Protein AF-A0A7X9IWD4-F1 (afdb_monomer_lite)

Radius of gyration: 53.46 Å; chains: 1; bounding box: 177×78×90 Å

pLDDT: mean 80.35, std 17.22, range [23.16, 97.81]

Foldseek 3Di:
DDDDDDDDDDDDDDDDDDDDDDDDDDDDDDDDDDDDDDDDDDDDDDDDDDDDDPEDPQFDQQPNDTDNLQFDQCAALHRRDHADPCWARHGRDTDNDHDDPFDDQPRGGHDLQWDQCAQLHSRDHADVQWTRHGRDTDHDFCQVPADWDGRVRRHMRPDHADPQWDQDPSRDTHAPADQQPSDREDPQWDQAPVSYTDHFCLVPAQWDGSNRPDINHDDDPQWDQAPSRDTDHFCQPPAAWDGRVRRHINHAAAAQWDQDPNNATAGNDFLAAADQDDFAAEAFADDQAQQQLQCLFPCVVVRVVSLLLVLLVCQLLRHQEYEYENEVCQQWFDFDFQAGTPTDVRSVVSNLVRVLVSLVSCVVSNYAYAYEHECVQQQPADDPPGRHGNRCRRNNPVRVVVNLVVLLVSLQVSLSSLRSDPSSNSHQAYQLYEAQDPVPPPSLVSLLSNQQRRRTDLRRFEHEHAALVCLQVSLVSCVVRVRAGQAYEYEDEVQVVGCVQVLVSQVSNCVSRVNHQYAHN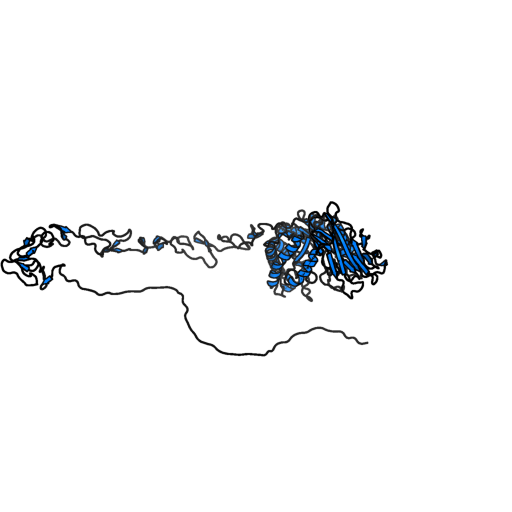EYFYADDPDPCRQVVRQVRVVVVSVSRSVSRHSYHYYHRQAFHDPPDHSPPPPRGPTHQANGLQGGEQNLFVSQCVRFLQHCQAVPPHNSPKDKDWPDDAKDKDWDFPVVVQDAASHDTTWIKIKGQAFTKMKIKHPKGWADAAKKKKWWKKDKPAQKKKKAKWFAAPVGDIPDRDDPQRIDIDGDDPPDDSPRMGIVRRIGIGHDDPRTTIMMIMMMDGDHNPGMIMMIIRSIGMRGD

Structure (mmCIF, N/CA/C/O backbone):
data_AF-A0A7X9IWD4-F1
#
_entry.id   AF-A0A7X9IWD4-F1
#
loop_
_atom_site.group_PDB
_atom_site.id
_atom_site.type_symbol
_atom_site.label_atom_id
_atom_site.label_alt_id
_atom_site.label_comp_id
_atom_site.label_asym_id
_atom_site.label_entity_id
_atom_site.label_seq_id
_atom_site.pdbx_PDB_ins_code
_atom_site.Cartn_x
_atom_site.Cartn_y
_atom_site.Cartn_z
_atom_site.occupancy
_atom_site.B_iso_or_equiv
_atom_site.auth_seq_id
_atom_site.auth_comp_id
_atom_site.auth_asym_id
_atom_site.auth_atom_id
_atom_site.pdbx_PDB_model_num
ATOM 1 N N . MET A 1 1 ? 45.975 36.552 -6.243 1.00 30.56 1 MET A N 1
ATOM 2 C CA . MET A 1 1 ? 45.404 37.916 -6.199 1.00 30.56 1 MET A CA 1
ATOM 3 C C . MET A 1 1 ? 43.898 37.801 -6.020 1.00 30.56 1 MET A C 1
ATOM 5 O O . MET A 1 1 ? 43.291 37.064 -6.775 1.00 30.56 1 MET A O 1
ATOM 9 N N . ARG A 1 2 ? 43.369 38.505 -5.007 1.00 31.34 2 ARG A N 1
ATOM 10 C CA . ARG A 1 2 ? 41.958 38.809 -4.676 1.00 31.34 2 ARG A CA 1
ATOM 11 C C . ARG A 1 2 ? 40.937 37.659 -4.599 1.00 31.34 2 ARG A C 1
ATOM 13 O O . ARG A 1 2 ? 40.410 37.166 -5.583 1.00 31.34 2 ARG A O 1
ATOM 20 N N . THR A 1 3 ? 40.620 37.360 -3.345 1.00 35.84 3 THR A N 1
ATOM 21 C CA . THR A 1 3 ? 39.430 36.714 -2.789 1.00 35.84 3 THR A CA 1
ATOM 22 C C . THR A 1 3 ? 38.128 37.449 -3.128 1.00 35.84 3 THR A C 1
ATOM 24 O O . THR A 1 3 ? 38.115 38.679 -3.074 1.00 35.84 3 THR A O 1
ATOM 27 N N . ASN A 1 4 ? 37.010 36.725 -3.271 1.00 26.66 4 ASN A N 1
ATOM 28 C CA . ASN A 1 4 ? 35.807 37.096 -2.519 1.00 26.66 4 ASN A CA 1
ATOM 29 C C . ASN A 1 4 ? 34.886 35.899 -2.220 1.00 26.66 4 ASN A C 1
ATOM 31 O O . ASN A 1 4 ? 34.552 35.112 -3.099 1.00 26.66 4 ASN A O 1
ATOM 35 N N . ARG A 1 5 ? 34.522 35.789 -0.939 1.00 34.62 5 ARG A N 1
ATOM 36 C CA . ARG A 1 5 ? 33.565 34.866 -0.309 1.00 34.62 5 ARG A CA 1
ATOM 37 C C . ARG A 1 5 ? 32.279 35.642 0.032 1.00 34.62 5 ARG A C 1
ATOM 39 O O . ARG A 1 5 ? 32.355 36.849 0.236 1.00 34.62 5 ARG A O 1
ATOM 46 N N . SER A 1 6 ? 31.199 34.894 0.305 1.00 29.62 6 SER A N 1
ATOM 47 C CA . SER A 1 6 ? 30.012 35.234 1.136 1.00 29.62 6 SER A CA 1
ATOM 48 C C . SER A 1 6 ? 28.977 36.211 0.542 1.00 29.62 6 SER A C 1
ATOM 50 O O . SER A 1 6 ? 29.349 37.134 -0.161 1.00 29.62 6 SER A O 1
ATOM 52 N N . GLY A 1 7 ? 27.663 36.094 0.781 1.00 26.19 7 GLY A N 1
ATOM 53 C CA . GLY A 1 7 ? 26.892 35.178 1.625 1.00 26.19 7 GLY A CA 1
ATOM 54 C C . GLY A 1 7 ? 25.388 35.540 1.678 1.00 26.19 7 GLY A C 1
ATOM 55 O O . GLY A 1 7 ? 24.999 36.652 1.355 1.00 26.19 7 GLY A O 1
ATOM 56 N N . ARG A 1 8 ? 24.592 34.533 2.070 1.00 28.72 8 ARG A N 1
ATOM 57 C CA . ARG A 1 8 ? 23.286 34.460 2.780 1.00 28.72 8 ARG A CA 1
ATOM 58 C C . ARG A 1 8 ? 22.305 35.666 2.876 1.00 28.72 8 ARG A C 1
ATOM 60 O O . ARG A 1 8 ? 22.658 36.703 3.410 1.00 28.72 8 ARG A O 1
ATOM 67 N N . ARG A 1 9 ? 21.021 35.323 2.616 1.00 30.34 9 ARG A N 1
ATOM 68 C CA . ARG A 1 9 ? 19.745 35.579 3.364 1.00 30.34 9 ARG A CA 1
ATOM 69 C C . ARG A 1 9 ? 19.319 37.024 3.717 1.00 30.34 9 ARG A C 1
ATOM 71 O O . ARG A 1 9 ? 20.041 37.686 4.446 1.00 30.34 9 ARG A O 1
ATOM 78 N N . ALA A 1 10 ? 18.055 37.385 3.401 1.00 27.61 10 ALA A N 1
ATOM 79 C CA . ALA A 1 10 ? 16.972 37.720 4.369 1.00 27.61 10 ALA A CA 1
ATOM 80 C C . ALA A 1 10 ? 15.811 38.605 3.809 1.00 27.61 10 ALA A C 1
ATOM 82 O O . ALA A 1 10 ? 16.047 39.729 3.393 1.00 27.61 10 ALA A O 1
ATOM 83 N N . TRP A 1 11 ? 14.576 38.075 3.913 1.00 23.94 11 TRP A N 1
ATOM 84 C CA . TRP A 1 11 ? 13.325 38.637 4.493 1.00 23.94 11 TRP A CA 1
ATOM 85 C C . TRP A 1 11 ? 12.586 39.927 4.004 1.00 23.94 11 TRP A C 1
ATOM 87 O O . TRP A 1 11 ? 13.134 41.019 4.023 1.00 23.94 11 TRP A O 1
ATOM 97 N N . LEU A 1 12 ? 11.260 39.736 3.779 1.00 25.47 12 LEU A N 1
ATOM 98 C CA . LEU A 1 12 ? 10.038 40.524 4.146 1.00 25.47 12 LEU A CA 1
ATOM 99 C C . LEU A 1 12 ? 9.790 41.990 3.697 1.00 25.47 12 LEU A C 1
ATOM 101 O O . LEU A 1 12 ? 10.550 42.877 4.062 1.00 25.47 12 LEU A O 1
ATOM 105 N N . ALA A 1 13 ? 8.601 42.231 3.094 1.00 26.23 13 ALA A N 1
ATOM 106 C CA . ALA A 1 13 ? 7.576 43.283 3.380 1.00 26.23 13 ALA A CA 1
ATOM 107 C C . ALA A 1 13 ? 6.676 43.535 2.126 1.00 26.23 13 ALA A C 1
ATOM 109 O O . ALA A 1 13 ? 7.216 43.708 1.042 1.00 26.23 13 ALA A O 1
ATOM 110 N N . LEU A 1 14 ? 5.339 43.358 2.117 1.00 23.73 14 LEU A N 1
ATOM 111 C CA . LEU A 1 14 ? 4.195 44.111 2.707 1.00 23.73 14 LEU A CA 1
ATOM 112 C C . LEU A 1 14 ? 3.510 45.132 1.740 1.00 23.73 14 LEU A C 1
ATOM 114 O O . LEU A 1 14 ? 4.076 46.174 1.453 1.00 23.73 14 LEU A O 1
ATOM 118 N N . ILE A 1 15 ? 2.284 44.776 1.298 1.00 26.56 15 ILE A N 1
ATOM 119 C CA . ILE A 1 15 ? 0.994 45.515 1.096 1.00 26.56 15 ILE A CA 1
ATOM 120 C C . ILE A 1 15 ? 0.919 46.911 0.400 1.00 26.56 15 ILE A C 1
ATOM 122 O O . ILE A 1 15 ? 1.702 47.807 0.688 1.00 26.56 15 ILE A O 1
ATOM 126 N N . VAL A 1 16 ? -0.178 47.077 -0.386 1.00 24.95 16 VAL A N 1
ATOM 127 C CA . VAL A 1 16 ? -1.079 48.248 -0.692 1.00 24.95 16 VAL A CA 1
ATOM 128 C C . VAL A 1 16 ? -1.208 48.444 -2.227 1.00 24.95 16 VAL A C 1
ATOM 130 O O . VAL A 1 16 ? -0.209 48.746 -2.862 1.00 24.95 16 VAL A O 1
ATOM 133 N N . ALA A 1 17 ? -2.295 48.110 -2.953 1.00 26.08 17 ALA A N 1
ATOM 134 C CA . ALA A 1 17 ? -3.741 48.463 -2.981 1.00 26.08 17 ALA A CA 1
ATOM 135 C C . ALA A 1 17 ? -4.124 49.527 -4.050 1.00 26.08 17 ALA A C 1
ATOM 137 O O . ALA A 1 17 ? -3.374 50.480 -4.225 1.00 26.08 17 ALA A O 1
ATOM 138 N N . TRP A 1 18 ? -5.323 49.342 -4.656 1.00 24.81 18 TRP A N 1
ATOM 139 C CA . TRP A 1 18 ? -6.260 50.236 -5.413 1.00 24.81 18 TRP A CA 1
ATOM 140 C C . TRP A 1 18 ? -6.623 49.760 -6.837 1.00 24.81 18 TRP A C 1
ATOM 142 O O . TRP A 1 18 ? -5.737 49.339 -7.569 1.00 24.81 18 TRP A O 1
ATOM 152 N N . GLY A 1 19 ? -7.874 49.813 -7.330 1.00 23.16 19 GLY A N 1
ATOM 153 C CA . GLY A 1 19 ? -9.182 50.326 -6.849 1.00 23.16 19 GLY A CA 1
ATOM 154 C C . GLY A 1 19 ? -10.324 49.700 -7.702 1.00 23.16 19 GLY A C 1
ATOM 155 O O . GLY A 1 19 ? -10.036 49.142 -8.757 1.00 23.16 19 GLY A O 1
ATOM 156 N N . CYS A 1 20 ? -11.563 49.518 -7.221 1.00 23.50 20 CYS A N 1
ATOM 157 C CA . CYS A 1 20 ? -12.685 50.464 -7.000 1.00 23.50 20 CYS A CA 1
ATOM 158 C C . CYS A 1 20 ? -13.777 50.381 -8.095 1.00 23.50 20 CYS A C 1
ATOM 160 O O . CYS A 1 20 ? -13.522 50.729 -9.243 1.00 23.50 20 CYS A O 1
ATOM 162 N N . ALA A 1 21 ? -15.002 50.014 -7.690 1.00 25.88 21 ALA A N 1
ATOM 163 C CA . ALA A 1 21 ? -16.274 50.573 -8.171 1.00 25.88 21 ALA A CA 1
ATOM 164 C C . ALA A 1 21 ? -17.377 50.330 -7.110 1.00 25.88 21 ALA A C 1
ATOM 166 O O . ALA A 1 21 ? -17.502 49.229 -6.580 1.00 25.88 21 ALA A O 1
ATOM 167 N N . GLU A 1 22 ? -18.092 51.406 -6.776 1.00 30.56 22 GLU A N 1
ATOM 168 C CA . GLU A 1 22 ? -19.067 51.626 -5.688 1.00 30.56 22 GLU A CA 1
ATOM 169 C C . GLU A 1 22 ? -20.464 51.038 -6.053 1.00 30.56 22 GLU A C 1
ATOM 171 O O . GLU A 1 22 ? -20.669 50.645 -7.195 1.00 30.56 22 GLU A O 1
ATOM 176 N N . SER A 1 23 ? -21.515 50.927 -5.221 1.00 29.27 23 SER A N 1
ATOM 177 C CA . SER A 1 23 ? -22.113 51.908 -4.296 1.00 29.27 23 SER A CA 1
ATOM 178 C C . SER A 1 23 ? -23.392 51.345 -3.607 1.00 29.27 23 SER A C 1
ATOM 180 O O . SER A 1 23 ? -24.163 50.636 -4.243 1.00 29.27 23 SER A O 1
ATOM 182 N N . HIS A 1 24 ? -23.591 51.749 -2.340 1.00 28.64 24 HIS A N 1
ATOM 183 C CA . HIS A 1 24 ? -24.825 52.249 -1.676 1.00 28.64 24 HIS A CA 1
ATOM 184 C C . HIS A 1 24 ? -26.022 51.363 -1.190 1.00 28.64 24 HIS A C 1
ATOM 186 O O . HIS A 1 24 ? -26.794 50.824 -1.970 1.00 28.64 24 HIS A O 1
ATOM 192 N N . GLU A 1 25 ? -26.202 51.425 0.150 1.00 29.12 25 GLU A N 1
ATOM 193 C CA . GLU A 1 25 ? -27.422 51.683 0.971 1.00 29.12 25 GLU A CA 1
ATOM 194 C C . GLU A 1 25 ? -28.502 50.596 1.248 1.00 29.12 25 GLU A C 1
ATOM 196 O O . GLU A 1 25 ? -29.026 49.934 0.363 1.00 29.12 25 GLU A O 1
ATOM 201 N N . ALA A 1 26 ? -28.869 50.486 2.538 1.00 29.92 26 ALA A N 1
ATOM 202 C CA . ALA A 1 26 ? -30.038 49.807 3.147 1.00 29.92 26 ALA A CA 1
ATOM 203 C C . ALA A 1 26 ? -30.969 50.896 3.775 1.00 29.92 26 ALA A C 1
ATOM 205 O O . ALA A 1 26 ? -30.536 52.053 3.729 1.00 29.92 26 ALA A O 1
ATOM 206 N N . PRO A 1 27 ? -32.136 50.647 4.441 1.00 46.78 27 PRO A N 1
ATOM 207 C CA . PRO A 1 27 ? -32.799 49.395 4.872 1.00 46.78 27 PRO A CA 1
ATOM 208 C C . PRO A 1 27 ? -34.366 49.398 4.731 1.00 46.78 27 PRO A C 1
ATOM 210 O O . PRO A 1 27 ? -34.915 50.199 3.983 1.00 46.78 27 PRO A O 1
ATOM 213 N N . ASP A 1 28 ? -35.036 48.520 5.504 1.00 26.38 28 ASP A N 1
ATOM 214 C CA . ASP A 1 28 ? -36.477 48.353 5.841 1.00 26.38 28 ASP A CA 1
ATOM 215 C C . ASP A 1 28 ? -37.294 47.264 5.116 1.00 26.38 28 ASP A C 1
ATOM 217 O O . ASP A 1 28 ? -37.672 47.404 3.958 1.00 26.38 28 ASP A O 1
ATOM 221 N N . ALA A 1 29 ? -37.653 46.211 5.873 1.00 33.28 29 ALA A N 1
ATOM 222 C CA . ALA A 1 29 ? -39.029 45.709 6.016 1.00 33.28 29 ALA A CA 1
ATOM 223 C C . ALA A 1 29 ? -39.093 44.571 7.057 1.00 33.28 29 ALA A C 1
ATOM 225 O O . ALA A 1 29 ? -38.572 43.475 6.860 1.00 33.28 29 ALA A O 1
ATOM 226 N N . THR A 1 30 ? -39.760 44.861 8.171 1.00 30.02 30 THR A N 1
ATOM 227 C CA . THR A 1 30 ? -40.340 43.918 9.135 1.00 30.02 30 THR A CA 1
ATOM 228 C C . THR A 1 30 ? -41.421 43.047 8.486 1.00 30.02 30 THR A C 1
ATOM 230 O O . THR A 1 30 ? -42.226 43.572 7.716 1.00 30.02 30 THR A O 1
ATOM 233 N N . GLY A 1 31 ? -41.505 41.765 8.851 1.00 31.11 31 GLY A N 1
ATOM 234 C CA . GLY A 1 31 ? -42.625 40.905 8.461 1.00 31.11 31 GLY A CA 1
ATOM 235 C C . GLY A 1 31 ? -42.481 39.461 8.937 1.00 31.11 31 GLY A C 1
ATOM 236 O O . GLY A 1 31 ? -41.923 38.639 8.223 1.00 31.11 31 GLY A O 1
ATOM 237 N N . ASP A 1 32 ? -42.990 39.233 10.146 1.00 33.31 32 ASP A N 1
ATOM 238 C CA . ASP A 1 32 ? -43.673 38.042 10.666 1.00 33.31 32 ASP A CA 1
ATOM 239 C C . ASP A 1 32 ? -42.992 36.658 10.679 1.00 33.31 32 ASP A C 1
ATOM 241 O O . ASP A 1 32 ? -42.658 36.038 9.672 1.00 33.31 32 ASP A O 1
ATOM 245 N N . VAL A 1 33 ? -42.882 36.160 11.914 1.00 33.25 33 VAL A N 1
ATOM 246 C CA . VAL A 1 33 ? -42.534 34.800 12.331 1.00 33.25 33 VAL A CA 1
ATOM 247 C C . VAL A 1 33 ? -43.805 34.154 12.878 1.00 33.25 33 VAL A C 1
ATOM 249 O O . VAL A 1 33 ? -44.377 34.674 13.830 1.00 33.25 33 VAL A O 1
ATOM 252 N N . ASP A 1 34 ? -44.177 32.998 12.334 1.00 32.16 34 ASP A N 1
ATOM 253 C CA . ASP A 1 34 ? -45.115 32.048 12.936 1.00 32.16 34 ASP A CA 1
ATOM 254 C C . ASP A 1 34 ? -44.419 30.681 12.999 1.00 32.16 34 ASP A C 1
ATOM 256 O O . ASP A 1 34 ? -43.866 30.230 11.997 1.00 32.16 34 ASP A O 1
ATOM 260 N N . VAL A 1 35 ? -44.377 30.050 14.178 1.00 34.31 35 VAL A N 1
ATOM 261 C CA . VAL A 1 35 ? -45.257 28.923 14.550 1.00 34.31 35 VAL A CA 1
ATOM 262 C C . VAL A 1 35 ? -45.050 28.568 16.039 1.00 34.31 35 VAL A C 1
ATOM 264 O O . VAL A 1 35 ? -43.986 28.112 16.442 1.00 34.31 35 VAL A O 1
ATOM 267 N N . ALA A 1 36 ? -46.144 28.784 16.780 1.00 34.12 36 ALA A N 1
ATOM 268 C CA . ALA A 1 36 ? -46.773 28.032 17.877 1.00 34.12 36 ALA A CA 1
ATOM 269 C C . ALA A 1 36 ? -45.996 27.531 19.116 1.00 34.12 36 ALA A C 1
ATOM 271 O O . ALA A 1 36 ? -45.181 26.620 19.036 1.00 34.12 36 ALA A O 1
ATOM 272 N N . ASP A 1 37 ? -46.484 27.997 20.275 1.00 30.48 37 ASP A N 1
ATOM 273 C CA . ASP A 1 37 ? -46.645 27.240 21.525 1.00 30.48 37 ASP A CA 1
ATOM 274 C C . ASP A 1 37 ? -47.998 27.619 22.187 1.00 30.48 37 ASP A C 1
ATOM 276 O O . ASP A 1 37 ? -48.588 28.651 21.867 1.00 30.48 37 ASP A O 1
ATOM 280 N N . ALA A 1 38 ? -48.512 26.728 23.040 1.00 32.28 38 ALA A N 1
ATOM 281 C CA . ALA A 1 38 ? -49.922 26.518 23.410 1.00 32.28 38 ALA A CA 1
ATOM 282 C C . ALA A 1 38 ? -50.483 27.291 24.643 1.00 32.28 38 ALA A C 1
ATOM 284 O O . ALA A 1 38 ? -49.741 28.002 25.316 1.00 32.28 38 ALA A O 1
ATOM 285 N N . ALA A 1 39 ? -51.770 26.992 24.958 1.00 34.03 39 ALA A N 1
ATOM 286 C CA . ALA A 1 39 ? -52.570 27.216 26.199 1.00 34.03 39 ALA A CA 1
ATOM 287 C C . ALA A 1 39 ? -53.337 28.566 26.322 1.00 34.03 39 ALA A C 1
ATOM 289 O O . ALA A 1 39 ? -52.815 29.590 25.903 1.00 34.03 39 ALA A O 1
ATOM 290 N N . ASP A 1 40 ? -54.533 28.727 26.918 1.00 36.28 40 ASP A N 1
ATOM 291 C CA . ASP A 1 40 ? -55.629 27.886 27.451 1.00 36.28 40 ASP A CA 1
ATOM 292 C C . ASP A 1 40 ? -56.796 28.833 27.888 1.00 36.28 40 ASP A C 1
ATOM 294 O O . ASP A 1 40 ? -56.540 30.002 28.172 1.00 36.28 40 ASP A O 1
ATOM 298 N N . ASP A 1 41 ? -58.031 28.313 27.947 1.00 35.94 41 ASP A N 1
ATOM 299 C CA . ASP A 1 41 ? -59.227 28.694 28.745 1.00 35.94 41 ASP A CA 1
ATOM 300 C C . ASP A 1 41 ? -59.902 30.099 28.789 1.00 35.94 41 ASP A C 1
ATOM 302 O O . ASP A 1 41 ? -59.318 31.102 29.193 1.00 35.94 41 ASP A O 1
ATOM 306 N N . GLY A 1 42 ? -61.251 30.100 28.632 1.00 33.44 42 GLY A N 1
ATOM 307 C CA . GLY A 1 42 ? -62.138 30.776 29.611 1.00 33.44 42 GLY A CA 1
ATOM 308 C C . GLY A 1 42 ? -63.423 31.533 29.177 1.00 33.44 42 GLY A C 1
ATOM 309 O O . GLY A 1 42 ? -63.363 32.737 28.968 1.00 33.44 42 GLY A O 1
ATOM 310 N N . ALA A 1 43 ? -64.583 30.846 29.267 1.00 37.31 43 ALA A N 1
ATOM 311 C CA . ALA A 1 43 ? -65.935 31.281 29.738 1.00 37.31 43 ALA A CA 1
ATOM 312 C C . ALA A 1 43 ? -66.857 32.231 28.897 1.00 37.31 43 ALA A C 1
ATOM 314 O O . ALA A 1 43 ? -66.436 33.312 28.505 1.00 37.31 43 ALA A O 1
ATOM 315 N N . LEU A 1 44 ? -68.072 31.783 28.476 1.00 36.03 44 LEU A N 1
ATOM 316 C CA . LEU A 1 44 ? -69.451 31.936 29.067 1.00 36.03 44 LEU A CA 1
ATOM 317 C C . LEU A 1 44 ? -70.018 33.388 28.956 1.00 36.03 44 LEU A C 1
ATOM 319 O O . LEU A 1 44 ? -69.273 34.326 29.185 1.00 36.03 44 LEU A O 1
ATOM 323 N N . ASP A 1 45 ? -71.265 33.736 28.593 1.00 35.44 45 ASP A N 1
ATOM 324 C CA . ASP A 1 45 ? -72.595 33.147 28.813 1.00 35.44 45 ASP A CA 1
ATOM 325 C C . ASP A 1 45 ? -73.698 33.878 27.983 1.00 35.44 45 ASP A C 1
ATOM 327 O O . ASP A 1 45 ? -73.512 35.005 27.518 1.00 35.44 45 ASP A O 1
ATOM 331 N N . ASP A 1 46 ? -74.863 33.222 27.935 1.00 37.78 46 ASP A N 1
ATOM 332 C CA . ASP A 1 46 ? -76.250 33.726 27.895 1.00 37.78 46 ASP A CA 1
ATOM 333 C C . ASP A 1 46 ? -77.026 34.055 26.600 1.00 37.78 46 ASP A C 1
ATOM 335 O O . ASP A 1 46 ? -76.778 34.988 25.835 1.00 37.78 46 ASP A O 1
ATOM 339 N N . ALA A 1 47 ? -78.107 33.273 26.477 1.00 36.59 47 ALA A N 1
ATOM 340 C CA . ALA A 1 47 ? -79.213 33.321 25.540 1.00 36.59 47 ALA A CA 1
ATOM 341 C C . ALA A 1 47 ? -80.442 34.024 26.154 1.00 36.59 47 ALA A C 1
ATOM 343 O O . ALA A 1 47 ? -80.627 34.048 27.370 1.00 36.59 47 ALA A O 1
ATOM 344 N N . ALA A 1 48 ? -81.347 34.499 25.300 1.00 38.00 48 ALA A N 1
ATOM 345 C CA . ALA A 1 48 ? -82.732 34.818 25.645 1.00 38.00 48 ALA A CA 1
ATOM 346 C C . ALA A 1 48 ? -83.647 34.263 24.545 1.00 38.00 48 ALA A C 1
ATOM 348 O O . ALA A 1 48 ? -83.222 34.313 23.398 1.00 38.00 48 ALA A O 1
ATOM 349 N N . GLU A 1 49 ? -84.826 33.736 24.921 1.00 35.75 49 GLU A N 1
ATOM 350 C CA . GLU A 1 49 ? -86.115 33.521 24.194 1.00 35.75 49 GLU A CA 1
ATOM 351 C C . GLU A 1 49 ? -86.865 32.362 24.913 1.00 35.75 49 GLU A C 1
ATOM 353 O O . GLU A 1 49 ? -86.218 31.413 25.342 1.00 35.75 49 GLU A O 1
ATOM 358 N N . ALA A 1 50 ? -88.186 32.263 25.110 1.00 42.06 50 ALA A N 1
ATOM 359 C CA . ALA A 1 50 ? -89.380 33.095 24.945 1.00 42.06 50 ALA A CA 1
ATOM 360 C C . ALA A 1 50 ? -90.529 32.397 25.742 1.00 42.06 50 ALA A C 1
ATOM 362 O O . ALA A 1 50 ? -90.507 31.178 25.923 1.00 42.06 50 ALA A O 1
ATOM 363 N N . GLU A 1 51 ? -91.519 33.148 26.238 1.00 44.94 51 GLU A N 1
ATOM 364 C CA . GLU A 1 51 ? -92.611 32.679 27.122 1.00 44.94 51 GLU A CA 1
ATOM 365 C C . GLU A 1 51 ? -93.699 31.856 26.387 1.00 44.94 51 GLU A C 1
ATOM 367 O O . GLU A 1 51 ? -94.203 32.254 25.335 1.00 44.94 51 GLU A O 1
ATOM 372 N N . VAL A 1 52 ? -94.096 30.720 26.975 1.00 53.56 52 VAL A N 1
ATOM 373 C CA . VAL A 1 52 ? -95.109 29.768 26.473 1.00 53.56 52 VAL A CA 1
ATOM 374 C C . VAL A 1 52 ? -96.488 30.112 27.055 1.00 53.56 52 VAL A C 1
ATOM 376 O O . VAL A 1 52 ? -96.621 30.284 28.263 1.00 53.56 52 VAL A O 1
ATOM 379 N N . SER A 1 53 ? -97.532 30.184 26.218 1.00 61.78 53 SER A N 1
ATOM 380 C CA . SER A 1 53 ? -98.920 30.389 26.676 1.00 61.78 53 SER A CA 1
ATOM 381 C C . SER A 1 53 ? -99.343 29.298 27.685 1.00 61.78 53 SER A C 1
ATOM 383 O O . SER A 1 53 ? -99.086 28.121 27.431 1.00 61.78 53 SER A O 1
ATOM 385 N N . PRO A 1 54 ? -100.001 29.641 28.813 1.00 70.19 54 PRO A N 1
ATOM 386 C CA . PRO A 1 54 ? -100.310 28.693 29.892 1.00 70.19 54 PRO A CA 1
ATOM 387 C C . PRO A 1 54 ? -101.457 27.715 29.576 1.00 70.19 54 PRO A C 1
ATOM 389 O O . PRO A 1 54 ? -101.739 26.826 30.383 1.00 70.19 54 PRO A O 1
ATOM 392 N N . CYS A 1 55 ? -102.132 27.863 28.432 1.00 76.44 55 CYS A N 1
ATOM 393 C CA . CYS A 1 55 ? -103.227 26.984 28.030 1.00 76.44 55 CYS A CA 1
ATOM 394 C C . CYS A 1 55 ? -102.740 25.758 27.259 1.00 76.44 55 CYS A C 1
ATOM 396 O O . CYS A 1 55 ? -101.777 25.818 26.494 1.00 76.44 55 CYS A O 1
ATOM 398 N N . ARG A 1 56 ? -103.430 24.623 27.446 1.00 73.38 56 ARG A N 1
ATOM 399 C CA . ARG A 1 56 ? -103.143 23.409 26.671 1.00 73.38 56 ARG A CA 1
ATOM 400 C C . ARG A 1 56 ? -103.346 23.694 25.174 1.00 73.38 56 ARG A C 1
ATOM 402 O O . ARG A 1 56 ? -104.251 24.461 24.836 1.00 73.38 56 ARG A O 1
ATOM 409 N N . PRO A 1 57 ? -102.562 23.075 24.272 1.00 68.56 57 PRO A N 1
ATOM 410 C CA . PRO A 1 57 ? -102.771 23.213 22.833 1.00 68.56 57 PRO A CA 1
ATOM 411 C C . PRO A 1 57 ? -104.234 22.942 22.454 1.00 68.56 57 PRO A C 1
ATOM 413 O O . PRO A 1 57 ? -104.799 21.933 22.866 1.00 68.56 57 PRO A O 1
ATOM 416 N N . GLY A 1 58 ? -104.848 23.858 21.701 1.00 69.56 58 GLY A N 1
ATOM 417 C CA . GLY A 1 58 ? -106.263 23.783 21.310 1.00 69.56 58 GLY A CA 1
ATOM 418 C C . GLY A 1 58 ? -107.234 24.544 22.221 1.00 69.56 58 GLY A C 1
ATOM 419 O O . GLY A 1 58 ? -108.363 24.791 21.809 1.00 69.56 58 GLY A O 1
ATOM 420 N N . GLN A 1 59 ? -106.802 24.992 23.405 1.00 82.12 59 GLN A N 1
ATOM 421 C CA . GLN A 1 59 ? -107.575 25.904 24.252 1.00 82.12 59 GLN A CA 1
ATOM 422 C C . GLN A 1 59 ? -107.140 27.355 24.050 1.00 82.12 59 GLN A C 1
ATOM 424 O O . GLN A 1 59 ? -105.982 27.647 23.749 1.00 82.12 59 GLN A O 1
ATOM 429 N N . VAL A 1 60 ? -108.081 28.273 24.251 1.00 82.44 60 VAL A N 1
ATOM 430 C CA . VAL A 1 60 ? -107.862 29.716 24.161 1.00 82.44 60 VAL A CA 1
ATOM 431 C C . VAL A 1 60 ? -108.022 30.318 25.551 1.00 82.44 60 VAL A C 1
ATOM 433 O O . VAL A 1 60 ? -108.958 29.986 26.280 1.00 82.44 60 VAL A O 1
ATOM 436 N N . GLU A 1 61 ? -107.105 31.206 25.936 1.00 87.94 61 GLU A N 1
ATOM 437 C CA . GLU A 1 61 ? -107.235 31.952 27.183 1.00 87.94 61 GLU A CA 1
ATOM 438 C C . GLU A 1 61 ? -108.351 32.994 27.045 1.00 87.94 61 GLU A C 1
ATOM 440 O O . GLU A 1 61 ? -108.198 34.032 26.399 1.00 87.94 61 GLU A O 1
ATOM 445 N N . CYS A 1 62 ? -109.490 32.721 27.673 1.00 84.38 62 CYS A N 1
ATOM 446 C CA . CYS A 1 62 ? -110.614 33.638 27.742 1.00 84.38 62 CYS A CA 1
ATOM 447 C C . CYS A 1 62 ? -110.681 34.229 29.151 1.00 84.38 62 CYS A C 1
ATOM 449 O O . CYS A 1 62 ? -111.168 33.598 30.087 1.00 84.38 62 CYS A O 1
ATOM 451 N N . SER A 1 63 ? -110.165 35.453 29.300 1.00 82.25 63 SER A N 1
ATOM 452 C CA . SER A 1 63 ? -110.181 36.210 30.563 1.00 82.25 63 SER A CA 1
ATOM 453 C C . SER A 1 63 ? -109.555 35.453 31.749 1.00 82.25 63 SER A C 1
ATOM 455 O O . SER A 1 63 ? -110.122 35.419 32.839 1.00 82.25 63 SER A O 1
ATOM 457 N N . GLY A 1 64 ? -108.378 34.851 31.535 1.00 80.88 64 GLY A N 1
ATOM 458 C CA . GLY A 1 64 ? -107.604 34.153 32.571 1.00 80.88 64 GLY A CA 1
ATOM 459 C C . GLY A 1 64 ? -108.001 32.694 32.807 1.00 80.88 64 GLY A C 1
ATOM 460 O O . GLY A 1 64 ? -107.456 32.051 33.701 1.00 80.88 64 GLY A O 1
ATOM 461 N N . THR A 1 65 ? -108.946 32.161 32.027 1.00 83.62 65 THR A N 1
ATOM 462 C CA . THR A 1 65 ? -109.331 30.744 32.069 1.00 83.62 65 THR A CA 1
ATOM 463 C C . THR A 1 65 ? -109.125 30.121 30.695 1.00 83.62 65 THR A C 1
ATOM 465 O O . THR A 1 65 ? -109.523 30.699 29.685 1.00 83.62 65 THR A O 1
ATOM 468 N N . CYS A 1 66 ? -108.505 28.945 30.644 1.00 85.38 66 CYS A N 1
ATOM 469 C CA . CYS A 1 66 ? -108.345 28.202 29.399 1.00 85.38 66 CYS A CA 1
ATOM 470 C C . CYS A 1 66 ? -109.655 27.498 29.063 1.00 85.38 66 CYS A C 1
ATOM 472 O O . CYS A 1 66 ? -110.081 26.602 29.792 1.00 85.38 66 CYS A O 1
ATOM 474 N N . VAL A 1 67 ? -110.288 27.918 27.972 1.00 84.81 67 VAL A N 1
ATOM 475 C CA . VAL A 1 67 ? -111.546 27.339 27.493 1.00 84.81 67 VAL A CA 1
ATOM 476 C C . VAL A 1 67 ? -111.354 26.800 26.083 1.00 84.81 67 VAL A C 1
ATOM 478 O O . VAL A 1 67 ? -110.588 27.346 25.285 1.00 84.81 67 VAL A O 1
ATOM 481 N N . ASP A 1 68 ? -112.049 25.717 25.761 1.00 85.56 68 ASP A N 1
ATOM 482 C CA . ASP A 1 68 ? -112.099 25.215 24.394 1.00 85.56 68 ASP A CA 1
ATOM 483 C C . ASP A 1 68 ? -113.257 25.888 23.659 1.00 85.56 68 ASP A C 1
ATOM 485 O O . ASP A 1 68 ? -114.412 25.478 23.752 1.00 85.56 68 ASP A O 1
ATOM 489 N N . THR A 1 69 ? -112.943 26.930 22.892 1.00 87.50 69 THR A N 1
ATOM 490 C CA . THR A 1 69 ? -113.957 27.649 22.107 1.00 87.50 69 THR A CA 1
ATOM 491 C C . THR A 1 69 ? -114.620 26.783 21.035 1.00 87.50 69 THR A C 1
ATOM 493 O O . THR A 1 69 ? -115.625 27.186 20.462 1.00 87.50 69 THR A O 1
ATOM 496 N N . THR A 1 70 ? -114.101 25.592 20.732 1.00 87.56 70 THR A N 1
ATOM 497 C CA . THR A 1 70 ? -114.724 24.694 19.756 1.00 87.56 70 THR A CA 1
ATOM 498 C C . THR A 1 70 ? -115.842 23.843 20.354 1.00 87.56 70 THR A C 1
ATOM 500 O O . THR A 1 70 ? -116.693 23.356 19.610 1.00 87.56 70 THR A O 1
ATOM 503 N N . 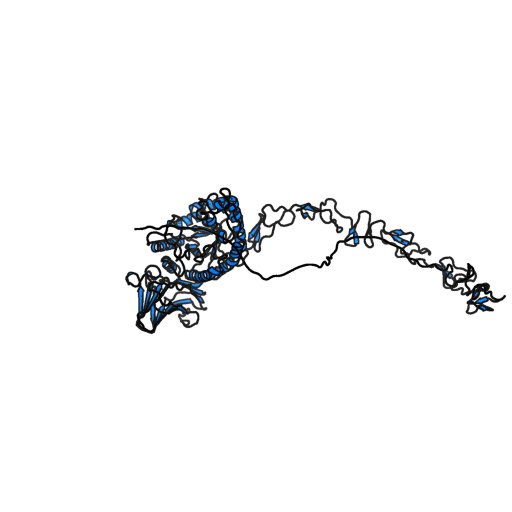SER A 1 71 ? -115.894 23.688 21.673 1.00 86.06 71 SER A N 1
ATOM 504 C CA . SER A 1 71 ? -116.855 22.799 22.328 1.00 86.06 71 SER A CA 1
ATOM 505 C C . SER A 1 71 ? -117.596 23.457 23.491 1.00 86.06 71 SER A C 1
ATOM 507 O O . SER A 1 71 ? -118.686 23.011 23.819 1.00 86.06 71 SER A O 1
ATOM 509 N N . ASP A 1 72 ? -117.101 24.550 24.073 1.00 88.06 72 ASP A N 1
ATOM 510 C CA . ASP A 1 72 ? -117.754 25.201 25.210 1.00 88.06 72 ASP A CA 1
ATOM 511 C C . ASP A 1 72 ? -119.005 26.010 24.780 1.00 88.06 72 ASP A C 1
ATOM 513 O O . ASP A 1 72 ? -118.880 27.005 24.056 1.00 88.06 72 ASP A O 1
ATOM 517 N N . PRO A 1 73 ? -120.225 25.654 25.240 1.00 87.12 73 PRO A N 1
ATOM 518 C CA . PRO A 1 73 ? -121.462 26.370 24.909 1.00 87.12 73 PRO A CA 1
ATOM 519 C C . PRO A 1 73 ? -121.524 27.816 25.411 1.00 87.12 73 PRO A C 1
ATOM 521 O O . PRO A 1 73 ? -122.315 28.593 24.876 1.00 87.12 73 PRO A O 1
ATOM 524 N N . ALA A 1 74 ? -120.718 28.204 26.402 1.00 90.06 74 ALA A N 1
ATOM 525 C CA . ALA A 1 74 ? -120.623 29.582 26.878 1.00 90.06 74 ALA A CA 1
ATOM 526 C C . ALA A 1 74 ? -119.574 30.417 26.111 1.00 90.06 74 ALA A C 1
ATOM 528 O O . ALA A 1 74 ? -119.590 31.648 26.192 1.00 90.06 74 ALA A O 1
ATOM 529 N N . HIS A 1 75 ? -118.684 29.773 25.346 1.00 91.00 75 HIS A N 1
ATOM 530 C CA . HIS A 1 75 ? -117.565 30.407 24.636 1.00 91.00 75 HIS A CA 1
ATOM 531 C C . HIS A 1 75 ? -117.430 29.908 23.183 1.00 91.00 75 HIS A C 1
ATOM 533 O O . HIS A 1 75 ? -116.324 29.794 22.654 1.00 91.00 75 HIS A O 1
ATOM 539 N N . CYS A 1 76 ? -118.550 29.615 22.524 1.00 91.06 76 CYS A N 1
ATOM 540 C CA . CYS A 1 76 ? -118.576 28.895 21.259 1.00 91.06 76 CYS A CA 1
ATOM 541 C C . CYS A 1 76 ? -118.073 29.739 20.078 1.00 91.06 76 CYS A C 1
ATOM 543 O O . CYS A 1 76 ? -118.608 30.797 19.756 1.00 91.06 76 CYS A O 1
ATOM 545 N N . GLY A 1 77 ? -117.017 29.281 19.418 1.00 89.75 77 GLY A N 1
ATOM 546 C CA . GLY A 1 77 ? -116.322 29.944 18.316 1.00 89.75 77 GLY A CA 1
ATOM 547 C C . GLY A 1 77 ? -115.376 31.054 18.769 1.00 89.75 77 GLY A C 1
ATOM 548 O O . GLY A 1 77 ? -114.302 31.215 18.197 1.00 89.75 77 GLY A O 1
ATOM 549 N N . THR A 1 78 ? -115.747 31.806 19.808 1.00 89.88 78 THR A N 1
ATOM 550 C CA . THR A 1 78 ? -114.923 32.863 20.409 1.00 89.88 78 THR A CA 1
ATOM 551 C C . THR A 1 78 ? -115.261 33.055 21.889 1.00 89.88 78 THR A C 1
ATOM 553 O O . THR A 1 78 ? -116.401 32.830 22.301 1.00 89.88 78 THR A O 1
ATOM 556 N N . CYS A 1 79 ? -114.311 33.571 22.674 1.00 90.38 79 CYS A N 1
ATOM 557 C CA . CYS A 1 79 ? -114.522 33.927 24.078 1.00 90.38 79 CYS A CA 1
ATOM 558 C C . CYS A 1 79 ? -115.809 34.745 24.305 1.00 90.38 79 CYS A C 1
ATOM 560 O O . CYS A 1 79 ? -115.972 35.823 23.738 1.00 90.38 79 CYS A O 1
ATOM 562 N N . GLY A 1 80 ? -116.692 34.261 25.184 1.00 88.88 80 GLY A N 1
ATOM 563 C CA . GLY A 1 80 ? -117.896 34.970 25.625 1.00 88.88 80 GLY A CA 1
ATOM 564 C C . GLY A 1 80 ? -119.083 34.876 24.663 1.00 88.88 80 GLY A C 1
ATOM 565 O O . GLY A 1 80 ? -120.121 35.484 24.924 1.00 88.88 80 GLY A O 1
ATOM 566 N N . HIS A 1 81 ? -118.956 34.133 23.559 1.00 92.00 81 HIS A N 1
ATOM 567 C CA . HIS A 1 81 ? -120.058 33.887 22.635 1.00 92.00 81 HIS A CA 1
ATOM 568 C C . HIS A 1 81 ? -120.887 32.673 23.080 1.00 92.00 81 HIS A C 1
ATOM 570 O O . HIS A 1 81 ? -120.639 31.543 22.667 1.00 92.00 81 HIS A O 1
ATOM 576 N N . ALA A 1 82 ? -121.871 32.912 23.948 1.00 91.38 82 ALA A N 1
ATOM 577 C CA . ALA A 1 82 ? -122.752 31.862 24.449 1.00 91.38 82 ALA A CA 1
ATOM 578 C C . ALA A 1 82 ? -123.866 31.502 23.449 1.00 91.38 82 ALA A C 1
ATOM 580 O O . ALA A 1 82 ? -124.501 32.390 22.871 1.00 91.38 82 ALA A O 1
ATOM 581 N N . CYS A 1 83 ? -124.139 30.207 23.291 1.00 90.44 83 CYS A N 1
ATOM 582 C CA . CYS A 1 83 ? -125.227 29.706 22.450 1.00 90.44 83 CYS A CA 1
ATOM 583 C C . CYS A 1 83 ? -126.615 29.986 23.042 1.00 90.44 83 CYS A C 1
ATOM 585 O O . CYS A 1 83 ? -126.770 30.150 24.256 1.00 90.44 83 CYS A O 1
ATOM 587 N N . ALA A 1 84 ? -127.645 30.052 22.186 1.00 91.25 84 ALA A N 1
ATOM 588 C CA . ALA A 1 84 ? -129.004 30.309 22.650 1.00 91.25 84 ALA A CA 1
ATOM 589 C C . ALA A 1 84 ? -129.534 29.141 23.500 1.00 91.25 84 ALA A C 1
ATOM 591 O O . ALA A 1 84 ? -129.072 28.004 23.407 1.00 91.25 84 ALA A O 1
ATOM 592 N N . ALA A 1 85 ? -130.537 29.412 24.339 1.00 87.25 85 ALA A N 1
ATOM 593 C CA . ALA A 1 85 ? -131.105 28.391 25.215 1.00 87.25 85 ALA A CA 1
ATOM 594 C C . ALA A 1 85 ? -131.638 27.191 24.406 1.00 87.25 85 ALA A C 1
ATOM 596 O O . ALA A 1 85 ? -132.548 27.339 23.591 1.00 87.25 85 ALA A O 1
ATOM 597 N N . GLY A 1 86 ? -131.082 26.005 24.671 1.00 84.12 86 GLY A N 1
ATOM 598 C CA . GLY A 1 86 ? -131.404 24.756 23.970 1.00 84.12 86 GLY A CA 1
ATOM 599 C C . GLY A 1 86 ? -130.459 24.397 22.817 1.00 84.12 86 GLY A C 1
ATOM 600 O O . GLY A 1 86 ? -130.608 23.315 22.255 1.00 84.12 86 GLY A O 1
ATOM 601 N N . GLU A 1 87 ? -129.493 25.254 22.480 1.00 92.62 87 GLU A N 1
ATOM 602 C CA . GLU A 1 87 ? -128.434 24.967 21.506 1.00 92.62 87 GLU A CA 1
ATOM 603 C C . GLU A 1 87 ? -127.174 24.391 22.174 1.00 92.62 87 GLU A C 1
ATOM 605 O O . GLU A 1 87 ? -126.953 24.535 23.377 1.00 92.62 87 GLU A O 1
ATOM 610 N N . VAL A 1 88 ? -126.344 23.734 21.367 1.00 91.56 88 VAL A N 1
ATOM 611 C CA . VAL A 1 88 ? -125.052 23.149 21.736 1.00 91.56 88 VAL A CA 1
ATOM 612 C C . VAL A 1 88 ? -123.932 23.810 20.938 1.00 91.56 88 VAL A C 1
ATOM 614 O O . VAL A 1 88 ? -124.156 24.247 19.806 1.00 91.56 88 VAL A O 1
ATOM 617 N N . CYS A 1 89 ? -122.721 23.845 21.490 1.00 91.06 89 CYS A N 1
ATOM 618 C CA . CYS A 1 89 ? -121.536 24.218 20.736 1.00 91.06 89 CYS A CA 1
ATOM 619 C C . CYS A 1 89 ? -120.949 22.996 20.038 1.00 91.06 89 CYS A C 1
ATOM 621 O O . CYS A 1 89 ? -120.454 22.064 20.674 1.00 91.06 89 CYS A O 1
ATOM 623 N N . ASN A 1 90 ? -121.014 23.013 18.712 1.00 92.12 90 ASN A N 1
ATOM 624 C CA . ASN A 1 90 ? -120.446 21.981 17.870 1.00 92.12 90 ASN A CA 1
ATOM 625 C C . ASN A 1 90 ? -119.367 22.592 16.980 1.00 92.12 90 ASN A C 1
ATOM 627 O O . ASN A 1 90 ? -119.673 23.336 16.046 1.00 92.12 90 ASN A O 1
ATOM 631 N N . GLU A 1 91 ? -118.111 22.295 17.305 1.00 88.75 91 GLU A N 1
ATOM 632 C CA . GLU A 1 91 ? -116.922 22.746 16.571 1.00 88.75 91 GLU A CA 1
ATOM 633 C C . GLU A 1 91 ? -116.893 24.273 16.363 1.00 88.75 91 GLU A C 1
ATOM 635 O O . GLU A 1 91 ? -116.619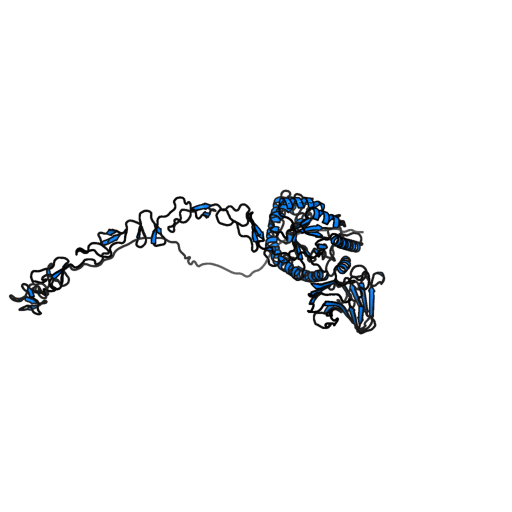 24.794 15.282 1.00 88.75 91 GLU A O 1
ATOM 640 N N . GLY A 1 92 ? -117.220 25.009 17.426 1.00 90.38 92 GLY A N 1
ATOM 641 C CA . GLY A 1 92 ? -117.178 26.468 17.472 1.00 90.38 92 GLY A CA 1
ATOM 642 C C . GLY A 1 92 ? -118.391 27.157 16.851 1.00 90.38 92 GLY A C 1
ATOM 643 O O . GLY A 1 92 ? -118.344 28.358 16.585 1.00 90.38 92 GLY A O 1
ATOM 644 N N . ARG A 1 93 ? -119.487 26.427 16.599 1.00 92.31 93 ARG A N 1
ATOM 645 C CA . ARG A 1 93 ? -120.763 27.003 16.151 1.00 92.31 93 ARG A CA 1
ATOM 646 C C . ARG A 1 93 ? -121.931 26.525 17.002 1.00 92.31 93 ARG A C 1
ATOM 648 O O . ARG A 1 93 ? -122.068 25.333 17.265 1.00 92.31 93 ARG A O 1
ATOM 655 N N . CYS A 1 94 ? -122.812 27.457 17.351 1.00 93.88 94 CYS A N 1
ATOM 656 C CA . CYS A 1 94 ? -124.068 27.150 18.024 1.00 93.88 94 CYS A CA 1
ATOM 657 C C . CYS A 1 94 ? -125.033 26.450 17.062 1.00 93.88 94 CYS A C 1
ATOM 659 O O . CYS A 1 94 ? -125.309 26.947 15.967 1.00 93.88 94 CYS A O 1
ATOM 661 N N . GLN A 1 95 ? -125.496 25.263 17.448 1.00 91.75 95 GLN A N 1
ATOM 662 C CA . GLN A 1 95 ? -126.378 24.406 16.656 1.00 91.75 95 GLN A CA 1
ATOM 663 C C . GLN A 1 95 ? -127.454 23.773 17.543 1.00 91.75 95 GLN A C 1
ATOM 665 O O . GLN A 1 95 ? -127.294 23.665 18.751 1.00 91.75 95 GLN A O 1
ATOM 670 N N . SER A 1 96 ? -128.553 23.294 16.957 1.00 90.38 96 SER A N 1
ATOM 671 C CA . SER A 1 96 ? -129.655 22.694 17.727 1.00 90.38 96 SER A CA 1
ATOM 672 C C . SER A 1 96 ? -129.363 21.288 18.276 1.00 90.38 96 SER A C 1
ATOM 674 O O . SER A 1 96 ? -130.113 20.797 19.115 1.00 90.38 96 SER A O 1
ATOM 676 N N . SER A 1 97 ? -128.309 20.610 17.805 1.00 88.88 97 SER A N 1
ATOM 677 C CA . SER A 1 97 ? -127.855 19.303 18.308 1.00 88.88 97 SER A CA 1
ATOM 678 C C . SER A 1 97 ? -126.438 18.980 17.819 1.00 88.88 97 SER A C 1
ATOM 680 O O . SER A 1 97 ? -125.967 19.592 16.859 1.00 88.88 97 SER A O 1
ATOM 682 N N . CYS A 1 98 ? -125.765 18.013 18.453 1.00 88.12 98 CYS A N 1
ATOM 683 C CA . CYS A 1 98 ? -124.454 17.549 17.999 1.00 88.12 98 CYS A CA 1
ATOM 684 C C . CYS A 1 98 ? -124.571 16.766 16.694 1.00 88.12 98 CYS A C 1
ATOM 686 O O . CYS A 1 98 ? -125.456 15.924 16.532 1.00 88.12 98 CYS A O 1
ATOM 688 N N . THR A 1 99 ? -123.654 17.030 15.768 1.00 87.62 99 THR A N 1
ATOM 689 C CA . THR A 1 99 ? -123.580 16.332 14.481 1.00 87.62 99 THR A CA 1
ATOM 690 C C . THR A 1 99 ? -122.246 15.593 14.358 1.00 87.62 99 THR A C 1
ATOM 692 O O . THR A 1 99 ? -121.366 15.739 15.202 1.00 87.62 99 THR A O 1
ATOM 695 N N . GLY A 1 100 ? -122.103 14.725 13.353 1.00 83.31 100 GLY A N 1
ATOM 696 C CA . GLY A 1 100 ? -120.837 14.019 13.108 1.00 83.31 100 GLY A CA 1
ATOM 697 C C . GLY A 1 100 ? -120.504 12.892 14.094 1.00 83.31 100 GLY A C 1
ATOM 698 O O . GLY A 1 100 ? -119.344 12.529 14.215 1.00 83.31 100 GLY A O 1
ATOM 699 N N . GLY A 1 101 ? -121.493 12.332 14.802 1.00 84.19 101 GLY A N 1
ATOM 700 C CA . GLY A 1 101 ? -121.272 11.236 15.762 1.00 84.19 101 GLY A CA 1
ATOM 701 C C . GLY A 1 101 ? -120.707 11.674 17.118 1.00 84.19 101 GLY A C 1
ATOM 702 O O . GLY A 1 101 ? -120.480 10.829 17.979 1.00 84.19 101 GLY A O 1
ATOM 703 N N . ARG A 1 102 ? -120.526 12.982 17.326 1.00 88.38 102 ARG A N 1
ATOM 704 C CA . ARG A 1 102 ? -120.090 13.579 18.594 1.00 88.38 102 ARG A CA 1
ATOM 705 C C . ARG A 1 102 ? -121.201 13.503 19.639 1.00 88.38 102 ARG A C 1
ATOM 707 O O . ARG A 1 102 ? -122.389 13.555 19.306 1.00 88.38 102 ARG A O 1
ATOM 714 N N . THR A 1 103 ? -120.821 13.404 20.908 1.00 90.25 103 THR A N 1
ATOM 715 C CA . THR A 1 103 ? -121.775 13.279 22.018 1.00 90.25 103 THR A CA 1
ATOM 716 C C . THR A 1 103 ? -122.040 14.641 22.646 1.00 90.25 103 THR A C 1
ATOM 718 O O . THR A 1 103 ? -121.107 15.405 22.877 1.00 90.25 103 THR A O 1
ATOM 721 N N . ASN A 1 104 ? -123.315 14.947 22.916 1.00 90.75 104 ASN A N 1
ATOM 722 C CA . ASN A 1 104 ? -123.697 16.152 23.651 1.00 90.75 104 ASN A CA 1
ATOM 723 C C . ASN A 1 104 ? -123.414 15.966 25.143 1.00 90.75 104 ASN A C 1
ATOM 725 O O . ASN A 1 104 ? -124.187 15.319 25.851 1.00 90.75 104 ASN A O 1
ATOM 729 N N . CYS A 1 105 ? -122.332 16.573 25.601 1.00 89.06 105 CYS A N 1
ATOM 730 C CA . CYS A 1 105 ? -121.934 16.635 26.992 1.00 89.06 105 CYS A CA 1
ATOM 731 C C . CYS A 1 105 ? -122.280 18.017 27.542 1.00 89.06 105 CYS A C 1
ATOM 733 O O . CYS A 1 105 ? -121.508 18.964 27.440 1.00 89.06 105 CYS A O 1
ATOM 735 N N . TYR A 1 106 ? -123.495 18.136 28.085 1.00 88.25 106 TYR A N 1
ATOM 736 C CA . TYR A 1 106 ? -123.985 19.340 28.774 1.00 88.25 106 TYR A CA 1
ATOM 737 C C . TYR A 1 106 ? -123.898 20.636 27.949 1.00 88.25 106 TYR A C 1
ATOM 739 O O . TYR A 1 106 ? -123.656 21.713 28.486 1.00 88.25 106 TYR A O 1
ATOM 747 N N . GLY A 1 107 ? -124.135 20.534 26.640 1.00 85.44 107 GLY A N 1
ATOM 748 C CA . GLY A 1 107 ? -124.054 21.651 25.702 1.00 85.44 107 GLY A CA 1
ATOM 749 C C . GLY A 1 107 ? -122.778 21.663 24.861 1.00 85.44 107 GLY A C 1
ATOM 750 O O . GLY A 1 107 ? -122.735 22.409 23.888 1.00 85.44 107 GLY A O 1
ATOM 751 N N . ALA A 1 108 ? -121.785 20.823 25.168 1.00 89.31 108 ALA A N 1
ATOM 752 C CA . ALA A 1 108 ? -120.564 20.661 24.385 1.00 89.31 108 ALA A CA 1
ATOM 753 C C . ALA A 1 108 ? -120.610 19.415 23.497 1.00 89.31 108 ALA A C 1
ATOM 755 O O . ALA A 1 108 ? -120.900 18.321 23.977 1.00 89.31 108 ALA A O 1
ATOM 756 N N . CYS A 1 109 ? -120.295 19.544 22.207 1.00 91.75 109 CYS A N 1
ATOM 757 C CA . CYS A 1 109 ? -120.167 18.384 21.325 1.00 91.75 109 CYS A CA 1
ATOM 758 C C . CYS A 1 109 ? -118.724 17.883 21.292 1.00 91.75 109 CYS A C 1
ATOM 760 O O . CYS A 1 109 ? -117.874 18.435 20.589 1.00 91.75 109 CYS A O 1
ATOM 762 N N . VAL A 1 110 ? -118.454 16.797 22.009 1.00 89.62 110 VAL A N 1
ATOM 763 C CA . VAL A 1 110 ? -117.107 16.229 22.182 1.00 89.62 110 VAL A CA 1
ATOM 764 C C . VAL A 1 110 ? -117.006 14.832 21.571 1.00 89.62 110 VAL A C 1
ATOM 766 O O . VAL A 1 110 ? -118.005 14.111 21.457 1.00 89.62 110 VAL A O 1
ATOM 769 N N . ASP A 1 111 ? -115.799 14.460 21.143 1.00 90.12 111 ASP A N 1
ATOM 770 C CA . ASP A 1 111 ? -115.492 13.093 20.722 1.00 90.12 111 ASP A CA 1
ATOM 771 C C . ASP A 1 111 ? -114.944 12.315 21.919 1.00 90.12 111 ASP A C 1
ATOM 773 O O . ASP A 1 111 ? -113.805 12.509 22.342 1.00 90.12 111 ASP A O 1
ATOM 777 N N . LEU A 1 112 ? -115.763 11.409 22.452 1.00 90.31 112 LEU A N 1
ATOM 778 C CA . LEU A 1 112 ? -115.403 10.623 23.626 1.00 90.31 112 LEU A CA 1
ATOM 779 C C . LEU A 1 112 ? -114.204 9.696 23.371 1.00 90.31 112 LEU A C 1
ATOM 781 O O . LEU A 1 112 ? -113.640 9.178 24.325 1.00 90.31 112 LEU A O 1
ATOM 785 N N . ALA A 1 113 ? -113.800 9.447 22.123 1.00 89.06 113 ALA A N 1
ATOM 786 C CA . ALA A 1 113 ? -112.660 8.586 21.830 1.00 89.06 113 ALA A CA 1
ATOM 787 C C . ALA A 1 113 ? -111.301 9.286 21.989 1.00 89.06 113 ALA A C 1
ATOM 789 O O . ALA A 1 113 ? -110.289 8.596 22.139 1.00 89.06 113 ALA A O 1
ATOM 790 N N . THR A 1 114 ? -111.269 10.619 21.933 1.00 86.38 114 THR A N 1
ATOM 791 C CA . THR A 1 114 ? -110.019 11.397 21.861 1.00 86.38 114 THR A CA 1
ATOM 792 C C . THR A 1 114 ? -109.998 12.629 22.755 1.00 86.38 114 THR A C 1
ATOM 794 O O . THR A 1 114 ? -108.945 13.229 22.943 1.00 86.38 114 THR A O 1
ATOM 797 N N . ASP A 1 115 ? -111.138 13.050 23.295 1.00 85.56 115 ASP A N 1
ATOM 798 C CA . ASP A 1 115 ? -111.195 14.210 24.174 1.00 85.56 115 ASP A CA 1
ATOM 799 C C . ASP A 1 115 ? -110.713 13.836 25.582 1.00 85.56 115 ASP A C 1
ATOM 801 O O . ASP A 1 115 ? -111.375 13.101 26.315 1.00 85.56 115 ASP A O 1
ATOM 805 N N . ALA A 1 116 ? -109.549 14.355 25.974 1.00 81.56 116 ALA A N 1
ATOM 806 C CA . ALA A 1 116 ? -108.943 14.097 27.279 1.00 81.56 116 ALA A CA 1
ATOM 807 C C . ALA A 1 116 ? -109.770 14.600 28.472 1.00 81.56 116 ALA A C 1
ATOM 809 O O . ALA A 1 116 ? -109.476 14.221 29.604 1.00 81.56 116 ALA A O 1
ATOM 810 N N . LEU A 1 117 ? -110.777 15.449 28.265 1.00 84.94 117 LEU A N 1
ATOM 811 C CA . LEU A 1 117 ? -111.674 15.917 29.322 1.00 84.94 117 LEU A CA 1
ATOM 812 C C . LEU A 1 117 ? -112.985 15.115 29.377 1.00 84.94 117 LEU A C 1
ATOM 814 O O . LEU A 1 117 ? -113.663 15.150 30.401 1.00 84.94 117 LEU A O 1
ATOM 818 N N . HIS A 1 118 ? -113.304 14.359 28.325 1.00 87.62 118 HIS A N 1
ATOM 819 C CA . HIS A 1 118 ? -114.552 13.604 28.179 1.00 87.62 118 HIS A CA 1
ATOM 820 C C . HIS A 1 118 ? -114.288 12.186 27.637 1.00 87.62 118 HIS A C 1
ATOM 822 O O . HIS A 1 118 ? -114.985 11.695 26.753 1.00 87.62 118 HIS A O 1
ATOM 828 N N . CYS A 1 119 ? -113.251 11.514 28.130 1.00 89.25 119 CYS A N 1
ATOM 829 C CA . CYS A 1 119 ? -112.746 10.280 27.549 1.00 89.25 119 CYS A CA 1
ATOM 830 C C . CYS A 1 119 ? -113.615 9.065 27.898 1.00 89.25 119 CYS A C 1
ATOM 832 O O . CYS A 1 119 ? -113.717 8.646 29.048 1.00 89.25 119 CYS A O 1
ATOM 834 N N . GLY A 1 120 ? -114.264 8.481 26.897 1.00 90.25 120 GLY A N 1
ATOM 835 C CA . GLY A 1 120 ? -115.177 7.344 27.017 1.00 90.25 120 GLY A CA 1
ATOM 836 C C . GLY A 1 120 ? -116.577 7.718 27.514 1.00 90.25 120 GLY A C 1
ATOM 837 O O . GLY A 1 120 ? -117.548 7.050 27.158 1.00 90.25 120 GLY A O 1
ATOM 838 N N . SER A 1 121 ? -116.716 8.800 28.285 1.00 90.06 121 SER A N 1
ATOM 839 C CA . SER A 1 121 ? -118.003 9.378 28.685 1.00 90.06 121 SER A CA 1
ATOM 840 C C . SER A 1 121 ? -117.879 10.867 29.028 1.00 90.06 121 SER A C 1
ATOM 842 O O . SER A 1 121 ? -116.786 11.353 29.313 1.00 90.06 121 SER A O 1
ATOM 844 N N . CYS A 1 122 ? -119.005 11.588 29.031 1.00 90.06 122 CYS A N 1
ATOM 845 C CA . CYS A 1 122 ? -119.038 13.035 29.266 1.00 90.06 122 CYS A CA 1
ATOM 846 C C . CYS A 1 122 ? -118.414 13.492 30.595 1.00 90.06 122 CYS A C 1
ATOM 848 O O . CYS A 1 122 ? -117.988 14.631 30.690 1.00 90.06 122 CYS A O 1
ATOM 850 N N . ASP A 1 123 ? -118.351 12.640 31.618 1.00 89.06 123 ASP A N 1
ATOM 851 C CA . ASP A 1 123 ? -117.849 13.019 32.947 1.00 89.06 123 ASP A CA 1
ATOM 852 C C . ASP A 1 123 ? -116.532 12.307 33.291 1.00 89.06 123 ASP A C 1
ATOM 854 O O . ASP A 1 123 ? -116.246 12.022 34.455 1.00 89.06 123 ASP A O 1
ATOM 858 N N . THR A 1 124 ? -115.737 11.938 32.282 1.00 88.75 124 THR A N 1
ATOM 859 C CA . THR A 1 124 ? -114.505 11.153 32.470 1.00 88.75 124 THR A CA 1
ATOM 860 C C . THR A 1 124 ? -113.271 11.880 31.929 1.00 88.75 124 THR A C 1
ATOM 862 O O . THR A 1 124 ? -112.762 11.534 30.865 1.00 88.75 124 THR A O 1
ATOM 865 N N . PRO A 1 125 ? -112.746 12.885 32.651 1.00 85.56 125 PRO A N 1
ATOM 866 C CA . PRO A 1 125 ? -111.470 13.490 32.302 1.00 85.56 125 PRO A CA 1
ATOM 867 C C . PRO A 1 125 ? -110.302 12.565 32.665 1.00 85.56 125 PRO A C 1
ATOM 869 O O . PRO A 1 125 ? -110.287 11.944 33.731 1.00 85.56 125 PRO A O 1
ATOM 872 N N . CYS A 1 126 ? -109.291 12.525 31.803 1.00 85.81 126 CYS A N 1
ATOM 873 C CA . CYS A 1 126 ? -108.042 11.818 32.049 1.00 85.81 126 CYS A CA 1
ATOM 874 C C . CYS A 1 126 ? -107.181 12.519 33.097 1.00 85.81 126 CYS A C 1
ATOM 876 O O . CYS A 1 126 ? -107.190 13.751 33.225 1.00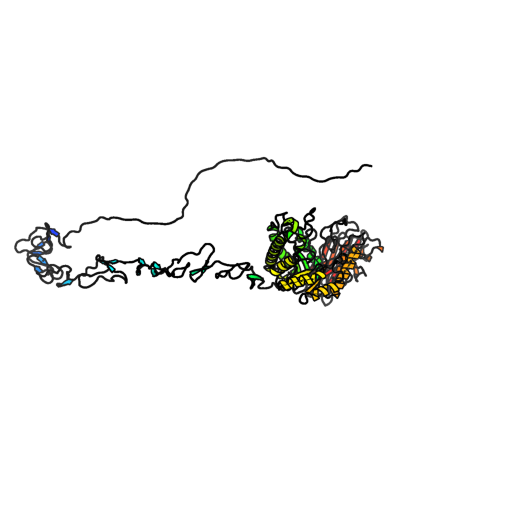 85.81 126 CYS A O 1
ATOM 878 N N . ALA A 1 127 ? -106.427 11.725 33.866 1.00 81.31 127 ALA A N 1
ATOM 879 C CA . ALA A 1 127 ? -105.553 12.259 34.896 1.00 81.31 127 ALA A CA 1
ATOM 880 C C . ALA A 1 127 ? -104.383 13.045 34.281 1.00 81.31 127 ALA A C 1
ATOM 882 O O . ALA A 1 127 ? -104.097 13.010 33.083 1.00 81.31 127 ALA A O 1
ATOM 883 N N . ARG A 1 128 ? -103.670 13.798 35.121 1.00 70.31 128 ARG A N 1
ATOM 884 C CA . ARG A 1 128 ? -102.465 14.512 34.687 1.00 70.31 128 ARG A CA 1
ATOM 885 C C . ARG A 1 128 ? -101.413 13.483 34.228 1.00 70.31 128 ARG A C 1
ATOM 887 O O . ARG A 1 128 ? -101.081 12.599 35.009 1.00 70.31 128 ARG A O 1
ATOM 894 N N . ASN A 1 129 ? -100.879 13.656 33.013 1.00 71.25 129 ASN A N 1
ATOM 895 C CA . ASN A 1 129 ? -99.956 12.747 32.296 1.00 71.25 129 ASN A CA 1
ATOM 896 C C . ASN A 1 129 ? -100.609 11.512 31.649 1.00 71.25 129 ASN A C 1
ATOM 898 O O . ASN A 1 129 ? -99.913 10.578 31.247 1.00 71.25 129 ASN A O 1
ATOM 902 N N . GLU A 1 130 ? -101.932 11.541 31.499 1.00 82.44 130 GLU A N 1
ATOM 903 C CA . GLU A 1 130 ? -102.680 10.626 30.645 1.00 82.44 130 GLU A CA 1
ATOM 904 C C . GLU A 1 130 ? -103.313 11.385 29.478 1.00 82.44 130 GLU A C 1
ATOM 906 O O . GLU A 1 130 ? -103.603 12.581 29.584 1.00 82.44 130 GLU A O 1
ATOM 911 N N . ASP A 1 131 ? -103.548 10.677 28.379 1.00 85.19 131 ASP A N 1
ATOM 912 C CA . ASP A 1 131 ? -104.284 11.184 27.223 1.00 85.19 131 ASP A CA 1
ATOM 913 C C . ASP A 1 131 ? -105.427 10.232 26.852 1.00 85.19 131 ASP A C 1
ATOM 915 O O . ASP A 1 131 ? -105.398 9.047 27.209 1.00 85.19 131 ASP A O 1
ATOM 919 N N . CYS A 1 132 ? -106.443 10.748 26.158 1.00 86.06 132 CYS A N 1
ATOM 920 C CA . CYS A 1 132 ? -107.571 9.934 25.728 1.00 86.06 132 CYS A CA 1
ATOM 921 C C . CYS A 1 132 ? -107.235 9.188 24.442 1.00 86.06 132 CYS A C 1
ATOM 923 O O . CYS A 1 132 ? -107.181 9.764 23.356 1.00 86.06 132 CYS A O 1
ATOM 925 N N . LEU A 1 133 ? -107.033 7.880 24.566 1.00 87.88 133 LEU A N 1
ATOM 926 C CA . LEU A 1 133 ? -106.715 7.015 23.442 1.00 87.88 133 LEU A CA 1
ATOM 927 C C . LEU A 1 133 ? -107.824 5.977 23.288 1.00 87.88 133 LEU A C 1
ATOM 929 O O . LEU A 1 133 ? -107.964 5.063 24.098 1.00 87.88 133 LEU A O 1
ATOM 933 N N . ALA A 1 134 ? -108.620 6.132 22.228 1.00 86.81 134 ALA A N 1
ATOM 934 C CA . ALA A 1 134 ? -109.745 5.256 21.897 1.00 86.81 134 ALA A CA 1
ATOM 935 C C . ALA A 1 134 ? -110.789 5.130 23.026 1.00 86.81 134 ALA A C 1
ATOM 937 O O . ALA A 1 134 ? -111.368 4.064 23.239 1.00 86.81 134 ALA A O 1
ATOM 938 N N . GLY A 1 135 ? -111.040 6.229 23.740 1.00 87.69 135 GLY A N 1
ATOM 939 C CA . GLY A 1 135 ? -112.055 6.302 24.792 1.00 87.69 135 GLY A CA 1
ATOM 940 C C . GLY A 1 135 ? -111.620 5.748 26.145 1.00 87.69 135 GLY A C 1
ATOM 941 O O . GLY A 1 135 ? -112.471 5.518 27.002 1.00 87.69 135 GLY A O 1
ATOM 942 N N . ALA A 1 136 ? -110.316 5.544 26.351 1.00 90.31 136 ALA A N 1
ATOM 943 C CA . ALA A 1 136 ? -109.733 5.256 27.654 1.00 90.31 136 ALA A CA 1
ATOM 944 C C . ALA A 1 136 ? -108.514 6.149 27.921 1.00 90.31 136 ALA A C 1
ATOM 946 O O . ALA A 1 136 ? -107.704 6.411 27.031 1.00 90.31 136 ALA A O 1
ATOM 947 N N . CYS A 1 137 ? -108.373 6.589 29.168 1.00 87.94 137 CYS A N 1
ATOM 948 C CA . CYS A 1 137 ? -107.216 7.354 29.610 1.00 87.94 137 CYS A CA 1
ATOM 949 C C . CYS A 1 137 ? -105.997 6.440 29.745 1.00 87.94 137 CYS A C 1
ATOM 951 O O . CYS A 1 137 ? -106.065 5.407 30.413 1.00 87.94 137 CYS A O 1
ATOM 953 N N . SER A 1 138 ? -104.894 6.805 29.093 1.00 87.38 138 SER A N 1
ATOM 954 C CA . SER A 1 138 ? -103.648 6.034 29.100 1.00 87.38 138 SER A CA 1
ATOM 955 C C . SER A 1 138 ? -102.445 6.927 29.386 1.00 87.38 138 SER A C 1
ATOM 957 O O . SER A 1 138 ? -102.346 8.024 28.842 1.00 87.38 138 SER A O 1
ATOM 959 N N . CYS A 1 139 ? -101.508 6.434 30.201 1.00 83.44 139 CYS A N 1
ATOM 960 C CA . CYS A 1 139 ? -100.292 7.158 30.589 1.00 83.44 139 CYS A CA 1
ATOM 961 C C . CYS A 1 139 ? -99.343 7.373 29.401 1.00 83.44 139 CYS A C 1
ATOM 963 O O . CYS A 1 139 ? -99.140 6.459 28.596 1.00 83.44 139 CYS A O 1
ATOM 965 N N . VAL A 1 140 ? -98.728 8.556 29.324 1.00 80.06 140 VAL A N 1
ATOM 966 C CA . VAL A 1 140 ? -97.734 8.915 28.299 1.00 80.06 140 VAL A CA 1
ATOM 967 C C . VAL A 1 140 ? -96.368 9.188 28.966 1.00 80.06 140 VAL A C 1
ATOM 969 O O . VAL A 1 140 ? -96.271 10.135 29.748 1.00 80.06 140 VAL A O 1
ATOM 972 N N . PRO A 1 141 ? -95.306 8.396 28.684 1.00 78.88 141 PRO A N 1
ATOM 973 C CA . PRO A 1 141 ? -93.991 8.552 29.323 1.00 78.88 141 PRO A CA 1
ATOM 974 C C . PRO A 1 141 ? -93.298 9.893 29.021 1.00 78.88 141 PRO A C 1
ATOM 976 O O . PRO A 1 141 ? -93.188 10.306 27.865 1.00 78.88 141 PRO A O 1
ATOM 979 N N . ALA A 1 142 ? -92.753 10.548 30.049 1.00 78.56 142 ALA A N 1
ATOM 980 C CA . ALA A 1 142 ? -92.103 11.857 29.958 1.00 78.56 142 ALA A CA 1
ATOM 981 C C . ALA A 1 142 ? -90.563 11.753 29.913 1.00 78.56 142 ALA A C 1
ATOM 983 O O . ALA A 1 142 ? -89.882 12.009 30.906 1.00 78.56 142 ALA A O 1
ATOM 984 N N . CYS A 1 143 ? -90.004 11.407 28.746 1.00 80.44 143 CYS A N 1
ATOM 985 C CA . CYS A 1 143 ? -88.548 11.254 28.553 1.00 80.44 143 CYS A CA 1
ATOM 986 C C . CYS A 1 143 ? -87.892 12.269 27.606 1.00 80.44 143 CYS A C 1
ATOM 988 O O . CYS A 1 143 ? -86.705 12.157 27.301 1.00 80.44 143 CYS A O 1
ATOM 990 N N . ALA A 1 144 ? -88.632 13.273 27.137 1.00 79.69 144 ALA A N 1
ATOM 991 C CA . ALA A 1 144 ? -88.075 14.295 26.259 1.00 79.69 144 ALA A CA 1
ATOM 992 C C . ALA A 1 144 ? -86.960 15.086 26.975 1.00 79.69 144 ALA A C 1
ATOM 994 O O . ALA A 1 144 ? -87.206 15.745 27.983 1.00 79.69 144 ALA A O 1
ATOM 995 N N . GLY A 1 145 ? -85.733 15.004 26.451 1.00 75.19 145 GLY A N 1
ATOM 996 C CA . GLY A 1 145 ? -84.567 15.738 26.956 1.00 75.19 145 GLY A CA 1
ATOM 997 C C . GLY A 1 145 ? -83.859 15.129 28.174 1.00 75.19 145 GLY A C 1
ATOM 998 O O . GLY A 1 145 ? -82.991 15.796 28.736 1.00 75.19 145 GLY A O 1
ATOM 999 N N . ARG A 1 146 ? -84.195 13.897 28.589 1.00 81.94 146 ARG A N 1
ATOM 1000 C CA . ARG A 1 146 ? -83.551 13.206 29.724 1.00 81.94 146 ARG A CA 1
ATOM 1001 C C . ARG A 1 146 ? -82.808 11.951 29.262 1.00 81.94 146 ARG A C 1
ATOM 1003 O O . ARG A 1 146 ? -83.333 11.180 28.465 1.00 81.94 146 ARG A O 1
ATOM 1010 N N . GLU A 1 147 ? -81.608 11.735 29.794 1.00 81.25 147 GLU A N 1
ATOM 1011 C CA . GLU A 1 147 ? -80.750 10.568 29.517 1.00 81.25 147 GLU A CA 1
ATOM 1012 C C . GLU A 1 147 ? -81.047 9.399 30.470 1.00 81.25 147 GLU A C 1
ATOM 1014 O O . GLU A 1 147 ? -80.807 8.231 30.153 1.00 81.25 147 GLU A O 1
ATOM 1019 N N . CYS A 1 148 ? -81.561 9.719 31.660 1.00 83.88 148 CYS A N 1
ATOM 1020 C CA . CYS A 1 148 ? -81.818 8.779 32.741 1.00 83.88 148 CYS A CA 1
ATOM 1021 C C . CYS A 1 148 ? -82.916 9.299 33.691 1.00 83.88 148 CYS A C 1
ATOM 1023 O O . CYS A 1 148 ? -83.279 10.477 33.680 1.00 83.88 148 CYS A O 1
ATOM 1025 N N . GLY A 1 149 ? -83.436 8.415 34.548 1.00 83.56 149 GLY A N 1
ATOM 1026 C CA . GLY A 1 149 ? -84.419 8.750 35.588 1.00 83.56 149 GLY A CA 1
ATOM 1027 C C . GLY A 1 149 ? -85.827 8.210 35.306 1.00 83.56 149 GLY A C 1
ATOM 1028 O O . GLY A 1 149 ? -86.043 7.582 34.274 1.00 83.56 149 GLY A O 1
ATOM 1029 N N . PRO A 1 150 ? -86.786 8.387 36.233 1.00 81.06 150 PRO A N 1
ATOM 1030 C CA . PRO A 1 150 ? -88.143 7.859 36.086 1.00 81.06 150 PRO A CA 1
ATOM 1031 C C . PRO A 1 150 ? -88.915 8.574 34.967 1.00 81.06 150 PRO A C 1
ATOM 1033 O O . PRO A 1 150 ? -88.783 9.788 34.811 1.00 81.06 150 PRO A O 1
ATOM 1036 N N . ASP A 1 151 ? -89.747 7.831 34.232 1.00 81.06 151 ASP A N 1
ATOM 1037 C CA . ASP A 1 151 ? -90.533 8.339 33.091 1.00 81.06 151 ASP A CA 1
ATOM 1038 C C . ASP A 1 151 ? -91.943 8.838 33.463 1.00 81.06 151 ASP A C 1
ATOM 1040 O O . ASP A 1 151 ? -92.694 9.300 32.607 1.00 81.06 151 ASP A O 1
ATOM 1044 N N . GLY A 1 152 ? -92.316 8.742 34.742 1.00 75.69 152 GLY A N 1
ATOM 1045 C CA . GLY A 1 152 ? -93.629 9.154 35.246 1.00 75.69 152 GLY A CA 1
ATOM 1046 C C . GLY A 1 152 ? -94.766 8.146 35.028 1.00 75.69 152 GLY A C 1
ATOM 1047 O O . GLY A 1 152 ? -95.837 8.351 35.589 1.00 75.69 152 GLY A O 1
ATOM 1048 N N . CYS A 1 153 ? -94.529 7.040 34.317 1.00 77.81 153 CYS A N 1
ATOM 1049 C CA . CYS A 1 153 ? -95.490 5.955 34.074 1.00 77.81 153 CYS A CA 1
ATOM 1050 C C . CYS A 1 153 ? -95.067 4.624 34.730 1.00 77.81 153 CYS A C 1
ATOM 1052 O O . CYS A 1 153 ? -95.576 3.558 34.388 1.00 77.81 153 CYS A O 1
ATOM 1054 N N . GLY A 1 154 ? -94.139 4.678 35.693 1.00 74.12 154 GLY A N 1
ATOM 1055 C CA . GLY A 1 154 ? -93.617 3.504 36.401 1.00 74.12 154 GLY A CA 1
ATOM 1056 C C . GLY A 1 154 ? -92.426 2.828 35.711 1.00 74.12 154 GLY A C 1
ATOM 1057 O O . GLY A 1 154 ? -91.944 1.815 36.217 1.00 74.12 154 GLY A O 1
ATOM 1058 N N . GLY A 1 155 ? -91.937 3.391 34.602 1.00 77.56 155 GLY A N 1
ATOM 1059 C CA . GLY A 1 155 ? -90.695 3.016 33.934 1.00 77.56 155 GLY A CA 1
ATOM 1060 C C . GLY A 1 155 ? -89.576 4.044 34.142 1.00 77.56 155 GLY A C 1
ATOM 1061 O O . GLY A 1 155 ? -89.631 4.918 35.014 1.00 77.56 155 GLY A O 1
ATOM 1062 N N . SER A 1 156 ? -88.522 3.929 33.338 1.00 81.31 156 SER A N 1
ATOM 1063 C CA . SER A 1 156 ? -87.351 4.808 33.370 1.00 81.31 156 SER A CA 1
ATOM 1064 C C . SER A 1 156 ? -86.926 5.200 31.961 1.00 81.31 156 SER A C 1
ATOM 1066 O O . SER A 1 156 ? -86.948 4.362 31.060 1.00 81.31 156 SER A O 1
ATOM 1068 N N . CYS A 1 157 ? -86.463 6.435 31.786 1.00 80.31 157 CYS A N 1
ATOM 1069 C CA . CYS A 1 157 ? -85.876 6.909 30.541 1.00 80.31 157 CYS A CA 1
ATOM 1070 C C . CYS A 1 157 ? -84.581 6.137 30.246 1.00 80.31 157 CYS A C 1
ATOM 1072 O O . CYS A 1 157 ? -83.665 6.093 31.069 1.00 80.31 157 CYS A O 1
ATOM 1074 N N . ALA A 1 158 ? -84.556 5.465 29.094 1.00 75.88 158 ALA A N 1
ATOM 1075 C CA . ALA A 1 158 ? -83.488 4.573 28.650 1.00 75.88 158 ALA A CA 1
ATOM 1076 C C . ALA A 1 158 ? -82.526 5.297 27.685 1.00 75.88 158 ALA A C 1
ATOM 1078 O O . ALA A 1 158 ? -82.983 6.170 26.943 1.00 75.88 158 ALA A O 1
ATOM 1079 N N . PRO A 1 159 ? -81.228 4.921 27.636 1.00 64.94 159 PRO A N 1
ATOM 1080 C CA . PRO A 1 159 ? -80.629 3.692 28.179 1.00 64.94 159 PRO A CA 1
ATOM 1081 C C . PRO A 1 159 ? -80.118 3.762 29.633 1.00 64.94 159 PRO A C 1
ATOM 1083 O O . PRO A 1 159 ? -79.692 2.733 30.155 1.00 64.94 159 PRO A O 1
ATOM 1086 N N . GLY A 1 160 ? -80.194 4.914 30.311 1.00 73.12 160 GLY A N 1
ATOM 1087 C CA . GLY A 1 160 ? -79.609 5.099 31.645 1.00 73.12 160 GLY A CA 1
ATOM 1088 C C . GLY A 1 160 ? -78.090 5.331 31.611 1.00 73.12 160 GLY A C 1
ATOM 1089 O O . GLY A 1 160 ? -77.454 5.240 30.562 1.00 73.12 160 GLY A O 1
ATOM 1090 N N . CYS A 1 161 ? -77.497 5.669 32.761 1.00 82.12 161 CYS A N 1
ATOM 1091 C CA . CYS A 1 161 ? -76.083 6.051 32.832 1.00 82.12 161 CYS A CA 1
ATOM 1092 C C . CYS A 1 161 ? -75.123 4.862 32.716 1.00 82.12 161 CYS A C 1
ATOM 1094 O O . CYS A 1 161 ? -75.380 3.783 33.253 1.00 82.12 161 CYS A O 1
ATOM 1096 N N . ALA A 1 162 ? -73.986 5.087 32.048 1.00 75.25 162 ALA A N 1
ATOM 1097 C CA . ALA A 1 162 ? -72.907 4.109 31.941 1.00 75.25 162 ALA A CA 1
ATOM 1098 C C . ALA A 1 162 ? -72.325 3.748 33.322 1.00 75.25 162 ALA A C 1
ATOM 1100 O O . ALA A 1 162 ? -72.407 4.516 34.280 1.00 75.25 162 ALA A O 1
ATOM 1101 N N . SER A 1 163 ? -71.704 2.573 33.437 1.00 69.94 163 SER A N 1
ATOM 1102 C CA . SER A 1 163 ? -71.100 2.106 34.691 1.00 69.94 163 SER A CA 1
ATOM 1103 C C . SER A 1 163 ? -70.088 3.119 35.244 1.00 69.94 163 SER A C 1
ATOM 1105 O O . SER A 1 163 ? -69.137 3.477 34.552 1.00 69.94 163 SER A O 1
ATOM 1107 N N . GLY A 1 164 ? -70.290 3.561 36.489 1.00 70.88 164 GLY A N 1
ATOM 1108 C CA . GLY A 1 164 ? -69.467 4.586 37.149 1.00 70.88 164 GLY A CA 1
ATOM 1109 C C . GLY A 1 164 ? -70.028 6.011 37.060 1.00 70.88 164 GLY A C 1
ATOM 1110 O O . GLY A 1 164 ? -69.543 6.890 37.766 1.00 70.88 164 GLY A O 1
ATOM 1111 N N . TRP A 1 165 ? -71.072 6.230 36.259 1.00 81.50 165 TRP A N 1
ATOM 1112 C CA . TRP A 1 165 ? -71.785 7.502 36.150 1.00 81.50 165 TRP A CA 1
ATOM 1113 C C . TRP A 1 165 ? -73.079 7.460 36.967 1.00 81.50 165 TRP A C 1
ATOM 1115 O O . TRP A 1 165 ? -73.784 6.448 36.986 1.00 81.50 165 TRP A O 1
ATOM 1125 N N . SER A 1 166 ? -73.410 8.557 37.643 1.00 83.25 166 SER A N 1
ATOM 1126 C CA . SER A 1 166 ? -74.642 8.695 38.424 1.00 83.25 166 SER A CA 1
ATOM 1127 C C . SER A 1 166 ? -75.651 9.590 37.704 1.00 83.25 166 SER A C 1
ATOM 1129 O O . SER A 1 166 ? -75.284 10.560 37.045 1.00 83.25 166 SER A O 1
ATOM 1131 N N . CYS A 1 167 ? -76.938 9.249 37.810 1.00 82.88 167 CYS A N 1
ATOM 1132 C CA . CYS A 1 167 ? -78.013 10.059 37.240 1.00 82.88 167 CYS A CA 1
ATOM 1133 C C . CYS A 1 167 ? -78.299 11.262 38.144 1.00 82.88 167 CYS A C 1
ATOM 1135 O O . CYS A 1 167 ? -78.680 11.088 39.306 1.00 82.88 167 CYS A O 1
ATOM 1137 N N . GLY A 1 168 ? -78.115 12.466 37.612 1.00 80.81 168 GLY A N 1
ATOM 1138 C CA . GLY A 1 168 ? -78.455 13.721 38.268 1.00 80.81 168 GLY A CA 1
ATOM 1139 C C . GLY A 1 168 ? -79.965 13.926 38.396 1.00 80.81 168 GLY A C 1
ATOM 1140 O O . GLY A 1 168 ? -80.776 13.291 37.719 1.00 80.81 168 GLY A O 1
ATOM 1141 N N . SER A 1 169 ? -80.367 14.843 39.277 1.00 78.69 169 SER A N 1
ATOM 1142 C CA . SER A 1 169 ? -81.778 15.209 39.475 1.00 78.69 169 SER A CA 1
ATOM 1143 C C . SER A 1 169 ? -82.403 15.895 38.253 1.00 78.69 169 SER A C 1
ATOM 1145 O O . SER A 1 169 ? -83.618 15.834 38.070 1.00 78.69 169 SER A O 1
ATOM 1147 N N . ASP A 1 170 ? -81.586 16.491 37.388 1.00 81.19 170 ASP A N 1
ATOM 1148 C CA . ASP A 1 170 ? -81.953 17.039 36.080 1.00 81.19 170 ASP A CA 1
ATOM 1149 C C . ASP A 1 170 ? -82.206 15.946 35.021 1.00 81.19 170 ASP A C 1
ATOM 1151 O O . ASP A 1 170 ? -82.903 16.180 34.035 1.00 81.19 170 ASP A O 1
ATOM 1155 N N . GLY A 1 171 ? -81.783 14.707 35.281 1.00 78.88 171 GLY A N 1
ATOM 1156 C CA . GLY A 1 171 ? -81.922 13.572 34.367 1.00 78.88 171 GLY A CA 1
ATOM 1157 C C . GLY A 1 171 ? -80.764 13.434 33.380 1.00 78.88 171 GLY A C 1
ATOM 1158 O O . GLY A 1 171 ? -80.952 12.800 32.341 1.00 78.88 171 GLY A O 1
ATOM 1159 N N . ARG A 1 172 ? -79.598 14.023 33.687 1.00 84.94 172 ARG A N 1
ATOM 1160 C CA . ARG A 1 172 ? -78.337 13.858 32.942 1.00 84.94 172 ARG A CA 1
ATOM 1161 C C . ARG A 1 172 ? -77.339 13.000 33.718 1.00 84.94 172 ARG A C 1
ATOM 1163 O O . ARG A 1 172 ? -77.374 12.960 34.948 1.00 84.94 172 ARG A O 1
ATOM 1170 N N . CYS A 1 173 ? -76.442 12.313 33.019 1.00 84.38 173 CYS A N 1
ATOM 1171 C CA . CYS A 1 173 ? -75.417 11.484 33.655 1.00 84.38 173 CYS A CA 1
ATOM 1172 C C . CYS A 1 173 ? -74.169 12.295 34.042 1.00 84.38 173 CYS A C 1
ATOM 1174 O O . CYS A 1 173 ? -73.641 13.049 33.231 1.00 84.38 173 CYS A O 1
ATOM 1176 N N . ALA A 1 174 ? -73.653 12.105 35.261 1.00 82.69 174 ALA A N 1
ATOM 1177 C CA . ALA A 1 174 ? -72.472 12.808 35.773 1.00 82.69 174 ALA A CA 1
ATOM 1178 C C . ALA A 1 174 ? -71.401 11.846 36.320 1.00 82.69 174 ALA A C 1
ATOM 1180 O O . ALA A 1 174 ? -71.713 10.826 36.938 1.00 82.69 174 ALA A O 1
ATOM 1181 N N . CYS A 1 175 ? -70.128 12.189 36.100 1.00 82.19 175 CYS A N 1
ATOM 1182 C CA . CYS A 1 175 ? -68.966 11.465 36.615 1.00 82.19 175 CYS A CA 1
ATOM 1183 C C . CYS A 1 175 ? -68.399 12.172 37.855 1.00 82.19 175 CYS A C 1
ATOM 1185 O O . CYS A 1 175 ? -68.208 13.385 37.847 1.00 82.19 175 CYS A O 1
ATOM 1187 N N . ALA A 1 176 ? -68.120 11.414 38.919 1.00 73.12 176 ALA A N 1
ATOM 1188 C CA . ALA A 1 176 ? -67.568 11.947 40.169 1.00 73.12 176 ALA A CA 1
ATOM 1189 C C . ALA A 1 176 ? -66.027 12.075 40.177 1.00 73.12 176 ALA A C 1
ATOM 1191 O O . ALA A 1 176 ? -65.480 12.681 41.096 1.00 73.12 176 ALA A O 1
ATOM 1192 N N . GLY A 1 177 ? -65.333 11.488 39.196 1.00 74.00 177 GLY A N 1
ATOM 1193 C CA . GLY A 1 177 ? -63.874 11.526 39.046 1.00 74.00 177 GLY A CA 1
ATOM 1194 C C . GLY A 1 177 ? -63.442 12.021 37.663 1.00 74.00 177 GLY A C 1
ATOM 1195 O O . GLY A 1 177 ? -64.099 12.881 37.080 1.00 74.00 177 GLY A O 1
ATOM 1196 N N . THR A 1 178 ? -62.343 11.494 37.122 1.00 79.69 178 THR A N 1
ATOM 1197 C CA . THR A 1 178 ? -61.845 11.901 35.796 1.00 79.69 178 THR A CA 1
ATOM 1198 C C . THR A 1 178 ? -62.632 11.188 34.698 1.00 79.69 178 THR A C 1
ATOM 1200 O O . THR A 1 178 ? -62.654 9.958 34.646 1.00 79.69 178 THR A O 1
ATOM 1203 N N . ALA A 1 179 ? -63.275 11.945 33.809 1.00 80.31 179 ALA A N 1
ATOM 1204 C CA . ALA A 1 179 ? -63.961 11.383 32.651 1.00 80.31 179 ALA A CA 1
ATOM 1205 C C . ALA A 1 179 ? -62.949 11.063 31.538 1.00 80.31 179 ALA A C 1
ATOM 1207 O O . ALA A 1 179 ? -62.359 11.965 30.946 1.00 80.31 179 ALA A O 1
ATOM 1208 N N . CYS A 1 180 ? -62.769 9.778 31.241 1.00 77.56 180 CYS A N 1
ATOM 1209 C CA . CYS A 1 180 ? -61.927 9.290 30.154 1.00 77.56 180 CYS A CA 1
ATOM 1210 C C . CYS A 1 180 ? -62.833 8.607 29.128 1.00 77.56 180 CYS A C 1
ATOM 1212 O O . CYS A 1 180 ? -63.267 7.470 29.315 1.00 77.56 180 CYS A O 1
ATOM 1214 N N . GLY A 1 181 ? -63.210 9.343 28.080 1.00 77.69 181 GLY A N 1
ATOM 1215 C CA . GLY A 1 181 ? -64.204 8.881 27.110 1.00 77.69 181 GLY A CA 1
ATOM 1216 C C . GLY A 1 181 ? -65.538 8.531 27.782 1.00 77.69 181 GLY A C 1
ATOM 1217 O O . GLY A 1 181 ? -66.141 9.364 28.452 1.00 77.69 181 GLY A O 1
ATOM 1218 N N . SER A 1 182 ? -65.999 7.288 27.615 1.00 72.56 182 SER A N 1
ATOM 1219 C CA . SER A 1 182 ? -67.226 6.784 28.250 1.00 72.56 182 SER A CA 1
ATOM 1220 C C . SER A 1 182 ? -67.028 6.275 29.689 1.00 72.56 182 SER A C 1
ATOM 1222 O O . SER A 1 182 ? -68.000 5.869 30.327 1.00 72.56 182 SER A O 1
ATOM 1224 N N . ALA A 1 183 ? -65.797 6.248 30.211 1.00 74.31 183 ALA A N 1
ATOM 1225 C CA . ALA A 1 183 ? -65.477 5.735 31.543 1.00 74.31 183 ALA A CA 1
ATOM 1226 C C . ALA A 1 183 ? -65.310 6.869 32.568 1.00 74.31 183 ALA A C 1
ATOM 1228 O O . ALA A 1 183 ? -64.713 7.903 32.279 1.00 74.31 183 ALA A O 1
ATOM 1229 N N . CYS A 1 184 ? -65.818 6.648 33.781 1.00 82.25 184 CYS A N 1
ATOM 1230 C CA . CYS A 1 184 ? -65.601 7.533 34.921 1.00 82.25 184 CYS A CA 1
ATOM 1231 C C . CYS A 1 184 ? -64.565 6.909 35.862 1.00 82.25 184 CYS A C 1
ATOM 1233 O O . CYS A 1 184 ? -64.834 5.870 36.469 1.00 82.25 184 CYS A O 1
ATOM 1235 N N . CYS A 1 185 ? -63.381 7.512 35.950 1.00 80.62 185 CYS A N 1
ATOM 1236 C CA . CYS A 1 185 ? -62.235 6.945 36.655 1.00 80.62 185 CYS A CA 1
ATOM 1237 C C . CYS A 1 185 ? -62.199 7.318 38.135 1.00 80.62 185 CYS A C 1
ATOM 1239 O O . CYS A 1 185 ? -62.671 8.383 38.537 1.00 80.62 185 CYS A O 1
ATOM 1241 N N . ALA A 1 186 ? -61.631 6.429 38.953 1.00 78.56 186 ALA A N 1
ATOM 1242 C CA . ALA A 1 186 ? -61.470 6.664 40.380 1.00 78.56 186 ALA A CA 1
ATOM 1243 C C . ALA A 1 186 ? -60.408 7.745 40.652 1.00 78.56 186 ALA A C 1
ATOM 1245 O O . ALA A 1 186 ? -59.574 8.064 39.805 1.00 78.56 186 ALA A O 1
ATOM 1246 N N . ALA A 1 187 ? -60.430 8.320 41.855 1.00 74.06 187 ALA A N 1
ATOM 1247 C CA . ALA A 1 187 ? -59.456 9.333 42.251 1.00 74.06 187 ALA A CA 1
ATOM 1248 C C . ALA A 1 187 ? -58.025 8.756 42.251 1.00 74.06 187 ALA A C 1
ATOM 1250 O O . ALA A 1 187 ? -57.738 7.823 43.001 1.00 74.06 187 ALA A O 1
ATOM 1251 N N . GLY A 1 188 ? -57.137 9.337 41.434 1.00 73.19 188 GLY A N 1
ATOM 1252 C CA . GLY A 1 188 ? -55.740 8.910 41.263 1.00 73.19 188 GLY A CA 1
ATOM 1253 C C . GLY A 1 188 ? -55.438 8.210 39.932 1.00 73.19 188 GLY A C 1
ATOM 1254 O O . GLY A 1 188 ? -54.267 8.088 39.579 1.00 73.19 188 GLY A O 1
ATOM 1255 N N . ASP A 1 189 ? -56.465 7.812 39.179 1.00 81.50 189 ASP A N 1
ATOM 1256 C CA . ASP A 1 189 ? -56.313 7.265 37.828 1.00 81.50 189 ASP A CA 1
ATOM 1257 C C . ASP A 1 189 ? -56.262 8.380 36.772 1.00 81.50 189 ASP A C 1
ATOM 1259 O O . ASP A 1 189 ? -56.890 9.435 36.913 1.00 81.50 189 ASP A O 1
ATOM 1263 N N . VAL A 1 190 ? -55.542 8.122 35.679 1.00 82.00 190 VAL A N 1
ATOM 1264 C CA . VAL A 1 190 ? -55.429 9.004 34.509 1.00 82.00 190 VAL A CA 1
ATOM 1265 C C . VAL A 1 190 ? -56.050 8.357 33.272 1.00 82.00 190 VAL A C 1
ATOM 1267 O O . VAL A 1 190 ? -56.304 7.149 33.234 1.00 82.00 190 VAL A O 1
ATOM 1270 N N . CYS A 1 191 ? -56.289 9.162 32.236 1.00 82.06 191 CYS A N 1
ATOM 1271 C CA . CYS A 1 191 ? -56.759 8.649 30.955 1.00 82.06 191 CYS A CA 1
ATOM 1272 C C . CYS A 1 191 ? -55.609 7.977 30.209 1.00 82.06 191 CYS A C 1
ATOM 1274 O O . CYS A 1 191 ? -54.689 8.645 29.745 1.00 82.06 191 CYS A O 1
ATOM 1276 N N . GLY A 1 192 ? -55.672 6.651 30.096 1.00 78.94 192 GLY A N 1
ATOM 1277 C CA . GLY A 1 192 ? -54.696 5.886 29.332 1.00 78.94 192 GLY A CA 1
ATOM 1278 C C . GLY A 1 192 ? -54.872 6.056 27.814 1.00 78.94 192 GLY A C 1
ATOM 1279 O O . GLY A 1 192 ? -55.913 6.535 27.353 1.00 78.94 192 GLY A O 1
ATOM 1280 N N . PRO A 1 193 ? -53.913 5.566 27.004 1.00 72.69 193 PRO A N 1
ATOM 1281 C CA . PRO A 1 193 ? -53.898 5.753 25.547 1.00 72.69 193 PRO A CA 1
ATOM 1282 C C . PRO A 1 193 ? -55.124 5.178 24.811 1.00 72.69 193 PRO A C 1
ATOM 1284 O O . PRO A 1 193 ? -55.402 5.553 23.678 1.00 72.69 193 PRO A O 1
ATOM 1287 N N . GLY A 1 194 ? -55.860 4.258 25.446 1.00 73.00 194 GLY A N 1
ATOM 1288 C CA . GLY A 1 194 ? -57.087 3.652 24.917 1.00 73.00 194 GLY A CA 1
ATOM 1289 C C . GLY A 1 194 ? -58.389 4.331 25.358 1.00 73.00 194 GLY A C 1
ATOM 1290 O O . GLY A 1 194 ? -59.456 3.766 25.135 1.00 73.00 194 GLY A O 1
ATOM 1291 N N . GLY A 1 195 ? -58.325 5.485 26.032 1.00 73.75 195 GLY A N 1
ATOM 1292 C CA . GLY A 1 195 ? -59.506 6.190 26.542 1.00 73.75 195 GLY A CA 1
ATOM 1293 C C . GLY A 1 195 ? -60.160 5.538 27.766 1.00 73.75 195 GLY A C 1
ATOM 1294 O O . GLY A 1 195 ? -61.264 5.918 28.125 1.00 73.75 195 GLY A O 1
ATOM 1295 N N . GLY A 1 196 ? -59.500 4.565 28.402 1.00 80.50 196 GLY A N 1
ATOM 1296 C CA . GLY A 1 196 ? -59.924 3.947 29.663 1.00 80.50 196 GLY A CA 1
ATOM 1297 C C . GLY A 1 196 ? -59.086 4.413 30.856 1.00 80.50 196 GLY A C 1
ATOM 1298 O O . GLY A 1 196 ? -58.040 5.040 30.687 1.00 80.50 196 GLY A O 1
ATOM 1299 N N . CYS A 1 197 ? -59.538 4.082 32.065 1.00 84.81 197 CYS A N 1
ATOM 1300 C CA . CYS A 1 197 ? -58.839 4.412 33.306 1.00 84.81 197 CYS A CA 1
ATOM 1301 C C . CYS A 1 197 ? -57.534 3.626 33.434 1.00 84.81 197 CYS A C 1
ATOM 1303 O O . CYS A 1 197 ? -57.514 2.414 33.212 1.00 84.81 197 CYS A O 1
ATOM 1305 N N . CYS A 1 198 ? -56.460 4.314 33.806 1.00 85.44 198 CYS A N 1
ATOM 1306 C CA . CYS A 1 198 ? -55.144 3.726 33.986 1.00 85.44 198 CYS A CA 1
ATOM 1307 C C . CYS A 1 198 ? -54.492 4.281 35.250 1.00 85.44 198 CYS A C 1
ATOM 1309 O O . CYS A 1 198 ? -54.485 5.491 35.465 1.00 85.44 198 CYS A O 1
ATOM 1311 N N . THR A 1 199 ? -53.934 3.399 36.075 1.00 87.25 199 THR A N 1
ATOM 1312 C CA . THR A 1 199 ? -53.200 3.785 37.282 1.00 87.25 199 THR A CA 1
ATOM 1313 C C . THR A 1 199 ? -51.698 3.817 36.972 1.00 87.25 199 THR A C 1
ATOM 1315 O O . THR A 1 199 ? -51.134 2.753 36.700 1.00 87.25 199 THR A O 1
ATOM 1318 N N . PRO A 1 200 ? -51.028 4.986 37.020 1.00 84.94 200 PRO A N 1
ATOM 1319 C CA . PRO A 1 200 ? -49.593 5.091 36.749 1.00 84.94 200 PRO A CA 1
ATOM 1320 C C . PRO A 1 200 ? -48.753 4.227 37.702 1.00 84.94 200 PRO A C 1
ATOM 1322 O O . PRO A 1 200 ? -48.844 4.349 38.927 1.00 84.94 200 PRO A O 1
ATOM 1325 N N . ALA A 1 201 ? -47.906 3.355 37.156 1.00 85.25 201 ALA A N 1
ATOM 1326 C CA . ALA A 1 201 ? -47.128 2.377 37.914 1.00 85.25 201 ALA A CA 1
ATOM 1327 C C . ALA A 1 201 ? -45.664 2.812 38.097 1.00 85.25 201 ALA A C 1
ATOM 1329 O O . ALA A 1 201 ? -44.749 2.273 37.474 1.00 85.25 201 ALA A O 1
ATOM 1330 N N . CYS A 1 202 ? -45.433 3.767 39.002 1.00 86.31 202 CYS A N 1
ATOM 1331 C CA . CYS A 1 202 ? -44.098 4.338 39.242 1.00 86.31 202 CYS A CA 1
ATOM 1332 C C . CYS A 1 202 ? -43.386 3.854 40.504 1.00 86.31 202 CYS A C 1
ATOM 1334 O O . CYS A 1 202 ? -42.248 4.239 40.776 1.00 86.31 202 CYS A O 1
ATOM 1336 N N . THR A 1 203 ? -44.018 2.989 41.292 1.00 88.00 203 THR A N 1
ATOM 1337 C CA . THR A 1 203 ? -43.409 2.481 42.522 1.00 88.00 203 THR A CA 1
ATOM 1338 C C . THR A 1 203 ? -42.144 1.676 42.210 1.00 88.00 203 THR A C 1
ATOM 1340 O O . THR A 1 203 ? -42.194 0.656 41.529 1.00 88.00 203 THR A O 1
ATOM 1343 N N . GLY A 1 204 ? -41.003 2.138 42.731 1.00 83.50 204 GLY A N 1
ATOM 1344 C CA . GLY A 1 204 ? -39.696 1.505 42.523 1.00 83.50 204 GLY A CA 1
ATOM 1345 C C . GLY A 1 204 ? -38.979 1.906 41.229 1.00 83.50 204 GLY A C 1
ATOM 1346 O O . GLY A 1 204 ? -37.902 1.377 40.967 1.00 83.50 204 GLY A O 1
ATOM 1347 N N . ARG A 1 205 ? -39.535 2.841 40.446 1.00 88.25 205 ARG A N 1
ATOM 1348 C CA . ARG A 1 205 ? -38.918 3.377 39.226 1.00 88.25 205 ARG A CA 1
ATOM 1349 C C . ARG A 1 205 ? -38.417 4.801 39.464 1.00 88.25 205 ARG A C 1
ATOM 1351 O O . ARG A 1 205 ? -39.123 5.619 40.039 1.00 88.25 205 ARG A O 1
ATOM 1358 N N . ALA A 1 206 ? -37.197 5.084 39.024 1.00 87.75 206 ALA A N 1
ATOM 1359 C CA . ALA A 1 206 ? -36.607 6.422 38.990 1.00 87.75 206 ALA A CA 1
ATOM 1360 C C . ALA A 1 206 ? -36.873 7.145 37.656 1.00 87.75 206 ALA A C 1
ATOM 1362 O O . ALA A 1 206 ? -36.766 8.366 37.573 1.00 87.75 206 ALA A O 1
ATOM 1363 N N . CYS A 1 207 ? -37.173 6.384 36.604 1.00 89.50 207 CYS A N 1
ATOM 1364 C CA . CYS A 1 207 ? -37.391 6.879 35.253 1.00 89.50 207 CYS A CA 1
ATOM 1365 C C . CYS A 1 207 ? -38.223 5.876 34.440 1.00 89.50 207 CYS A C 1
ATOM 1367 O O . CYS A 1 207 ? -38.442 4.741 34.874 1.00 89.50 207 CYS A O 1
ATOM 1369 N N . GLY A 1 208 ? -38.620 6.278 33.232 1.00 86.69 208 GLY A N 1
ATOM 1370 C CA . GLY A 1 208 ? -39.258 5.398 32.248 1.00 86.69 208 GLY A CA 1
ATOM 1371 C C . GLY A 1 208 ? -40.779 5.456 32.295 1.00 86.69 208 GLY A C 1
ATOM 1372 O O . GLY A 1 208 ? -41.349 6.180 33.108 1.00 86.69 208 GLY A O 1
ATOM 1373 N N . ASP A 1 209 ? -41.427 4.717 31.398 1.00 86.88 209 ASP A N 1
ATOM 1374 C CA . ASP A 1 209 ? -42.877 4.795 31.207 1.00 86.88 209 ASP A CA 1
ATOM 1375 C C . ASP A 1 209 ? -43.652 4.368 32.457 1.00 86.88 209 ASP A C 1
ATOM 1377 O O . ASP A 1 209 ? -43.304 3.390 33.132 1.00 86.88 209 ASP A O 1
ATOM 1381 N N . ASP A 1 210 ? -44.745 5.074 32.732 1.00 85.25 210 ASP A N 1
ATOM 1382 C CA . ASP A 1 210 ? -45.658 4.773 33.837 1.00 85.25 210 ASP A CA 1
ATOM 1383 C C . ASP A 1 210 ? -46.758 3.760 33.473 1.00 85.25 210 ASP A C 1
ATOM 1385 O O . ASP A 1 210 ? -47.560 3.379 34.325 1.00 85.25 210 ASP A O 1
ATOM 1389 N N . GLY A 1 211 ? -46.788 3.302 32.217 1.00 83.56 211 GLY A N 1
ATOM 1390 C CA . GLY A 1 211 ? -47.793 2.373 31.690 1.00 83.56 211 GLY A CA 1
ATOM 1391 C C . GLY A 1 211 ? -49.112 3.028 31.263 1.00 83.56 211 GLY A C 1
ATOM 1392 O O . GLY A 1 211 ? -49.971 2.341 30.712 1.00 83.56 211 GLY A O 1
ATOM 1393 N N . CYS A 1 212 ? -49.257 4.339 31.453 1.00 85.75 212 CYS A N 1
ATOM 1394 C CA . CYS A 1 212 ? -50.454 5.120 31.150 1.00 85.75 212 CYS A CA 1
ATOM 1395 C C . CYS A 1 212 ? -50.213 6.236 30.123 1.00 85.75 212 CYS A C 1
ATOM 1397 O O . CYS A 1 212 ? -51.119 7.021 29.854 1.00 85.75 212 CYS A O 1
ATOM 1399 N N . GLY A 1 213 ? -49.026 6.277 29.511 1.00 77.25 213 GLY A N 1
ATOM 1400 C CA . GLY A 1 213 ? -48.633 7.299 28.536 1.00 77.25 213 GLY A CA 1
ATOM 1401 C C . GLY A 1 213 ? -47.887 8.490 29.147 1.00 77.25 213 GLY A C 1
ATOM 1402 O O . GLY A 1 213 ? -47.557 9.420 28.416 1.00 77.25 213 GLY A O 1
ATOM 1403 N N . GLY A 1 214 ? -47.608 8.457 30.454 1.00 79.62 214 GLY A N 1
ATOM 1404 C CA . GLY A 1 214 ? -46.719 9.382 31.156 1.00 79.62 214 GLY A CA 1
ATOM 1405 C C . GLY A 1 214 ? -45.386 8.725 31.537 1.00 79.62 214 GLY A C 1
ATOM 1406 O O . GLY A 1 214 ? -45.081 7.597 31.140 1.00 79.62 214 GLY A O 1
ATOM 1407 N N . SER A 1 215 ? -44.562 9.430 32.317 1.00 87.81 215 SER A N 1
ATOM 1408 C CA . SER A 1 215 ? -43.257 8.933 32.772 1.00 87.81 215 SER A CA 1
ATOM 1409 C C . SER A 1 215 ? -43.082 9.049 34.289 1.00 87.81 215 SER A C 1
ATOM 1411 O O . SER A 1 215 ? -43.555 9.985 34.930 1.00 87.81 215 SER A O 1
ATOM 1413 N N . CYS A 1 216 ? -42.354 8.095 34.874 1.00 88.25 216 CYS A N 1
ATOM 1414 C CA . CYS A 1 216 ? -42.077 7.992 36.309 1.00 88.25 216 CYS A CA 1
ATOM 1415 C C . CYS A 1 216 ? -40.923 8.874 36.803 1.00 88.25 216 CYS A C 1
ATOM 1417 O O . CYS A 1 216 ? -40.503 8.754 37.953 1.00 88.25 216 CYS A O 1
ATOM 1419 N N . GLY A 1 217 ? -40.392 9.738 35.935 1.00 87.00 217 GLY A N 1
ATOM 1420 C CA . GLY A 1 217 ? -39.233 10.584 36.198 1.00 87.00 217 GLY A CA 1
ATOM 1421 C C . GLY A 1 217 ? -38.247 10.604 35.032 1.00 87.00 217 GLY A C 1
ATOM 1422 O O . GLY A 1 217 ? -38.449 9.955 34.002 1.00 87.00 217 GLY A O 1
ATOM 1423 N N . ALA A 1 218 ? -37.154 11.345 35.211 1.00 88.12 218 ALA A N 1
ATOM 1424 C CA . ALA A 1 218 ? -36.075 11.477 34.238 1.00 88.12 218 ALA A CA 1
ATOM 1425 C C . ALA A 1 218 ? -34.722 11.204 34.900 1.00 88.12 218 ALA A C 1
ATOM 1427 O O . ALA A 1 218 ? -34.505 11.543 36.066 1.00 88.12 218 ALA A O 1
ATOM 1428 N N . CYS A 1 219 ? -33.804 10.602 34.146 1.00 88.50 219 CYS A N 1
ATOM 1429 C CA . CYS A 1 219 ? -32.460 10.356 34.644 1.00 88.50 219 CYS A CA 1
ATOM 1430 C C . CYS A 1 219 ? -31.621 11.640 34.701 1.00 88.50 219 CYS A C 1
ATOM 1432 O O . CYS A 1 219 ? -31.832 12.549 33.895 1.00 88.50 219 CYS A O 1
ATOM 1434 N N . PRO A 1 220 ? -30.641 11.715 35.622 1.00 90.00 220 PRO A N 1
ATOM 1435 C CA . PRO A 1 220 ? -29.640 12.775 35.620 1.00 90.00 220 PRO A CA 1
ATOM 1436 C C . PRO A 1 220 ? -28.911 12.875 34.275 1.00 90.00 220 PRO A C 1
ATOM 1438 O O . PRO A 1 220 ? -28.763 11.881 33.561 1.00 90.00 220 PRO A O 1
ATOM 1441 N N . THR A 1 221 ? -28.411 14.068 33.951 1.00 85.44 221 THR A N 1
ATOM 1442 C CA . THR A 1 221 ? -27.685 14.337 32.703 1.00 85.44 221 THR A CA 1
ATOM 1443 C C . THR A 1 221 ? -26.582 13.302 32.455 1.00 85.44 221 THR A C 1
ATOM 1445 O O . THR A 1 221 ? -25.719 13.096 33.307 1.00 85.44 221 THR A O 1
ATOM 1448 N N . GLY A 1 222 ? -26.606 12.667 31.278 1.00 79.88 222 GLY A N 1
ATOM 1449 C CA . GLY A 1 222 ? -25.627 11.653 30.866 1.00 79.88 222 GLY A CA 1
ATOM 1450 C C . GLY A 1 222 ? -25.961 10.210 31.269 1.00 79.88 222 GLY A C 1
ATOM 1451 O O . GLY A 1 222 ? -25.164 9.319 30.993 1.00 79.88 222 GLY A O 1
ATOM 1452 N N . GLN A 1 223 ? -27.113 9.960 31.898 1.00 90.00 223 GLN A N 1
ATOM 1453 C CA . GLN A 1 223 ? -27.601 8.611 32.203 1.00 90.00 223 GLN A CA 1
ATOM 1454 C C . GLN A 1 223 ? -28.788 8.224 31.317 1.00 90.00 223 GLN A C 1
ATOM 1456 O O . GLN A 1 223 ? -29.575 9.074 30.900 1.00 90.00 223 GLN A O 1
ATOM 1461 N N . ILE A 1 224 ? -28.937 6.924 31.069 1.00 87.44 224 ILE A N 1
ATOM 1462 C CA . ILE A 1 224 ? -30.045 6.339 30.311 1.00 87.44 224 ILE A CA 1
ATOM 1463 C C . ILE A 1 224 ? -30.962 5.520 31.211 1.00 87.44 224 ILE A C 1
ATOM 1465 O O . ILE A 1 224 ? -30.529 4.903 32.187 1.00 87.44 224 ILE A O 1
ATOM 1469 N N . CYS A 1 225 ? -32.252 5.540 30.881 1.00 88.06 225 CYS A N 1
ATOM 1470 C CA . CYS A 1 225 ? -33.261 4.801 31.618 1.00 88.06 225 CYS A CA 1
ATOM 1471 C C . CYS A 1 225 ? -33.357 3.362 31.111 1.00 88.06 225 CYS A C 1
ATOM 1473 O O . CYS A 1 225 ? -33.708 3.130 29.954 1.00 88.06 225 CYS A O 1
ATOM 1475 N N . LEU A 1 226 ? -33.065 2.393 31.977 1.00 87.69 226 LEU A N 1
ATOM 1476 C CA . LEU A 1 226 ? -33.193 0.975 31.651 1.00 87.69 226 LEU A CA 1
ATOM 1477 C C . LEU A 1 226 ? -34.660 0.532 31.692 1.00 87.69 226 LEU A C 1
ATOM 1479 O O . LEU A 1 226 ? -35.475 1.110 32.408 1.00 87.69 226 LEU A O 1
ATOM 1483 N N . ALA A 1 227 ? -34.984 -0.577 31.020 1.00 82.19 227 ALA A N 1
ATOM 1484 C CA . ALA A 1 227 ? -36.339 -1.150 30.994 1.00 82.19 227 ALA A CA 1
ATOM 1485 C C . ALA A 1 227 ? -36.917 -1.480 32.394 1.00 82.19 227 ALA A C 1
ATOM 1487 O O . ALA A 1 227 ? -38.131 -1.582 32.563 1.00 82.19 227 ALA A O 1
ATOM 1488 N N . GLY A 1 228 ? -36.057 -1.626 33.411 1.00 82.38 228 GLY A N 1
ATOM 1489 C CA . GLY A 1 228 ? -36.449 -1.797 34.816 1.00 82.38 228 GLY A CA 1
ATOM 1490 C C . GLY A 1 228 ? -36.815 -0.500 35.553 1.00 82.38 228 GLY A C 1
ATOM 1491 O O . GLY A 1 228 ? -37.214 -0.567 36.712 1.00 82.38 228 GLY A O 1
ATOM 1492 N N . GLY A 1 229 ? -36.686 0.664 34.911 1.00 85.25 229 GLY A N 1
ATOM 1493 C CA . GLY A 1 229 ? -36.932 1.980 35.503 1.00 85.25 229 GLY A CA 1
ATOM 1494 C C . GLY A 1 229 ? -35.794 2.501 36.385 1.00 85.25 229 GLY A C 1
ATOM 1495 O O . GLY A 1 229 ? -36.017 3.374 37.219 1.00 85.25 229 GLY A O 1
ATOM 1496 N N . THR A 1 230 ? -34.581 1.966 36.237 1.00 90.38 230 THR A N 1
ATOM 1497 C CA . THR A 1 230 ? -33.362 2.439 36.909 1.00 90.38 230 THR A CA 1
ATOM 1498 C C . THR A 1 230 ? -32.485 3.240 35.953 1.00 90.38 230 THR A C 1
ATOM 1500 O O . THR A 1 230 ? -32.369 2.910 34.773 1.00 90.38 230 THR A O 1
ATOM 1503 N N . CYS A 1 231 ? -31.838 4.284 36.472 1.00 89.25 231 CYS A N 1
ATOM 1504 C CA . CYS A 1 231 ? -30.888 5.078 35.702 1.00 89.25 231 CYS A CA 1
ATOM 1505 C C . CYS A 1 231 ? -29.505 4.427 35.698 1.00 89.25 231 CYS A C 1
ATOM 1507 O O . CYS A 1 231 ? -29.010 3.993 36.739 1.00 89.25 231 CYS A O 1
ATOM 1509 N N . CYS A 1 232 ? -28.896 4.370 34.519 1.00 88.62 232 CYS A N 1
ATOM 1510 C CA . CYS A 1 232 ? -27.595 3.765 34.285 1.00 88.62 232 CYS A CA 1
ATOM 1511 C C . CYS A 1 232 ? -26.673 4.771 33.600 1.00 88.62 232 CYS A C 1
ATOM 1513 O O . CYS A 1 232 ? -27.090 5.464 32.673 1.00 88.62 232 CYS A O 1
ATOM 1515 N N . ALA A 1 233 ? -25.432 4.871 34.069 1.00 89.12 233 ALA A N 1
ATOM 1516 C CA . ALA A 1 233 ? -24.397 5.670 33.424 1.00 89.12 233 ALA A CA 1
ATOM 1517 C C . ALA A 1 233 ? -23.598 4.760 32.478 1.00 89.12 233 ALA A C 1
ATOM 1519 O O . ALA A 1 233 ? -22.929 3.858 32.990 1.00 89.12 233 ALA A O 1
ATOM 1520 N N . PRO A 1 234 ? -23.658 4.968 31.146 1.00 84.81 234 PRO A N 1
ATOM 1521 C CA . PRO A 1 234 ? -22.877 4.184 30.193 1.00 84.81 234 PRO A CA 1
ATOM 1522 C C . PRO A 1 234 ? -21.393 4.213 30.558 1.00 84.81 234 PRO A C 1
ATOM 1524 O O . PRO A 1 234 ? -20.836 5.288 30.797 1.00 84.81 234 PRO A O 1
ATOM 1527 N N . ASN A 1 235 ? -20.747 3.048 30.613 1.00 84.38 235 ASN A N 1
ATOM 1528 C CA . ASN A 1 235 ? -19.328 2.950 30.939 1.00 84.38 235 ASN A CA 1
ATOM 1529 C C . ASN A 1 235 ? -18.555 2.206 29.856 1.00 84.38 235 ASN A C 1
ATOM 1531 O O . ASN A 1 235 ? -18.544 0.979 29.785 1.00 84.38 235 ASN A O 1
ATOM 1535 N N . CYS A 1 236 ? -17.822 2.976 29.064 1.00 82.06 236 CYS A N 1
ATOM 1536 C CA . CYS A 1 236 ? -17.025 2.429 27.981 1.00 82.06 236 CYS A CA 1
ATOM 1537 C C . CYS A 1 236 ? -15.565 2.195 28.327 1.00 82.06 236 CYS A C 1
ATOM 1539 O O . CYS A 1 236 ? -14.904 1.444 27.618 1.00 82.06 236 CYS A O 1
ATOM 1541 N N . GLY A 1 237 ? -15.050 2.756 29.425 1.00 83.62 237 GLY A N 1
ATOM 1542 C CA . GLY A 1 237 ? -13.622 2.677 29.732 1.00 83.62 237 GLY A CA 1
ATOM 1543 C C . GLY A 1 237 ? -12.767 3.040 28.508 1.00 83.62 237 GLY A C 1
ATOM 1544 O O . GLY A 1 237 ? -12.845 4.161 28.016 1.00 83.62 237 GLY A O 1
ATOM 1545 N N . SER A 1 238 ? -11.985 2.076 28.010 1.00 77.31 238 SER A N 1
ATOM 1546 C CA . SER A 1 238 ? -11.148 2.182 26.802 1.00 77.31 238 SER A CA 1
ATOM 1547 C C . SER A 1 238 ? -11.690 1.408 25.586 1.00 77.31 238 SER A C 1
ATOM 1549 O O . SER A 1 238 ? -10.919 1.089 24.684 1.00 77.31 238 SER A O 1
ATOM 1551 N N . ARG A 1 239 ? -12.971 1.021 25.585 1.00 79.81 239 ARG A N 1
ATOM 1552 C CA . ARG A 1 239 ? -13.596 0.220 24.520 1.00 79.81 239 ARG A CA 1
ATOM 1553 C C . ARG A 1 239 ? -14.019 1.103 23.346 1.00 79.81 239 ARG A C 1
ATOM 1555 O O . ARG A 1 239 ? -14.649 2.135 23.547 1.00 79.81 239 ARG A O 1
ATOM 1562 N N . GLU A 1 240 ? -13.702 0.656 22.136 1.00 82.00 240 GLU A N 1
ATOM 1563 C CA . GLU A 1 240 ? -14.043 1.279 20.849 1.00 82.00 240 GLU A CA 1
ATOM 1564 C C . GLU A 1 240 ? -15.375 0.751 20.288 1.00 82.00 240 GLU A C 1
ATOM 1566 O O . GLU A 1 240 ? -16.120 1.479 19.636 1.00 82.00 240 GLU A O 1
ATOM 1571 N N . CYS A 1 241 ? -15.700 -0.516 20.549 1.00 84.94 241 CYS A N 1
ATOM 1572 C CA . CYS A 1 241 ? -17.002 -1.100 20.253 1.00 84.94 241 CYS A CA 1
ATOM 1573 C C . CYS A 1 241 ? -17.420 -2.106 21.345 1.00 84.94 241 CYS A C 1
ATOM 1575 O O . CYS A 1 241 ? -16.660 -2.417 22.264 1.00 84.94 241 CYS A O 1
ATOM 1577 N N . GLY A 1 242 ? -18.672 -2.572 21.294 1.00 83.88 242 GLY A N 1
ATOM 1578 C CA . GLY A 1 242 ? -19.226 -3.513 22.279 1.00 83.88 242 GLY A CA 1
ATOM 1579 C C . GLY A 1 242 ? -20.128 -2.851 23.327 1.00 83.88 242 GLY A C 1
ATOM 1580 O O . GLY A 1 242 ? -20.400 -1.658 23.218 1.00 83.88 242 GLY A O 1
ATOM 1581 N N . PRO A 1 243 ? -20.663 -3.616 24.294 1.00 86.12 243 PRO A N 1
ATOM 1582 C CA . PRO A 1 243 ? -21.689 -3.137 25.222 1.00 86.12 243 PRO A CA 1
ATOM 1583 C C . PRO A 1 243 ? -21.168 -2.058 26.185 1.00 86.12 243 PRO A C 1
ATOM 1585 O O . PRO A 1 243 ? -20.028 -2.128 26.639 1.00 86.12 243 PRO A O 1
ATOM 1588 N N . ASP A 1 244 ? -22.027 -1.092 26.523 1.00 86.44 244 ASP A N 1
ATOM 1589 C CA . ASP A 1 244 ? -21.740 0.036 27.433 1.00 86.44 244 ASP A CA 1
ATOM 1590 C C . ASP A 1 244 ? -22.161 -0.201 28.896 1.00 86.44 244 ASP A C 1
ATOM 1592 O O . ASP A 1 244 ? -22.307 0.745 29.671 1.00 86.44 244 ASP A O 1
ATOM 1596 N N . ASP A 1 245 ? -22.400 -1.465 29.256 1.00 85.75 245 ASP A N 1
ATOM 1597 C CA . ASP A 1 245 ? -22.937 -1.932 30.544 1.00 85.75 245 ASP A CA 1
ATOM 1598 C C . ASP A 1 245 ? -24.355 -1.426 30.897 1.00 85.75 245 ASP A C 1
ATOM 1600 O O . ASP A 1 245 ? -24.916 -1.811 31.925 1.00 85.75 245 ASP A O 1
ATOM 1604 N N . CYS A 1 246 ? -24.988 -0.650 30.014 1.00 86.00 246 CYS A N 1
ATOM 1605 C CA . CYS A 1 246 ? -26.338 -0.112 30.165 1.00 86.00 246 CYS A CA 1
ATOM 1606 C C . CYS A 1 246 ? -27.292 -0.571 29.045 1.00 86.00 246 CYS A C 1
ATOM 1608 O O . CYS A 1 246 ? -28.379 -0.021 28.875 1.00 86.00 246 CYS A O 1
ATOM 1610 N N . GLY A 1 247 ? -26.911 -1.605 28.289 1.00 76.44 247 GLY A N 1
ATOM 1611 C CA . GLY A 1 247 ? -27.712 -2.161 27.194 1.00 76.44 247 GLY A CA 1
ATOM 1612 C C . GLY A 1 247 ? -27.592 -1.402 25.868 1.00 76.44 247 GLY A C 1
ATOM 1613 O O . GLY A 1 247 ? -28.241 -1.797 24.900 1.00 76.44 247 GLY A O 1
ATOM 1614 N N . GLY A 1 248 ? -26.763 -0.356 25.815 1.00 77.69 248 GLY A N 1
ATOM 1615 C CA . GLY A 1 248 ? -26.292 0.297 24.598 1.00 77.69 248 GLY A CA 1
ATOM 1616 C C . GLY A 1 248 ? -24.920 -0.232 24.165 1.00 77.69 248 GLY A C 1
ATOM 1617 O O . GLY A 1 248 ? -24.481 -1.306 24.587 1.00 77.69 248 GLY A O 1
ATOM 1618 N N . SER A 1 249 ? -24.231 0.516 23.301 1.00 86.44 249 SER A N 1
ATOM 1619 C CA . SER A 1 249 ? -22.889 0.167 22.822 1.00 86.44 249 SER A CA 1
ATOM 1620 C C . SER A 1 249 ? -21.933 1.354 22.862 1.00 86.44 249 SER A C 1
ATOM 1622 O O . SER A 1 249 ? -22.315 2.457 22.481 1.00 86.44 249 SER A O 1
ATOM 1624 N N . CYS A 1 250 ? -20.670 1.100 23.201 1.00 86.69 250 CYS A N 1
ATOM 1625 C CA . CYS A 1 250 ? -19.571 2.069 23.244 1.00 86.69 250 CYS A CA 1
ATOM 1626 C C . CYS A 1 250 ? -19.113 2.602 21.889 1.00 86.69 250 CYS A C 1
ATOM 1628 O O . CYS A 1 250 ? -18.336 3.548 21.822 1.00 86.69 250 CYS A O 1
ATOM 1630 N N . GLY A 1 251 ? -19.617 1.997 20.820 1.00 83.81 251 GLY A N 1
ATOM 1631 C CA . GLY A 1 251 ? -19.330 2.343 19.445 1.00 83.81 251 GLY A CA 1
ATOM 1632 C C . GLY A 1 251 ? -19.620 1.157 18.537 1.00 83.81 251 GLY A C 1
ATOM 1633 O O . GLY A 1 251 ? -20.022 0.076 18.984 1.00 83.81 251 GLY A O 1
ATOM 1634 N N . SER A 1 252 ? -19.410 1.366 17.246 1.00 82.94 252 SER A N 1
ATOM 1635 C CA . SER A 1 252 ? -19.531 0.347 16.210 1.00 82.94 252 SER A CA 1
ATOM 1636 C C . SER A 1 252 ? -18.221 0.261 15.453 1.00 82.94 252 SER A C 1
ATOM 1638 O O . SER A 1 252 ? -17.655 1.290 15.087 1.00 82.94 252 SER A O 1
ATOM 1640 N N . CYS A 1 253 ? -17.763 -0.955 15.188 1.00 78.44 253 CYS A N 1
ATOM 1641 C CA . CYS A 1 253 ? -16.529 -1.148 14.451 1.00 78.44 253 CYS A CA 1
ATOM 1642 C C . CYS A 1 253 ? -16.753 -0.830 12.945 1.00 78.44 253 CYS A C 1
ATOM 1644 O O . CYS A 1 253 ? -17.874 -1.013 12.450 1.00 78.44 253 CYS A O 1
ATOM 1646 N N . PRO A 1 254 ? -15.733 -0.349 12.204 1.00 70.81 254 PRO A N 1
ATOM 1647 C CA . PRO A 1 254 ? -15.839 -0.062 10.769 1.00 70.81 254 PRO A CA 1
ATOM 1648 C C . PRO A 1 254 ? -16.265 -1.275 9.929 1.00 70.81 254 PRO A C 1
ATOM 1650 O O . PRO A 1 254 ? -16.199 -2.425 10.367 1.00 70.81 254 PRO A O 1
ATOM 1653 N N . ALA A 1 255 ? -16.671 -1.043 8.677 1.00 63.16 255 ALA A N 1
ATOM 1654 C CA . ALA A 1 255 ? -17.014 -2.132 7.762 1.00 63.16 255 ALA A CA 1
ATOM 1655 C C . ALA A 1 255 ? -15.853 -3.145 7.647 1.00 63.16 255 ALA A C 1
ATOM 1657 O O . ALA A 1 255 ? -14.709 -2.750 7.441 1.00 63.16 255 ALA A O 1
ATOM 1658 N N . ARG A 1 256 ? -16.170 -4.449 7.747 1.00 66.94 256 ARG A N 1
ATOM 1659 C CA . ARG A 1 256 ? -15.230 -5.596 7.828 1.00 66.94 256 ARG A CA 1
ATOM 1660 C C . ARG A 1 256 ? -14.506 -5.776 9.169 1.00 66.94 256 ARG A C 1
ATOM 1662 O O . ARG A 1 256 ? -13.662 -6.665 9.257 1.00 66.94 256 ARG A O 1
ATOM 1669 N N . PHE A 1 257 ? -14.864 -5.029 10.213 1.00 76.38 257 PHE A N 1
ATOM 1670 C CA . PHE A 1 257 ? -14.391 -5.227 11.585 1.00 76.38 257 PHE A CA 1
ATOM 1671 C C . PHE A 1 257 ? -15.544 -5.698 12.486 1.00 76.38 257 PHE A C 1
ATOM 1673 O O . PHE A 1 257 ? -16.689 -5.279 12.331 1.00 76.38 257 PHE A O 1
ATOM 1680 N N . ARG A 1 258 ? -15.236 -6.576 13.439 1.00 83.00 258 ARG A N 1
ATOM 1681 C CA . ARG A 1 258 ? -16.096 -7.005 14.543 1.00 83.00 258 ARG A CA 1
ATOM 1682 C C . ARG A 1 258 ? -15.535 -6.503 15.855 1.00 83.00 258 ARG A C 1
ATOM 1684 O O . ARG A 1 258 ? -14.351 -6.204 15.975 1.00 83.00 258 ARG A O 1
ATOM 1691 N N . CYS A 1 259 ? -16.390 -6.497 16.865 1.00 82.06 259 CYS A N 1
ATOM 1692 C CA . CYS A 1 259 ? -15.959 -6.193 18.214 1.00 82.06 259 CYS A CA 1
ATOM 1693 C C . CYS A 1 259 ? -15.191 -7.385 18.784 1.00 82.06 259 CYS A C 1
ATOM 1695 O O . CYS A 1 259 ? -15.738 -8.485 18.904 1.00 82.06 259 CYS A O 1
ATOM 1697 N N . GLY A 1 260 ? -13.926 -7.159 19.124 1.00 77.88 260 GLY A N 1
ATOM 1698 C CA . GLY A 1 260 ? -13.107 -8.069 19.906 1.00 77.88 260 GLY A CA 1
ATOM 1699 C C . GLY A 1 260 ? -13.604 -8.178 21.347 1.00 77.88 260 GLY A C 1
ATOM 1700 O O . GLY A 1 260 ? -14.475 -7.433 21.804 1.00 77.88 260 GLY A O 1
ATOM 1701 N N . THR A 1 261 ? -13.063 -9.146 22.083 1.00 79.19 261 THR A N 1
ATOM 1702 C CA . THR A 1 261 ? -13.489 -9.425 23.463 1.00 79.19 261 THR A CA 1
ATOM 1703 C C . THR A 1 261 ? -13.023 -8.375 24.469 1.00 79.19 261 THR A C 1
ATOM 1705 O O . THR A 1 261 ? -13.603 -8.293 25.550 1.00 79.19 261 THR A O 1
ATOM 1708 N N . ALA A 1 262 ? -11.996 -7.580 24.145 1.00 78.31 262 ALA A N 1
ATOM 1709 C CA . ALA A 1 262 ? -11.563 -6.456 24.972 1.00 78.31 262 ALA A CA 1
ATOM 1710 C C . ALA A 1 262 ? -12.259 -5.132 24.584 1.00 78.31 262 ALA A C 1
ATOM 1712 O O . ALA A 1 262 ? -12.006 -4.111 25.222 1.00 78.31 262 ALA A O 1
ATOM 1713 N N . GLY A 1 263 ? -13.199 -5.158 23.629 1.00 78.25 263 GLY A N 1
ATOM 1714 C CA . GLY A 1 263 ? -13.923 -3.983 23.137 1.00 78.25 263 GLY A CA 1
ATOM 1715 C C . GLY A 1 263 ? -13.189 -3.212 22.037 1.00 78.25 263 GLY A C 1
ATOM 1716 O O . GLY A 1 263 ? -13.491 -2.049 21.807 1.00 78.25 263 GLY A O 1
ATOM 1717 N N . GLU A 1 264 ? -12.208 -3.830 21.389 1.00 82.69 264 GLU A N 1
ATOM 1718 C CA . GLU A 1 264 ? -11.398 -3.295 20.297 1.00 82.69 264 GLU A CA 1
ATOM 1719 C C . GLU A 1 264 ? -11.947 -3.716 18.924 1.00 82.69 264 GLU A C 1
ATOM 1721 O O . GLU A 1 264 ? -12.485 -4.817 18.774 1.00 82.69 264 GLU A O 1
ATOM 1726 N N . CYS A 1 265 ? -11.810 -2.871 17.902 1.00 77.31 265 CYS A N 1
ATOM 1727 C CA . CYS A 1 265 ? -12.203 -3.247 16.543 1.00 77.31 265 CYS A CA 1
ATOM 1728 C C . CYS A 1 265 ? -11.196 -4.256 15.966 1.00 77.31 265 CYS A C 1
ATOM 1730 O O . CYS A 1 265 ? -10.041 -3.920 15.717 1.00 77.31 265 CYS A O 1
ATOM 1732 N N . VAL A 1 266 ? -11.621 -5.495 15.699 1.00 73.06 266 VAL A N 1
ATOM 1733 C CA . VAL A 1 266 ? -10.782 -6.528 15.062 1.00 73.06 266 VAL A CA 1
ATOM 1734 C C . VAL A 1 266 ? -11.378 -6.955 13.729 1.00 73.06 266 VAL A C 1
ATOM 1736 O O . VAL A 1 266 ? -12.584 -7.107 13.609 1.00 73.06 266 VAL A O 1
ATOM 1739 N N . VAL A 1 267 ? -10.560 -7.182 12.707 1.00 67.25 267 VAL A N 1
ATOM 1740 C CA . VAL A 1 267 ? -11.038 -7.534 11.357 1.00 67.25 267 VAL A CA 1
ATOM 1741 C C . VAL A 1 267 ? -11.863 -8.842 11.376 1.00 67.25 267 VAL A C 1
ATOM 1743 O O . VAL A 1 267 ? -11.371 -9.887 11.801 1.00 67.25 267 VAL A O 1
ATOM 1746 N N . ASP A 1 268 ? -13.126 -8.787 10.931 1.00 61.53 268 ASP A N 1
ATOM 1747 C CA . ASP A 1 268 ? -14.126 -9.874 11.001 1.00 61.53 268 ASP A CA 1
ATOM 1748 C C . ASP A 1 268 ? -14.038 -10.852 9.824 1.00 61.53 268 ASP A C 1
ATOM 1750 O O . ASP A 1 268 ? -14.296 -12.049 9.949 1.00 61.53 268 ASP A O 1
ATOM 1754 N N . ALA A 1 269 ? -13.583 -10.349 8.680 1.00 56.97 269 ALA A N 1
ATOM 1755 C CA . ALA A 1 269 ? -13.232 -11.139 7.517 1.00 56.97 269 ALA A CA 1
ATOM 1756 C C . ALA A 1 269 ? -11.878 -10.635 7.049 1.00 56.97 269 ALA A C 1
ATOM 1758 O O . ALA A 1 269 ? -11.801 -9.576 6.425 1.00 56.97 269 ALA A O 1
ATOM 1759 N N . ALA A 1 270 ? -10.808 -11.358 7.398 1.00 56.69 270 ALA A N 1
ATOM 1760 C CA . ALA A 1 270 ? -9.492 -11.056 6.864 1.00 56.69 270 ALA A CA 1
ATOM 1761 C C . ALA A 1 270 ? -9.643 -10.947 5.351 1.00 56.69 270 ALA A C 1
ATOM 1763 O O . ALA A 1 270 ? -10.025 -11.910 4.683 1.00 56.69 270 ALA A O 1
ATOM 1764 N N . CYS A 1 271 ? -9.375 -9.760 4.825 1.00 69.81 271 CYS A N 1
ATOM 1765 C CA . CYS A 1 271 ? -9.021 -9.637 3.439 1.00 69.81 271 CYS A CA 1
ATOM 1766 C C . CYS A 1 271 ? -7.779 -10.501 3.280 1.00 69.81 271 CYS A C 1
ATOM 1768 O O . CYS A 1 271 ? -6.702 -10.108 3.731 1.00 69.81 271 CYS A O 1
ATOM 1770 N N . SER A 1 272 ? -7.961 -11.747 2.835 1.00 70.88 272 SER A N 1
ATOM 1771 C CA . SER A 1 272 ? -6.867 -12.695 2.720 1.00 70.88 272 SER A CA 1
ATOM 1772 C C . SER A 1 272 ? -5.836 -12.015 1.844 1.00 70.88 272 SER A C 1
ATOM 1774 O O . SER A 1 272 ? -6.154 -11.652 0.712 1.00 70.88 272 SER A O 1
ATOM 1776 N N . GLY A 1 273 ? -4.656 -11.761 2.413 1.00 69.56 273 GLY A N 1
ATOM 1777 C CA . GLY A 1 273 ? -3.558 -11.189 1.653 1.00 69.56 273 GLY A CA 1
ATOM 1778 C C . GLY A 1 273 ? -3.267 -12.059 0.429 1.00 69.56 273 GLY A C 1
ATOM 1779 O O . GLY A 1 273 ? -3.756 -13.198 0.341 1.00 69.56 273 GLY A O 1
ATOM 1780 N N . PRO A 1 274 ? -2.455 -11.554 -0.504 1.00 82.12 274 PRO A N 1
ATOM 1781 C CA . PRO A 1 274 ? -2.074 -12.338 -1.658 1.00 82.12 274 PRO A CA 1
ATOM 1782 C C . PRO A 1 274 ? -1.443 -13.644 -1.172 1.00 82.12 274 PRO A C 1
ATOM 1784 O O . PRO A 1 274 ? -0.865 -13.714 -0.077 1.00 82.12 274 PRO A O 1
ATOM 1787 N N . ALA A 1 275 ? -1.573 -14.699 -1.979 1.00 80.19 275 ALA A N 1
ATOM 1788 C CA . ALA A 1 275 ? -0.892 -15.947 -1.681 1.00 80.19 275 ALA A CA 1
ATOM 1789 C C . ALA A 1 275 ? 0.584 -15.630 -1.393 1.00 80.19 275 ALA A C 1
ATOM 1791 O O . ALA A 1 275 ? 1.198 -14.879 -2.159 1.00 80.19 275 ALA A O 1
ATOM 1792 N N . PRO A 1 276 ? 1.152 -16.151 -0.293 1.00 77.50 276 PRO A N 1
ATOM 1793 C CA . PRO A 1 276 ? 2.533 -15.866 0.029 1.00 77.50 276 PRO A CA 1
ATOM 1794 C C . PRO A 1 276 ? 3.423 -16.209 -1.164 1.00 77.50 276 PRO A C 1
ATOM 1796 O O . PRO A 1 276 ? 3.205 -17.256 -1.788 1.00 77.50 276 PRO A O 1
ATOM 1799 N N . PRO A 1 277 ? 4.399 -15.354 -1.496 1.00 74.75 277 PRO A N 1
ATOM 1800 C CA . PRO A 1 277 ? 5.144 -15.537 -2.720 1.00 74.75 277 PRO A CA 1
ATOM 1801 C C . PRO A 1 277 ? 5.979 -16.823 -2.648 1.00 74.75 277 PRO A C 1
ATOM 1803 O O . PRO A 1 277 ? 6.216 -17.388 -1.570 1.00 74.75 277 PRO A O 1
ATOM 1806 N N . ALA A 1 278 ? 6.386 -17.318 -3.819 1.00 75.75 278 ALA A N 1
ATOM 1807 C CA . ALA A 1 278 ? 7.250 -18.489 -3.912 1.00 75.75 278 ALA A CA 1
ATOM 1808 C C . ALA A 1 278 ? 8.527 -18.278 -3.072 1.00 75.75 278 ALA A C 1
ATOM 1810 O O . ALA A 1 278 ? 8.956 -17.132 -2.923 1.00 75.75 278 ALA A O 1
ATOM 1811 N N . PRO A 1 279 ? 9.146 -19.349 -2.533 1.00 74.31 279 PRO A N 1
ATOM 1812 C CA . PRO A 1 279 ? 10.419 -19.228 -1.834 1.00 74.31 279 PRO A CA 1
ATOM 1813 C C . PRO A 1 279 ? 11.411 -18.413 -2.660 1.00 74.31 279 PRO A C 1
ATOM 1815 O O . PRO A 1 279 ? 11.523 -18.607 -3.873 1.00 74.31 279 PRO A O 1
ATOM 1818 N N . THR A 1 280 ? 12.101 -17.494 -1.991 1.00 80.12 280 THR A N 1
ATOM 1819 C CA . THR A 1 280 ? 13.046 -16.568 -2.617 1.00 80.12 280 THR A CA 1
ATOM 1820 C C . THR A 1 280 ? 12.408 -15.639 -3.653 1.00 80.12 280 THR A C 1
ATOM 1822 O O . THR A 1 280 ? 12.968 -15.366 -4.722 1.00 80.12 280 THR A O 1
ATOM 1825 N N . ALA A 1 281 ? 11.215 -15.138 -3.330 1.00 92.00 281 ALA A N 1
ATOM 1826 C CA . ALA A 1 281 ? 10.592 -14.044 -4.058 1.00 92.00 281 ALA A CA 1
ATOM 1827 C C . ALA A 1 281 ? 11.567 -12.869 -4.189 1.00 92.00 281 ALA A C 1
ATOM 1829 O O . ALA A 1 281 ? 12.332 -12.593 -3.269 1.00 92.00 281 ALA A O 1
ATOM 1830 N N . PHE A 1 282 ? 11.535 -12.174 -5.318 1.00 94.38 282 PHE A N 1
ATOM 1831 C CA . PHE A 1 282 ? 12.385 -11.008 -5.543 1.00 94.38 282 PHE A CA 1
ATOM 1832 C C . PHE A 1 282 ? 11.523 -9.764 -5.649 1.00 94.38 282 PHE A C 1
ATOM 1834 O O . PHE A 1 282 ? 10.394 -9.826 -6.150 1.00 94.38 282 PHE A O 1
ATOM 1841 N N . GLY A 1 283 ? 12.061 -8.654 -5.173 1.00 95.62 283 GLY A N 1
ATOM 1842 C CA . GLY A 1 283 ? 11.346 -7.404 -5.113 1.00 95.62 283 GLY A CA 1
ATOM 1843 C C . GLY A 1 283 ? 12.240 -6.213 -4.865 1.00 95.62 283 GLY A C 1
ATOM 1844 O O . GLY A 1 283 ? 13.467 -6.315 -4.854 1.00 95.62 283 GLY A O 1
ATOM 1845 N N . PHE A 1 284 ? 11.581 -5.089 -4.635 1.00 95.81 284 PHE A N 1
ATOM 1846 C CA . PHE A 1 284 ? 12.229 -3.815 -4.385 1.00 95.81 284 PHE A CA 1
ATOM 1847 C C . PHE A 1 284 ? 11.506 -3.070 -3.282 1.00 95.81 284 PHE A C 1
ATOM 1849 O O . PHE A 1 284 ? 10.271 -3.080 -3.224 1.00 95.81 284 PHE A O 1
ATOM 1856 N N . ASP A 1 285 ? 12.273 -2.353 -2.480 1.00 93.88 285 ASP A N 1
ATOM 1857 C CA . ASP A 1 285 ? 11.749 -1.175 -1.819 1.00 93.88 285 ASP A CA 1
ATOM 1858 C C . ASP A 1 285 ? 11.501 -0.102 -2.871 1.00 93.88 285 ASP A C 1
ATOM 1860 O O . ASP A 1 285 ? 12.318 0.143 -3.768 1.00 93.88 285 ASP A O 1
ATOM 1864 N N . TYR A 1 286 ? 10.309 0.477 -2.815 1.00 93.69 286 TYR A N 1
ATOM 1865 C CA . TYR A 1 286 ? 9.759 1.236 -3.917 1.00 93.69 286 TYR A CA 1
ATOM 1866 C C . TYR A 1 286 ? 9.228 2.597 -3.477 1.00 93.69 286 TYR A C 1
ATOM 1868 O O . TYR A 1 286 ? 8.351 2.725 -2.617 1.00 93.69 286 TYR A O 1
ATOM 1876 N N . ALA A 1 287 ? 9.722 3.616 -4.172 1.00 90.31 287 ALA A N 1
ATOM 1877 C CA . ALA A 1 287 ? 9.158 4.948 -4.230 1.00 90.31 287 ALA A CA 1
ATOM 1878 C C . ALA A 1 287 ? 9.349 5.501 -5.645 1.00 90.31 287 ALA A C 1
ATOM 1880 O O . ALA A 1 287 ? 10.284 5.114 -6.349 1.00 90.31 287 ALA A O 1
ATOM 1881 N N . VAL A 1 288 ? 8.483 6.430 -6.047 1.00 90.06 288 VAL A N 1
ATOM 1882 C CA . VAL A 1 288 ? 8.666 7.144 -7.315 1.00 90.06 288 VAL A CA 1
ATOM 1883 C C . VAL A 1 288 ? 9.862 8.104 -7.170 1.00 90.06 288 VAL A C 1
ATOM 1885 O O . VAL A 1 288 ? 9.884 8.879 -6.203 1.00 90.06 288 VAL A O 1
ATOM 1888 N N . PRO A 1 289 ? 10.839 8.092 -8.102 1.00 83.31 289 PRO A N 1
ATOM 1889 C CA . PRO A 1 289 ? 12.010 8.968 -8.049 1.00 83.31 289 PRO A CA 1
ATOM 1890 C C . PRO A 1 289 ? 11.621 10.438 -7.881 1.00 83.31 289 PRO A C 1
ATOM 1892 O O . PRO A 1 289 ? 10.741 10.934 -8.584 1.00 83.31 289 PRO A O 1
ATOM 1895 N N . GLY A 1 290 ? 12.276 11.143 -6.956 1.00 79.62 290 GLY A N 1
ATOM 1896 C CA . GLY A 1 290 ? 12.010 12.559 -6.676 1.00 79.62 290 GLY A CA 1
ATOM 1897 C C . GLY A 1 290 ? 10.804 12.855 -5.770 1.00 79.62 290 GLY A C 1
ATOM 1898 O O . GLY A 1 290 ? 10.588 14.020 -5.446 1.00 79.62 290 GLY A O 1
ATOM 1899 N N . TYR A 1 291 ? 10.054 11.840 -5.320 1.00 79.38 291 TYR A N 1
ATOM 1900 C CA . TYR A 1 291 ? 8.834 12.003 -4.508 1.00 79.38 291 TYR A CA 1
ATOM 1901 C C . TYR A 1 291 ? 8.821 11.119 -3.245 1.00 79.38 291 TYR A C 1
ATOM 1903 O O . TYR A 1 291 ? 7.770 10.602 -2.849 1.00 79.38 291 TYR A O 1
ATOM 1911 N N . ILE A 1 292 ? 9.981 10.896 -2.613 1.00 71.94 292 ILE A N 1
ATOM 1912 C CA . ILE A 1 292 ? 10.097 10.003 -1.446 1.00 71.94 292 ILE A CA 1
ATOM 1913 C C . ILE A 1 292 ? 9.034 10.310 -0.382 1.00 71.94 292 ILE A C 1
ATOM 1915 O O . ILE A 1 292 ? 8.881 11.446 0.062 1.00 71.94 292 ILE A O 1
ATOM 1919 N N . GLY A 1 293 ? 8.275 9.284 0.008 1.00 73.75 293 GLY A N 1
ATOM 1920 C CA . GLY A 1 293 ? 7.227 9.375 1.027 1.00 73.75 293 GLY A CA 1
ATOM 1921 C C . GLY A 1 293 ? 5.986 10.191 0.643 1.00 73.75 293 GLY A C 1
ATOM 1922 O O . GLY A 1 293 ? 4.941 9.978 1.238 1.00 73.75 293 GLY A O 1
ATOM 1923 N N . ALA A 1 294 ? 6.044 11.078 -0.351 1.00 82.88 294 ALA A N 1
ATOM 1924 C CA . ALA A 1 294 ? 4.909 11.909 -0.761 1.00 82.88 294 ALA A CA 1
ATOM 1925 C C . ALA A 1 294 ? 4.173 11.379 -2.003 1.00 82.88 294 ALA A C 1
ATOM 1927 O O . ALA A 1 294 ? 3.027 11.761 -2.247 1.00 82.88 294 ALA A O 1
ATOM 1928 N N . TRP A 1 295 ? 4.798 10.476 -2.770 1.00 90.06 295 TRP A N 1
ATOM 1929 C CA . TRP A 1 295 ? 4.295 10.012 -4.068 1.00 90.06 295 TRP A CA 1
ATOM 1930 C C . TRP A 1 295 ? 2.905 9.377 -4.019 1.00 90.06 295 TRP A C 1
ATOM 1932 O O . TRP A 1 295 ? 2.166 9.500 -4.982 1.00 90.06 295 TRP A O 1
ATOM 1942 N N . TYR A 1 296 ? 2.518 8.729 -2.920 1.00 91.25 296 TYR A N 1
ATOM 1943 C CA . TYR A 1 296 ? 1.173 8.163 -2.743 1.00 91.25 296 TYR A CA 1
ATOM 1944 C C . TYR A 1 296 ? 0.175 9.159 -2.127 1.00 91.25 296 TYR A C 1
ATOM 1946 O O . TYR A 1 296 ? -1.010 8.859 -2.027 1.00 91.25 296 TYR A O 1
ATOM 1954 N N . GLY A 1 297 ? 0.642 10.320 -1.666 1.00 92.12 297 GLY A N 1
ATOM 1955 C CA . GLY A 1 297 ? -0.144 11.337 -0.973 1.00 92.12 297 GLY A CA 1
ATOM 1956 C C . GLY A 1 297 ? -0.562 12.474 -1.901 1.00 92.12 297 GLY A C 1
ATOM 1957 O O . GLY A 1 297 ? -1.120 12.254 -2.977 1.00 92.12 297 GLY A O 1
ATOM 1958 N N . THR A 1 298 ? -0.304 13.710 -1.477 1.00 91.00 298 THR A N 1
ATOM 1959 C CA . THR A 1 298 ? -0.681 14.929 -2.215 1.00 91.00 298 THR A CA 1
ATOM 1960 C C . THR A 1 298 ? 0.013 15.065 -3.568 1.00 91.00 298 THR A C 1
ATOM 1962 O O . THR A 1 298 ? -0.523 15.722 -4.459 1.00 91.00 298 THR A O 1
ATOM 1965 N N . ASP A 1 299 ? 1.160 14.409 -3.749 1.00 92.31 299 ASP A N 1
ATOM 1966 C CA . ASP A 1 299 ? 1.975 14.521 -4.962 1.00 92.31 299 ASP A CA 1
ATOM 1967 C C . ASP A 1 299 ? 1.632 13.455 -6.013 1.00 92.31 299 ASP A C 1
ATOM 1969 O O . ASP A 1 299 ? 2.234 13.423 -7.089 1.00 92.31 299 ASP A O 1
ATOM 1973 N N . TRP A 1 300 ? 0.634 12.604 -5.745 1.00 94.31 300 TRP A N 1
ATOM 1974 C CA . TRP A 1 300 ? 0.270 11.482 -6.614 1.00 94.31 300 TRP A CA 1
ATOM 1975 C C . TRP A 1 300 ? 0.023 11.883 -8.068 1.00 94.31 300 TRP A C 1
ATOM 1977 O O . TRP A 1 300 ? 0.511 11.215 -8.973 1.00 94.31 300 TRP A O 1
ATOM 1987 N N . ALA A 1 301 ? -0.654 13.006 -8.320 1.00 93.75 301 ALA A N 1
ATOM 1988 C CA . ALA A 1 301 ? -0.922 13.457 -9.687 1.00 93.75 301 ALA A CA 1
ATOM 1989 C C . ALA A 1 301 ? 0.362 13.723 -10.500 1.00 93.75 301 ALA A C 1
ATOM 1991 O O . ALA A 1 301 ? 0.373 13.538 -11.716 1.00 93.75 301 ALA A O 1
ATOM 1992 N N . ALA A 1 302 ? 1.441 14.152 -9.838 1.00 93.50 302 ALA A N 1
ATOM 1993 C CA . ALA A 1 302 ? 2.738 14.366 -10.472 1.00 93.50 302 ALA A CA 1
ATOM 1994 C C . ALA A 1 302 ? 3.562 13.069 -10.553 1.00 93.50 302 ALA A C 1
ATOM 1996 O O . ALA A 1 302 ? 4.288 12.864 -11.524 1.00 93.50 302 ALA A O 1
ATOM 1997 N N . ALA A 1 303 ? 3.420 12.185 -9.563 1.00 92.75 303 ALA A N 1
ATOM 1998 C CA . ALA A 1 303 ? 4.159 10.929 -9.472 1.00 92.75 303 ALA A CA 1
ATOM 1999 C C . ALA A 1 303 ? 3.574 9.791 -10.339 1.00 92.75 303 ALA A C 1
ATOM 2001 O O . ALA A 1 303 ? 4.310 8.904 -10.773 1.00 92.75 303 ALA A O 1
ATOM 2002 N N . GLU A 1 304 ? 2.270 9.811 -10.632 1.00 93.75 304 GLU A N 1
ATOM 2003 C CA . GLU A 1 304 ? 1.551 8.734 -11.329 1.00 93.75 304 GLU A CA 1
ATOM 2004 C C . GLU A 1 304 ? 2.169 8.330 -12.686 1.00 93.75 304 GLU A C 1
ATOM 2006 O O . GLU A 1 304 ? 2.273 7.127 -12.950 1.00 93.75 304 GLU A O 1
ATOM 2011 N N . PRO A 1 305 ? 2.611 9.255 -13.565 1.00 90.69 305 PRO A N 1
ATOM 2012 C CA . PRO A 1 305 ? 3.250 8.868 -14.822 1.00 90.69 305 PRO A CA 1
ATOM 2013 C C . PRO A 1 305 ? 4.539 8.060 -14.612 1.00 90.69 305 PRO A C 1
ATOM 2015 O O . PRO A 1 305 ? 4.762 7.080 -15.324 1.00 90.69 305 PRO A O 1
ATOM 2018 N N . GLY A 1 306 ? 5.352 8.441 -13.618 1.00 88.50 306 GLY A N 1
ATOM 2019 C CA . GLY A 1 306 ? 6.557 7.706 -13.224 1.00 88.50 306 GLY A CA 1
ATOM 2020 C C . GLY A 1 306 ? 6.215 6.339 -12.638 1.00 88.50 306 GLY A C 1
ATOM 2021 O O . GLY A 1 306 ? 6.766 5.331 -13.060 1.00 88.50 306 GLY A O 1
ATOM 2022 N N . PHE A 1 307 ? 5.201 6.273 -11.775 1.00 93.12 307 PHE A N 1
ATOM 2023 C CA . PHE A 1 307 ? 4.709 5.008 -11.231 1.00 93.12 307 PHE A CA 1
ATOM 2024 C C . PHE A 1 307 ? 4.273 4.012 -12.315 1.00 93.12 307 PHE A C 1
ATOM 2026 O O . PHE A 1 307 ? 4.659 2.844 -12.295 1.00 93.12 307 PHE A O 1
ATOM 2033 N N . ARG A 1 308 ? 3.484 4.461 -13.300 1.00 90.56 308 ARG A N 1
ATOM 2034 C CA . ARG A 1 308 ? 3.028 3.596 -14.403 1.00 90.56 308 ARG A CA 1
ATOM 2035 C C . ARG A 1 308 ? 4.187 3.050 -15.231 1.00 90.56 308 ARG A C 1
ATOM 2037 O O . ARG A 1 308 ? 4.102 1.922 -15.704 1.00 90.56 308 ARG A O 1
ATOM 2044 N N . ARG A 1 309 ? 5.243 3.848 -15.388 1.00 85.19 309 ARG A N 1
ATOM 2045 C CA . ARG A 1 309 ? 6.491 3.458 -16.043 1.00 85.19 309 ARG A CA 1
ATOM 2046 C C . ARG A 1 309 ? 7.226 2.386 -15.229 1.00 85.19 309 ARG A C 1
ATOM 2048 O O . ARG A 1 309 ? 7.582 1.334 -15.751 1.00 85.19 309 ARG A O 1
ATOM 2055 N N . ASP A 1 310 ? 7.391 2.621 -13.935 1.00 90.75 310 ASP A N 1
ATOM 2056 C CA . ASP A 1 310 ? 8.104 1.705 -13.042 1.00 90.75 310 ASP A CA 1
ATOM 2057 C C . ASP A 1 310 ? 7.420 0.343 -12.925 1.00 90.75 310 ASP A C 1
ATOM 2059 O O . ASP A 1 310 ? 8.090 -0.680 -12.825 1.00 90.75 310 ASP A O 1
ATOM 2063 N N . LEU A 1 311 ? 6.088 0.302 -12.994 1.00 91.75 311 LEU A N 1
ATOM 2064 C CA . LEU A 1 311 ? 5.323 -0.942 -12.955 1.00 91.75 311 LEU A CA 1
ATOM 2065 C C . LEU A 1 311 ? 5.702 -1.931 -14.068 1.00 91.75 311 LEU A C 1
ATOM 2067 O O . LEU A 1 311 ? 5.692 -3.146 -13.846 1.00 91.75 311 LEU A O 1
ATOM 2071 N N . GLU A 1 312 ? 6.045 -1.445 -15.259 1.00 86.88 312 GLU A N 1
ATOM 2072 C CA . GLU A 1 312 ? 6.496 -2.315 -16.347 1.00 86.88 312 GLU A CA 1
ATOM 2073 C C . GLU A 1 312 ? 7.953 -2.751 -16.149 1.00 86.88 312 GLU A C 1
ATOM 2075 O O . GLU A 1 312 ? 8.284 -3.900 -16.444 1.00 86.88 312 GLU A O 1
ATOM 2080 N N . VAL A 1 313 ? 8.810 -1.891 -15.583 1.00 88.62 313 VAL A N 1
ATOM 2081 C CA . VAL A 1 313 ? 10.185 -2.264 -15.200 1.00 88.62 313 VAL A CA 1
ATOM 2082 C C . VAL A 1 313 ? 10.164 -3.355 -14.129 1.00 88.62 313 VAL A C 1
ATOM 2084 O O . VAL A 1 313 ? 10.809 -4.389 -14.292 1.00 88.62 313 VAL A O 1
ATOM 2087 N N . LEU A 1 314 ? 9.365 -3.177 -13.074 1.00 93.00 314 LEU A N 1
ATOM 2088 C CA . LEU A 1 314 ? 9.152 -4.170 -12.019 1.00 93.00 314 LEU A CA 1
ATOM 2089 C C . LEU A 1 314 ? 8.698 -5.512 -12.602 1.00 93.00 314 LEU A C 1
ATOM 2091 O O . LEU A 1 314 ? 9.248 -6.561 -12.260 1.00 93.00 314 LEU A O 1
ATOM 2095 N N . SER A 1 315 ? 7.744 -5.474 -13.534 1.00 91.69 315 SER A N 1
ATOM 2096 C CA . SER A 1 315 ? 7.244 -6.672 -14.212 1.00 91.69 315 SER A CA 1
ATOM 2097 C C . SER A 1 315 ? 8.333 -7.349 -15.048 1.00 91.69 315 SER A C 1
ATOM 2099 O O . SER A 1 315 ? 8.514 -8.563 -14.958 1.00 91.69 315 SER A O 1
ATOM 2101 N N . ALA A 1 316 ? 9.107 -6.577 -15.818 1.00 88.38 316 ALA A N 1
ATOM 2102 C CA . ALA A 1 316 ? 10.196 -7.083 -16.653 1.00 88.38 316 ALA A CA 1
ATOM 2103 C C . ALA A 1 316 ? 11.349 -7.683 -15.830 1.00 88.38 316 ALA A C 1
ATOM 2105 O O . ALA A 1 316 ? 11.969 -8.654 -16.264 1.00 88.38 316 ALA A O 1
ATOM 2106 N N . LEU A 1 317 ? 11.587 -7.174 -14.618 1.00 89.81 317 LEU A N 1
ATOM 2107 C CA . LEU A 1 317 ? 12.567 -7.696 -13.657 1.00 89.81 317 LEU A CA 1
ATOM 2108 C C . LEU A 1 317 ? 12.017 -8.822 -12.765 1.00 89.81 317 LEU A C 1
ATOM 2110 O O . LEU A 1 317 ? 12.696 -9.264 -11.836 1.00 89.81 317 LEU A O 1
ATOM 2114 N N . ARG A 1 318 ? 10.801 -9.319 -13.032 1.00 90.69 318 ARG A N 1
ATOM 2115 C CA . ARG A 1 318 ? 10.143 -10.374 -12.241 1.00 90.69 318 ARG A CA 1
ATOM 2116 C C . ARG A 1 318 ? 10.036 -10.031 -10.755 1.00 90.69 318 ARG A C 1
ATOM 2118 O O . ARG A 1 318 ? 10.194 -10.917 -9.905 1.00 90.69 318 ARG A O 1
ATOM 2125 N N . ALA A 1 319 ? 9.801 -8.762 -10.437 1.00 93.81 319 ALA A N 1
ATOM 2126 C CA . ALA A 1 319 ? 9.412 -8.392 -9.090 1.00 93.81 319 ALA A CA 1
ATOM 2127 C C . ALA A 1 319 ? 8.055 -9.044 -8.796 1.00 93.81 319 ALA A C 1
ATOM 2129 O O . ALA A 1 319 ? 7.109 -8.903 -9.563 1.00 93.81 319 ALA A O 1
ATOM 2130 N N . THR A 1 320 ? 7.975 -9.798 -7.707 1.00 94.50 320 THR A N 1
ATOM 2131 C CA . THR A 1 320 ? 6.731 -10.431 -7.224 1.00 94.50 320 THR A CA 1
ATOM 2132 C C . THR A 1 320 ? 6.299 -9.870 -5.876 1.00 94.50 320 THR A C 1
ATOM 2134 O O . THR A 1 320 ? 5.235 -10.205 -5.362 1.00 94.50 320 THR A O 1
ATOM 2137 N N . VAL A 1 321 ? 7.149 -9.040 -5.279 1.00 96.69 321 VAL A N 1
ATOM 2138 C CA . VAL A 1 321 ? 6.872 -8.308 -4.054 1.00 96.69 321 VAL A CA 1
ATOM 2139 C C . VAL A 1 321 ? 7.474 -6.914 -4.175 1.00 96.69 321 VAL A C 1
ATOM 2141 O O . VAL A 1 321 ? 8.523 -6.742 -4.790 1.00 96.69 321 VAL A O 1
ATOM 2144 N N . VAL A 1 322 ? 6.813 -5.918 -3.611 1.00 97.50 322 VAL A N 1
ATOM 2145 C CA . VAL A 1 322 ? 7.391 -4.595 -3.374 1.00 97.50 322 VAL A CA 1
ATOM 2146 C C . VAL A 1 322 ? 7.141 -4.203 -1.936 1.00 97.50 322 VAL A C 1
ATOM 2148 O O . VAL A 1 322 ? 6.144 -4.617 -1.343 1.00 97.50 322 VAL A O 1
ATOM 2151 N N . ARG A 1 323 ? 8.023 -3.382 -1.387 1.00 96.56 323 ARG A N 1
ATOM 2152 C CA . ARG A 1 323 ? 7.804 -2.722 -0.111 1.00 96.56 323 ARG A CA 1
ATOM 2153 C C . ARG A 1 323 ? 7.646 -1.236 -0.344 1.00 96.56 323 ARG A C 1
ATOM 2155 O O . ARG A 1 323 ? 8.469 -0.616 -1.006 1.00 96.56 323 ARG A O 1
ATOM 2162 N N . ILE A 1 324 ? 6.562 -0.673 0.172 1.00 94.94 324 ILE A N 1
ATOM 2163 C CA . ILE A 1 324 ? 6.325 0.767 0.136 1.00 94.94 324 ILE A CA 1
ATOM 2164 C C . ILE A 1 324 ? 6.466 1.320 1.545 1.00 94.94 324 ILE A C 1
ATOM 2166 O O . ILE A 1 324 ? 5.884 0.789 2.493 1.00 94.94 324 ILE A O 1
ATOM 2170 N N . LEU A 1 325 ? 7.238 2.394 1.674 1.00 91.75 325 LEU A N 1
ATOM 2171 C CA . LEU A 1 325 ? 7.420 3.085 2.940 1.00 91.75 325 LEU A CA 1
ATOM 2172 C C . LEU A 1 325 ? 6.369 4.186 3.080 1.00 91.75 325 LEU A C 1
ATOM 2174 O O . LEU A 1 325 ? 6.434 5.208 2.395 1.00 91.75 325 LEU A O 1
ATOM 2178 N N . VAL A 1 326 ? 5.415 3.980 3.983 1.00 93.56 326 VAL A N 1
ATOM 2179 C CA . VAL A 1 326 ? 4.440 4.993 4.379 1.00 93.56 326 VAL A CA 1
ATOM 2180 C C . VAL A 1 326 ? 5.013 5.786 5.544 1.00 93.56 326 VAL A C 1
ATOM 2182 O O . VAL A 1 326 ? 4.994 5.359 6.701 1.00 93.56 326 VAL A O 1
ATOM 2185 N N . LEU A 1 327 ? 5.540 6.963 5.227 1.00 90.94 327 LEU A N 1
ATOM 2186 C CA . LEU A 1 327 ? 6.061 7.902 6.206 1.00 90.94 327 LEU A CA 1
ATOM 2187 C C . LEU A 1 327 ? 4.901 8.701 6.819 1.00 90.94 327 LEU A C 1
ATOM 2189 O O . LEU A 1 327 ? 4.201 9.402 6.079 1.00 90.94 327 LEU A O 1
ATOM 2193 N N . PRO A 1 328 ? 4.718 8.681 8.155 1.00 92.06 328 PRO A N 1
ATOM 2194 C CA . PRO A 1 328 ? 3.602 9.377 8.791 1.00 92.06 328 PRO A CA 1
ATOM 2195 C C . PRO A 1 328 ? 3.593 10.880 8.500 1.00 92.06 328 PRO A C 1
ATOM 2197 O O . PRO A 1 328 ? 2.527 11.477 8.376 1.00 92.06 328 PRO A O 1
ATOM 2200 N N . TYR A 1 329 ? 4.778 11.478 8.323 1.00 87.44 329 TYR A N 1
ATOM 2201 C CA . TYR A 1 329 ? 4.938 12.891 7.976 1.00 87.44 329 TYR A CA 1
ATOM 2202 C C . TYR A 1 329 ? 4.165 13.296 6.708 1.00 87.44 329 TYR A C 1
ATOM 2204 O O . TYR A 1 329 ? 3.539 14.349 6.658 1.00 87.44 329 TYR A O 1
ATOM 2212 N N . PHE A 1 330 ? 4.165 12.429 5.694 1.00 89.00 330 PHE A N 1
ATOM 2213 C CA . PHE A 1 330 ? 3.486 12.658 4.414 1.00 89.00 330 PHE A CA 1
ATOM 2214 C C . PHE A 1 330 ? 2.088 12.028 4.356 1.00 89.00 330 PHE A C 1
ATOM 2216 O O . PHE A 1 330 ? 1.433 12.039 3.316 1.00 89.00 330 PHE A O 1
ATOM 2223 N N . ALA A 1 331 ? 1.635 11.456 5.471 1.00 92.69 331 ALA A N 1
ATOM 2224 C CA . ALA A 1 331 ? 0.411 10.675 5.559 1.00 92.69 331 ALA A CA 1
ATOM 2225 C C . ALA A 1 331 ? -0.457 11.070 6.761 1.00 92.69 331 ALA A C 1
ATOM 2227 O O . ALA A 1 331 ? -1.305 10.282 7.165 1.00 92.69 331 ALA A O 1
ATOM 2228 N N . GLY A 1 332 ? -0.266 12.260 7.343 1.00 93.00 332 GLY A N 1
ATOM 2229 C CA . GLY A 1 332 ? -1.183 12.815 8.346 1.00 93.00 332 GLY A CA 1
ATOM 2230 C C . GLY A 1 332 ? -0.566 13.341 9.639 1.00 93.00 332 GLY A C 1
ATOM 2231 O O . GLY A 1 332 ? -1.262 14.024 10.389 1.00 93.00 332 GLY A O 1
ATOM 2232 N N . ILE A 1 333 ? 0.713 13.075 9.913 1.00 93.69 333 ILE A N 1
ATOM 2233 C CA . ILE A 1 333 ? 1.419 13.646 11.067 1.00 93.69 333 ILE A CA 1
ATOM 2234 C C . ILE A 1 333 ? 2.150 14.914 10.637 1.00 93.69 333 ILE A C 1
ATOM 2236 O O . ILE A 1 333 ? 3.043 14.867 9.799 1.00 93.69 333 ILE A O 1
ATOM 2240 N N . ARG A 1 334 ? 1.853 16.043 11.283 1.00 92.75 334 ARG A N 1
ATOM 2241 C CA . ARG A 1 334 ? 2.638 17.274 11.136 1.00 92.75 334 ARG A CA 1
ATOM 2242 C C . ARG A 1 334 ? 3.157 17.695 12.494 1.00 92.75 334 ARG A C 1
ATOM 2244 O O . ARG A 1 334 ? 2.376 17.994 13.387 1.00 92.75 334 ARG A O 1
ATOM 2251 N N . LEU A 1 335 ? 4.474 17.718 12.644 1.00 92.00 335 LEU A N 1
ATOM 2252 C CA . LEU A 1 335 ? 5.122 18.082 13.898 1.00 92.00 335 LEU A CA 1
ATOM 2253 C C . LEU A 1 335 ? 5.407 19.588 13.955 1.00 92.00 335 LEU A C 1
ATOM 2255 O O . LEU A 1 335 ? 5.931 20.158 12.997 1.00 92.00 335 LEU A O 1
ATOM 2259 N N . GLU A 1 336 ? 5.111 20.215 15.092 1.00 92.56 336 GLU A N 1
ATOM 2260 C CA . GLU A 1 336 ? 5.474 21.603 15.397 1.00 92.56 336 GLU A CA 1
ATOM 2261 C C . GLU A 1 336 ? 6.258 21.682 16.716 1.00 92.56 336 GLU A C 1
ATOM 2263 O O . GLU A 1 336 ? 5.930 21.000 17.690 1.00 92.56 336 GLU A O 1
ATOM 2268 N N . GLU A 1 337 ? 7.294 22.529 16.760 1.00 92.44 337 GLU A N 1
ATOM 2269 C CA . GLU A 1 337 ? 8.176 22.659 17.926 1.00 92.44 337 GLU A CA 1
ATOM 2270 C C . GLU A 1 337 ? 7.395 22.990 19.203 1.00 92.44 337 GLU A C 1
ATOM 2272 O O . GLU A 1 337 ? 6.685 23.995 19.276 1.00 92.44 337 GLU A O 1
ATOM 2277 N N . GLY A 1 338 ? 7.544 22.145 20.225 1.00 89.19 338 GLY A N 1
ATOM 2278 C CA . GLY A 1 338 ? 6.876 22.299 21.521 1.00 89.19 338 GLY A CA 1
ATOM 2279 C C . GLY A 1 338 ? 5.353 22.118 21.503 1.00 89.19 338 GLY A C 1
ATOM 2280 O O . GLY A 1 338 ? 4.717 22.322 22.538 1.00 89.19 338 GLY A O 1
ATOM 2281 N N . ARG A 1 339 ? 4.757 21.758 20.360 1.00 92.00 339 ARG A N 1
ATOM 2282 C CA . ARG A 1 339 ? 3.308 21.551 20.198 1.00 92.00 339 ARG A CA 1
ATOM 2283 C C . ARG A 1 339 ? 2.925 20.107 19.878 1.00 92.00 339 ARG A C 1
ATOM 2285 O O . ARG A 1 339 ? 1.737 19.805 19.889 1.00 92.00 339 ARG A O 1
ATOM 2292 N N . GLY A 1 340 ? 3.895 19.233 19.620 1.00 93.06 340 GLY A N 1
ATOM 2293 C CA . GLY A 1 340 ? 3.651 17.847 19.225 1.00 93.06 340 GLY A CA 1
ATOM 2294 C C . GLY A 1 340 ? 3.083 17.729 17.809 1.00 93.06 340 GLY A C 1
ATOM 2295 O O . GLY A 1 340 ? 3.406 18.536 16.931 1.00 93.06 340 GLY A O 1
ATOM 2296 N N . ASN A 1 341 ? 2.257 16.707 17.575 1.00 94.75 341 ASN A N 1
ATOM 2297 C CA . ASN A 1 341 ? 1.527 16.541 16.324 1.00 94.75 341 ASN A CA 1
ATOM 2298 C C . ASN A 1 341 ? 0.330 17.498 16.264 1.00 94.75 341 ASN A C 1
ATOM 2300 O O . ASN A 1 341 ? -0.588 17.431 17.075 1.00 94.75 341 ASN A O 1
ATOM 2304 N N . VAL A 1 342 ? 0.314 18.369 15.259 1.00 94.50 342 VAL A N 1
ATOM 2305 C CA . VAL A 1 342 ? -0.812 19.267 14.958 1.00 94.50 342 VAL A CA 1
ATOM 2306 C C . VAL A 1 342 ? -1.721 18.736 13.846 1.00 94.50 342 VAL A C 1
ATOM 2308 O O . VAL A 1 342 ? -2.696 19.398 13.490 1.00 94.50 342 VAL A O 1
ATOM 2311 N N . GLY A 1 343 ? -1.397 17.562 13.297 1.00 93.94 343 GLY A N 1
ATOM 2312 C CA . GLY A 1 343 ? -2.148 16.873 12.256 1.00 93.94 343 GLY A CA 1
ATOM 2313 C C . GLY A 1 343 ? -2.033 17.496 10.862 1.00 93.94 343 GLY A C 1
ATOM 2314 O O . GLY A 1 343 ? -1.867 18.707 10.684 1.00 93.94 343 GLY A O 1
ATOM 2315 N N . ASP A 1 344 ? -2.181 16.642 9.854 1.00 95.12 344 ASP A N 1
ATOM 2316 C CA . ASP A 1 344 ? -2.374 17.024 8.457 1.00 95.12 344 ASP A CA 1
ATOM 2317 C C . ASP A 1 344 ? -3.509 16.200 7.816 1.00 95.12 344 ASP A C 1
ATOM 2319 O O . ASP A 1 344 ? -3.266 15.212 7.116 1.00 95.12 344 ASP A O 1
ATOM 2323 N N . PRO A 1 345 ? -4.780 16.580 8.050 1.00 95.00 345 PRO A N 1
ATOM 2324 C CA . PRO A 1 345 ? -5.922 15.835 7.521 1.00 95.00 345 PRO A CA 1
ATOM 2325 C C . PRO A 1 345 ? -5.936 15.745 5.991 1.00 95.00 345 PRO A C 1
ATOM 2327 O O . PRO A 1 345 ? -6.468 14.784 5.442 1.00 95.00 345 PRO A O 1
ATOM 2330 N N . ALA A 1 346 ? -5.350 16.725 5.293 1.00 94.69 346 ALA A N 1
ATOM 2331 C CA . ALA A 1 346 ? -5.276 16.722 3.836 1.00 94.69 346 ALA A CA 1
ATOM 2332 C C . ALA A 1 346 ? -4.290 15.659 3.335 1.00 94.69 346 ALA A C 1
ATOM 2334 O O . ALA A 1 346 ? -4.631 14.898 2.429 1.00 94.69 346 ALA A O 1
ATOM 2335 N N . ALA A 1 347 ? -3.109 15.558 3.954 1.00 94.88 347 ALA A N 1
ATOM 2336 C CA . ALA A 1 347 ? -2.145 14.505 3.645 1.00 94.88 347 ALA A CA 1
ATOM 2337 C C . ALA A 1 347 ? -2.702 13.107 3.964 1.00 94.88 347 ALA A C 1
ATOM 2339 O O . ALA A 1 347 ? -2.586 12.197 3.141 1.00 94.88 347 ALA A O 1
ATOM 2340 N N . PHE A 1 348 ? -3.373 12.947 5.113 1.00 96.19 348 PHE A N 1
ATOM 2341 C CA . PHE A 1 348 ? -4.027 11.686 5.486 1.00 96.19 348 PHE A CA 1
ATOM 2342 C C . PHE A 1 348 ? -5.105 11.279 4.470 1.00 96.19 348 PHE A C 1
ATOM 2344 O O . PHE A 1 348 ? -5.116 10.146 3.982 1.00 96.19 348 PHE A O 1
ATOM 2351 N N . ALA A 1 349 ? -5.990 12.213 4.102 1.00 96.06 349 ALA A N 1
ATOM 2352 C CA . ALA A 1 349 ? -7.055 11.967 3.133 1.00 96.06 349 ALA A CA 1
ATOM 2353 C C . ALA A 1 349 ? -6.505 11.639 1.737 1.00 96.06 349 ALA A C 1
ATOM 2355 O O . ALA A 1 349 ? -7.004 10.727 1.083 1.00 96.06 349 ALA A O 1
ATOM 2356 N N . ALA A 1 350 ? -5.460 12.337 1.283 1.00 96.06 350 ALA A N 1
ATOM 2357 C CA . ALA A 1 350 ? -4.833 12.059 -0.007 1.00 96.06 350 ALA A CA 1
ATOM 2358 C C . ALA A 1 350 ? -4.200 10.659 -0.037 1.00 96.06 350 ALA A C 1
ATOM 2360 O O . ALA A 1 350 ? -4.463 9.884 -0.956 1.00 96.06 350 ALA A O 1
ATOM 2361 N N . ALA A 1 351 ? -3.422 10.306 0.992 1.00 95.62 351 ALA A N 1
ATOM 2362 C CA . ALA A 1 351 ? -2.767 9.004 1.076 1.00 95.62 351 ALA A CA 1
ATOM 2363 C C . ALA A 1 351 ? -3.781 7.846 1.114 1.00 95.62 351 ALA A C 1
ATOM 2365 O O . ALA A 1 351 ? -3.660 6.891 0.348 1.00 95.62 351 ALA A O 1
ATOM 2366 N N . THR A 1 352 ? -4.819 7.948 1.949 1.00 95.44 352 THR A N 1
ATOM 2367 C CA . THR A 1 352 ? -5.852 6.903 2.074 1.00 95.44 352 THR A CA 1
ATOM 2368 C C . THR A 1 352 ? -6.774 6.807 0.852 1.00 95.44 352 THR A C 1
ATOM 2370 O O . THR A 1 352 ? -7.281 5.724 0.563 1.00 95.44 352 THR A O 1
ATOM 2373 N N . ALA A 1 353 ? -6.944 7.886 0.080 1.00 95.38 353 ALA A N 1
ATOM 2374 C CA . ALA A 1 353 ? -7.707 7.866 -1.170 1.00 95.38 353 ALA A CA 1
ATOM 2375 C C . ALA A 1 353 ? -6.926 7.261 -2.352 1.00 95.38 353 ALA A C 1
ATOM 2377 O O . ALA A 1 353 ? -7.496 6.519 -3.156 1.00 95.38 353 ALA A O 1
ATOM 2378 N N . ASN A 1 354 ? -5.629 7.561 -2.469 1.00 96.50 354 ASN A N 1
ATOM 2379 C CA . ASN A 1 354 ? -4.815 7.159 -3.621 1.00 96.50 354 ASN A CA 1
ATOM 2380 C C . ASN A 1 354 ? -4.231 5.747 -3.472 1.00 96.50 354 ASN A C 1
ATOM 2382 O O . ASN A 1 354 ? -4.186 4.988 -4.448 1.00 96.50 354 ASN A O 1
ATOM 2386 N N . LEU A 1 355 ? -3.813 5.365 -2.259 1.00 96.06 355 LEU A N 1
ATOM 2387 C CA . LEU A 1 355 ? -3.111 4.103 -2.022 1.00 96.06 355 LEU A CA 1
ATOM 2388 C C . LEU A 1 355 ? -3.902 2.854 -2.459 1.00 96.06 355 LEU A C 1
ATOM 2390 O O . LEU A 1 355 ? -3.295 1.985 -3.082 1.00 96.06 355 LEU A O 1
ATOM 2394 N N . PRO A 1 356 ? -5.235 2.752 -2.282 1.00 95.12 356 PRO A N 1
ATOM 2395 C CA . PRO A 1 356 ? -5.998 1.627 -2.825 1.00 95.12 356 PRO A CA 1
ATOM 2396 C C . PRO A 1 356 ? -5.850 1.452 -4.347 1.00 95.12 356 PRO A C 1
ATOM 2398 O O . PRO A 1 356 ? -5.787 0.327 -4.838 1.00 95.12 356 PRO A O 1
ATOM 2401 N N . GLY A 1 357 ? -5.756 2.545 -5.113 1.00 96.44 357 GLY A N 1
ATOM 2402 C CA . GLY A 1 357 ? -5.512 2.485 -6.560 1.00 96.44 357 GLY A CA 1
ATOM 2403 C C . GLY A 1 357 ? -4.126 1.944 -6.905 1.00 96.44 357 GLY A C 1
ATOM 2404 O O . GLY A 1 357 ? -3.998 1.093 -7.785 1.00 96.44 357 GLY A O 1
ATOM 2405 N N . ILE A 1 358 ? -3.112 2.389 -6.164 1.00 97.00 358 ILE A N 1
ATOM 2406 C CA . ILE A 1 358 ? -1.720 1.936 -6.284 1.00 97.00 358 ILE A CA 1
ATOM 2407 C C . ILE A 1 358 ? -1.612 0.438 -5.964 1.00 97.00 358 ILE A C 1
ATOM 2409 O O . ILE A 1 358 ? -1.042 -0.328 -6.740 1.00 97.00 358 ILE A O 1
ATOM 2413 N N . LEU A 1 359 ? -2.220 0.007 -4.856 1.00 97.06 359 LEU A N 1
ATOM 2414 C CA . LEU A 1 359 ? -2.258 -1.388 -4.418 1.00 97.06 359 LEU A CA 1
ATOM 2415 C C . LEU A 1 359 ? -2.897 -2.303 -5.472 1.00 97.06 359 LEU A C 1
ATOM 2417 O O . LEU A 1 359 ? -2.337 -3.351 -5.797 1.00 97.06 359 LEU A O 1
ATOM 2421 N N . ARG A 1 360 ? -4.021 -1.888 -6.075 1.00 95.06 360 ARG A N 1
ATOM 2422 C CA . ARG A 1 360 ? -4.637 -2.635 -7.185 1.00 95.06 360 ARG A CA 1
ATOM 2423 C C . ARG A 1 360 ? -3.705 -2.734 -8.390 1.00 95.06 360 ARG A C 1
ATOM 2425 O O . ARG A 1 360 ? -3.572 -3.812 -8.954 1.00 95.06 360 ARG A O 1
ATOM 2432 N N . ALA A 1 361 ? -3.009 -1.657 -8.746 1.00 96.25 361 ALA A N 1
ATOM 2433 C CA . ALA A 1 361 ? -2.105 -1.662 -9.893 1.00 96.25 361 ALA A CA 1
ATOM 2434 C C . ALA A 1 361 ? -0.909 -2.625 -9.731 1.00 96.25 361 ALA A C 1
ATOM 2436 O O . ALA A 1 361 ? -0.456 -3.196 -10.729 1.00 96.25 361 ALA A O 1
ATOM 2437 N N . PHE A 1 362 ? -0.428 -2.833 -8.498 1.00 96.44 362 PHE A N 1
ATOM 2438 C CA . PHE A 1 362 ? 0.545 -3.883 -8.173 1.00 96.44 362 PHE A CA 1
ATOM 2439 C C . PHE A 1 362 ? -0.074 -5.282 -8.226 1.00 96.44 362 PHE A C 1
ATOM 2441 O O . PHE A 1 362 ? 0.453 -6.166 -8.904 1.00 96.44 362 PHE A O 1
ATOM 2448 N N . ARG A 1 363 ? -1.222 -5.479 -7.568 1.00 92.88 363 ARG A N 1
ATOM 2449 C CA . ARG A 1 363 ? -1.936 -6.765 -7.548 1.00 92.88 363 ARG A CA 1
ATOM 2450 C C . ARG A 1 363 ? -2.264 -7.264 -8.952 1.00 92.88 363 ARG A C 1
ATOM 2452 O O . ARG A 1 363 ? -2.074 -8.442 -9.237 1.00 92.88 363 ARG A O 1
ATOM 2459 N N . ASP A 1 364 ? -2.702 -6.374 -9.835 1.00 92.00 364 ASP A N 1
ATOM 2460 C CA . ASP A 1 364 ? -3.058 -6.697 -11.219 1.00 92.00 364 ASP A CA 1
ATOM 2461 C C . ASP A 1 364 ? -1.833 -7.139 -12.057 1.00 92.00 364 ASP A C 1
ATOM 2463 O O . ASP A 1 364 ? -1.995 -7.658 -13.159 1.00 92.00 364 ASP A O 1
ATOM 2467 N N . ARG A 1 365 ? -0.609 -6.981 -11.523 1.00 90.75 365 ARG A N 1
ATOM 2468 C CA . ARG A 1 365 ? 0.662 -7.504 -12.064 1.00 90.75 365 ARG A CA 1
ATOM 2469 C C . ARG A 1 365 ? 1.208 -8.709 -11.294 1.00 90.75 365 ARG A C 1
ATOM 2471 O O . ARG A 1 365 ? 2.341 -9.124 -11.517 1.00 90.75 365 ARG A O 1
ATOM 2478 N N . GLY A 1 366 ? 0.439 -9.252 -10.351 1.00 91.25 366 GLY A N 1
ATOM 2479 C CA . GLY A 1 366 ? 0.895 -10.328 -9.472 1.00 91.25 366 GLY A CA 1
ATOM 2480 C C . GLY A 1 366 ? 1.984 -9.894 -8.485 1.00 91.25 366 GLY A C 1
ATOM 2481 O O . GLY A 1 366 ? 2.739 -10.739 -8.003 1.00 91.25 366 GLY A O 1
ATOM 2482 N N . ILE A 1 367 ? 2.078 -8.594 -8.188 1.00 95.12 367 ILE A N 1
ATOM 2483 C CA . ILE A 1 367 ? 3.046 -8.033 -7.245 1.00 95.12 367 ILE A CA 1
ATOM 2484 C C . ILE A 1 367 ? 2.358 -7.858 -5.890 1.00 95.12 367 ILE A C 1
ATOM 2486 O O . ILE A 1 367 ? 1.425 -7.069 -5.746 1.00 95.12 367 ILE A O 1
ATOM 2490 N N . ALA A 1 368 ? 2.825 -8.599 -4.888 1.00 95.44 368 ALA A N 1
ATOM 2491 C CA . ALA A 1 368 ? 2.378 -8.456 -3.508 1.00 95.44 368 ALA A CA 1
ATOM 2492 C C . ALA A 1 368 ? 3.012 -7.216 -2.851 1.00 95.44 368 ALA A C 1
ATOM 2494 O O . ALA A 1 368 ? 4.152 -6.875 -3.156 1.00 95.44 368 ALA A O 1
ATOM 2495 N N . VAL A 1 369 ? 2.314 -6.552 -1.929 1.00 97.62 369 VAL A N 1
ATOM 2496 C CA . VAL A 1 369 ? 2.797 -5.296 -1.329 1.00 97.62 369 VAL A CA 1
ATOM 2497 C C . VAL A 1 369 ? 3.031 -5.450 0.168 1.00 97.62 369 VAL A C 1
ATOM 2499 O O . VAL A 1 369 ? 2.114 -5.771 0.919 1.00 97.62 369 VAL A O 1
ATOM 2502 N N . ILE A 1 370 ? 4.251 -5.187 0.618 1.00 97.81 370 ILE A N 1
ATOM 2503 C CA . ILE A 1 370 ? 4.568 -4.944 2.024 1.00 97.81 370 ILE A CA 1
ATOM 2504 C C . ILE A 1 370 ? 4.336 -3.457 2.272 1.00 97.81 370 ILE A C 1
ATOM 2506 O O . ILE A 1 370 ? 4.953 -2.615 1.618 1.00 97.81 370 ILE A O 1
ATOM 2510 N N . VAL A 1 371 ? 3.435 -3.120 3.190 1.00 97.12 371 VAL A N 1
ATOM 2511 C CA . VAL A 1 371 ? 3.214 -1.722 3.578 1.00 97.12 371 VAL A CA 1
ATOM 2512 C C . VAL A 1 371 ? 3.974 -1.480 4.870 1.00 97.12 371 VAL A C 1
ATOM 2514 O O . VAL A 1 371 ? 3.556 -1.936 5.934 1.00 97.12 371 VAL A O 1
ATOM 2517 N N . ALA A 1 372 ? 5.115 -0.807 4.764 1.00 96.06 372 ALA A N 1
ATOM 2518 C CA . ALA A 1 372 ? 5.936 -0.469 5.910 1.00 96.06 372 ALA A CA 1
ATOM 2519 C C . ALA A 1 372 ? 5.520 0.880 6.475 1.00 96.06 372 ALA A C 1
ATOM 2521 O O . ALA A 1 372 ? 5.637 1.908 5.810 1.00 96.06 372 ALA A O 1
ATOM 2522 N N . LEU A 1 373 ? 5.053 0.885 7.718 1.00 94.12 373 LEU A N 1
ATOM 2523 C CA . LEU A 1 373 ? 4.918 2.115 8.474 1.00 94.12 373 LEU A CA 1
ATOM 2524 C C . LEU A 1 373 ? 6.338 2.550 8.844 1.00 94.12 373 LEU A C 1
ATOM 2526 O O . LEU A 1 373 ? 7.075 1.801 9.485 1.00 94.12 373 LEU A O 1
ATOM 2530 N N . GLY A 1 374 ? 6.737 3.745 8.411 1.00 83.56 374 GLY A N 1
ATOM 2531 C CA . GLY A 1 374 ? 8.085 4.277 8.618 1.00 83.56 374 GLY A CA 1
ATOM 2532 C C . GLY A 1 374 ? 8.161 5.352 9.699 1.00 83.56 374 GLY A C 1
ATOM 2533 O O . GLY A 1 374 ? 8.546 6.484 9.389 1.00 83.56 374 GLY A O 1
ATOM 2534 N N . PRO A 1 375 ? 7.774 5.089 10.962 1.00 80.94 375 PRO A N 1
ATOM 2535 C CA . PRO A 1 375 ? 7.868 6.105 11.996 1.00 80.94 375 PRO A CA 1
ATOM 2536 C C . PRO A 1 375 ? 9.302 6.336 12.475 1.00 80.94 375 PRO A C 1
ATOM 2538 O O . PRO A 1 375 ? 9.541 7.321 13.173 1.00 80.94 375 PRO A O 1
ATOM 2541 N N . ASN A 1 376 ? 10.258 5.488 12.078 1.00 79.94 376 ASN A N 1
ATOM 2542 C CA . ASN A 1 376 ? 11.688 5.710 12.285 1.00 79.94 376 ASN A CA 1
ATOM 2543 C C . ASN A 1 376 ? 12.169 7.068 11.776 1.00 79.94 376 ASN A C 1
ATOM 2545 O O . ASN A 1 376 ? 12.934 7.742 12.472 1.00 79.94 376 ASN A O 1
ATOM 2549 N N . ALA A 1 377 ? 11.598 7.552 10.673 1.00 76.69 377 ALA A N 1
ATOM 2550 C CA . ALA A 1 377 ? 11.850 8.902 10.179 1.00 76.69 377 ALA A CA 1
ATOM 2551 C C . ALA A 1 377 ? 11.513 10.008 11.205 1.00 76.69 377 ALA A C 1
ATOM 2553 O O . ALA A 1 377 ? 12.177 11.042 11.238 1.00 76.69 377 ALA A O 1
ATOM 2554 N N . LEU A 1 378 ? 10.520 9.798 12.080 1.00 83.00 378 LEU A N 1
ATOM 2555 C CA . LEU A 1 378 ? 10.099 10.771 13.098 1.00 83.00 378 LEU A CA 1
ATOM 2556 C C . LEU A 1 378 ? 10.909 10.706 14.400 1.00 83.00 378 LEU A C 1
ATOM 2558 O O . LEU A 1 378 ? 10.684 11.511 15.308 1.00 83.00 378 LEU A O 1
ATOM 2562 N N . TYR A 1 379 ? 11.856 9.777 14.531 1.00 79.94 379 TYR A N 1
ATOM 2563 C CA . TYR A 1 379 ? 12.752 9.740 15.688 1.00 79.94 379 TYR A CA 1
ATOM 2564 C C . TYR A 1 379 ? 14.243 9.758 15.352 1.00 79.94 379 TYR A C 1
ATOM 2566 O O . TYR A 1 379 ? 15.072 9.604 16.252 1.00 79.94 379 TYR A O 1
ATOM 2574 N N . TRP A 1 380 ? 14.595 10.036 14.099 1.00 76.94 380 TRP A N 1
ATOM 2575 C CA . TRP A 1 380 ? 15.933 10.481 13.704 1.00 76.94 380 TRP A CA 1
ATOM 2576 C C . TRP A 1 380 ? 16.149 11.976 13.967 1.00 76.94 380 TRP A C 1
ATOM 2578 O O . TRP A 1 380 ? 15.287 12.638 14.552 1.00 76.94 380 TRP A O 1
ATOM 2588 N N . ASN A 1 381 ? 17.332 12.485 13.597 1.00 76.19 381 ASN A N 1
ATOM 2589 C CA . ASN A 1 381 ? 17.727 13.888 13.758 1.00 76.19 381 ASN A CA 1
ATOM 2590 C C . ASN A 1 381 ? 16.630 14.825 13.243 1.00 76.19 381 ASN A C 1
ATOM 2592 O O . ASN A 1 381 ? 16.068 14.592 12.176 1.00 76.19 381 ASN A O 1
ATOM 2596 N N . GLY A 1 382 ? 16.343 15.855 14.033 1.00 71.06 382 GLY A N 1
ATOM 2597 C CA . GLY A 1 382 ? 15.294 16.837 13.822 1.00 71.06 382 GLY A CA 1
ATOM 2598 C C . GLY A 1 382 ? 15.513 17.707 12.583 1.00 71.06 382 GLY A C 1
ATOM 2599 O O . GLY A 1 382 ? 16.377 17.428 11.747 1.00 71.06 382 GLY A O 1
ATOM 2600 N N . PRO A 1 383 ? 14.726 18.784 12.433 1.00 77.88 383 PRO A N 1
ATOM 2601 C CA . PRO A 1 383 ? 14.841 19.666 11.282 1.00 77.88 383 PRO A CA 1
ATOM 2602 C C . PRO A 1 383 ? 16.269 20.226 11.125 1.00 77.88 383 PRO A C 1
ATOM 2604 O O . PRO A 1 383 ? 16.999 20.358 12.111 1.00 77.88 383 PRO A O 1
ATOM 2607 N N . PRO A 1 384 ? 16.690 20.592 9.899 1.00 79.44 384 PRO A N 1
ATOM 2608 C CA . PRO A 1 384 ? 18.061 21.012 9.625 1.00 79.44 384 PRO A CA 1
ATOM 2609 C C . PRO A 1 384 ? 18.580 22.083 10.594 1.00 79.44 384 PRO A C 1
ATOM 2611 O O . PRO A 1 384 ? 18.062 23.199 10.652 1.00 79.44 384 PRO A O 1
ATOM 2614 N N . GLY A 1 385 ? 19.657 21.754 11.311 1.00 81.38 385 GLY A N 1
ATOM 2615 C CA . GLY A 1 385 ? 20.262 22.624 12.323 1.00 81.38 385 GLY A CA 1
ATOM 2616 C C . GLY A 1 385 ? 19.821 22.342 13.762 1.00 81.38 385 GLY A C 1
ATOM 2617 O O . GLY A 1 385 ? 20.348 22.991 14.665 1.00 81.38 385 GLY A O 1
ATOM 2618 N N . ASP A 1 386 ? 18.927 21.376 13.982 1.00 84.56 386 ASP A N 1
ATOM 2619 C CA . ASP A 1 386 ? 18.571 20.856 15.302 1.00 84.56 386 ASP A CA 1
ATOM 2620 C C . ASP A 1 386 ? 19.189 19.469 15.530 1.00 84.56 386 ASP A C 1
ATOM 2622 O O . ASP A 1 386 ? 19.198 18.614 14.646 1.00 84.56 386 ASP A O 1
ATOM 2626 N N . THR A 1 387 ? 19.741 19.252 16.722 1.00 87.25 387 THR A N 1
ATOM 2627 C CA . THR A 1 387 ? 20.377 17.984 17.110 1.00 87.25 387 THR A CA 1
ATOM 2628 C C . THR A 1 387 ? 19.434 17.052 17.867 1.00 87.25 387 THR A C 1
ATOM 2630 O O . THR A 1 387 ? 19.791 15.901 18.108 1.00 87.25 387 THR A O 1
ATOM 2633 N N . ARG A 1 388 ? 18.268 17.545 18.303 1.00 89.19 388 ARG A N 1
ATOM 2634 C CA . ARG A 1 388 ? 17.223 16.725 18.928 1.00 89.19 388 ARG A CA 1
ATOM 2635 C C . ARG A 1 388 ? 16.617 15.800 17.891 1.00 89.19 388 ARG A C 1
ATOM 2637 O O . ARG A 1 388 ? 16.665 16.083 16.700 1.00 89.19 388 ARG A O 1
ATOM 2644 N N . ARG A 1 389 ? 15.991 14.718 18.339 1.00 88.12 389 ARG A N 1
ATOM 2645 C CA . ARG A 1 389 ? 15.170 13.881 17.452 1.00 88.12 389 ARG A CA 1
ATOM 2646 C C . ARG A 1 389 ? 13.881 14.612 17.072 1.00 88.12 389 ARG A C 1
ATOM 2648 O O . ARG A 1 389 ? 13.426 15.439 17.854 1.00 88.12 389 ARG A O 1
ATOM 2655 N N . TRP A 1 390 ? 13.255 14.300 15.937 1.00 88.56 390 TRP A N 1
ATOM 2656 C CA . TRP A 1 390 ? 11.991 14.940 15.519 1.00 88.56 390 TRP A CA 1
ATOM 2657 C C . TRP A 1 390 ? 10.896 14.888 16.599 1.00 88.56 390 TRP A C 1
ATOM 2659 O O . TRP A 1 390 ? 10.287 15.916 16.897 1.00 88.56 390 TRP A O 1
ATOM 2669 N N . TRP A 1 391 ? 10.692 13.737 17.249 1.00 89.88 391 TRP A N 1
ATOM 2670 C CA . TRP A 1 391 ? 9.766 13.644 18.384 1.00 89.88 391 TRP A CA 1
ATOM 2671 C C . TRP A 1 391 ? 10.201 14.521 19.571 1.00 89.88 391 TRP A C 1
ATOM 2673 O O . TRP A 1 391 ? 9.382 15.195 20.180 1.00 89.88 391 TRP A O 1
ATOM 2683 N N . GLU A 1 392 ? 11.489 14.567 19.904 1.00 91.56 392 GLU A N 1
ATOM 2684 C CA . GLU A 1 392 ? 11.974 15.359 21.040 1.00 91.56 392 GLU A CA 1
ATOM 2685 C C . GLU A 1 392 ? 11.868 16.863 20.750 1.00 91.56 392 GLU A C 1
ATOM 2687 O O . GLU A 1 392 ? 11.548 17.659 21.632 1.00 91.56 392 GLU A O 1
ATOM 2692 N N . TRP A 1 393 ? 12.096 17.261 19.501 1.00 92.31 393 TRP A N 1
ATOM 2693 C CA . TRP A 1 393 ? 11.884 18.618 19.015 1.00 92.31 393 TRP A CA 1
ATOM 2694 C C . TRP A 1 393 ? 10.408 19.030 19.130 1.00 92.31 393 TRP A C 1
ATOM 2696 O O . TRP A 1 393 ? 10.102 20.115 19.624 1.00 92.31 393 TRP A O 1
ATOM 2706 N N . ALA A 1 394 ? 9.487 18.147 18.740 1.00 92.69 394 ALA A N 1
ATOM 2707 C CA . ALA A 1 394 ? 8.060 18.446 18.726 1.00 92.69 394 ALA A CA 1
ATOM 2708 C C . ALA A 1 394 ? 7.402 18.370 20.114 1.00 92.69 394 ALA A C 1
ATOM 2710 O O . ALA A 1 394 ? 6.638 19.260 20.479 1.00 92.69 394 ALA A O 1
ATOM 2711 N N . TYR A 1 395 ? 7.703 17.337 20.903 1.00 93.19 395 TYR A N 1
ATOM 2712 C CA . TYR A 1 395 ? 7.022 17.038 22.171 1.00 93.19 395 TYR A CA 1
ATOM 2713 C C . TYR A 1 395 ? 7.859 17.367 23.418 1.00 93.19 395 TYR A C 1
ATOM 2715 O O . TYR A 1 395 ? 7.362 17.279 24.542 1.00 93.19 395 TYR A O 1
ATOM 2723 N N . GLY A 1 396 ? 9.130 17.742 23.250 1.00 91.88 396 GLY A N 1
ATOM 2724 C CA . GLY A 1 396 ? 10.081 17.911 24.347 1.00 91.88 396 GLY A CA 1
ATOM 2725 C C . GLY A 1 396 ? 10.659 16.584 24.855 1.00 91.88 396 GLY A C 1
ATOM 2726 O O . GLY A 1 396 ? 10.190 15.496 24.524 1.00 91.88 396 GLY A O 1
ATOM 2727 N N . SER A 1 397 ? 11.675 16.663 25.716 1.00 88.38 397 SER A N 1
ATOM 2728 C CA . SER A 1 397 ? 12.434 15.497 26.209 1.00 88.38 397 SER A CA 1
ATOM 2729 C C . SER A 1 397 ? 11.626 14.510 27.058 1.00 88.38 397 SER A C 1
ATOM 2731 O O . SER A 1 397 ? 11.978 13.336 27.138 1.00 88.38 397 SER A O 1
ATOM 2733 N N . ALA A 1 398 ? 10.529 14.960 27.673 1.00 88.94 398 ALA A N 1
ATOM 2734 C CA . ALA A 1 398 ? 9.589 14.113 28.413 1.00 88.94 398 ALA A CA 1
ATOM 2735 C C . ALA A 1 398 ? 8.382 13.659 27.564 1.00 88.94 398 ALA A C 1
ATOM 2737 O O . ALA A 1 398 ? 7.489 12.987 28.070 1.00 88.94 398 ALA A O 1
ATOM 2738 N N . GLY A 1 399 ? 8.340 14.036 26.283 1.00 91.25 399 GLY A N 1
ATOM 2739 C CA . GLY A 1 399 ? 7.187 13.877 25.400 1.00 91.25 399 GLY A CA 1
ATOM 2740 C C . GLY A 1 399 ? 7.045 12.516 24.716 1.00 91.25 399 GLY A C 1
ATOM 2741 O O . GLY A 1 399 ? 6.174 12.363 23.865 1.00 91.25 399 GLY A O 1
ATOM 2742 N N . TRP A 1 400 ? 7.877 11.528 25.065 1.00 91.31 400 TRP A N 1
ATOM 2743 C CA . TRP A 1 400 ? 7.912 10.224 24.391 1.00 91.31 400 TRP A CA 1
ATOM 2744 C C . TRP A 1 400 ? 6.554 9.513 24.394 1.00 91.31 400 TRP A C 1
ATOM 2746 O O . TRP A 1 400 ? 6.089 9.073 23.348 1.00 91.31 400 TRP A O 1
ATOM 2756 N N . SER A 1 401 ? 5.875 9.453 25.543 1.00 92.50 401 SER A N 1
ATOM 2757 C CA . SER A 1 401 ? 4.576 8.775 25.639 1.00 92.50 401 SER A CA 1
ATOM 2758 C C . SER A 1 401 ? 3.501 9.432 24.768 1.00 92.50 401 SER A C 1
ATOM 2760 O O . SER A 1 401 ? 2.686 8.723 24.191 1.00 92.50 401 SER A O 1
ATOM 2762 N N . ALA A 1 402 ? 3.513 10.765 24.646 1.00 93.25 402 ALA A N 1
ATOM 2763 C CA . ALA A 1 402 ? 2.585 11.492 23.777 1.00 93.25 402 ALA A CA 1
ATOM 2764 C C . ALA A 1 402 ? 2.887 11.232 22.294 1.00 93.25 402 ALA A C 1
ATOM 2766 O O . ALA A 1 402 ? 1.977 10.993 21.512 1.00 93.25 402 ALA A O 1
ATOM 2767 N N . PHE A 1 403 ? 4.169 11.184 21.923 1.00 93.31 403 PHE A N 1
ATOM 2768 C CA . PHE A 1 403 ? 4.579 10.797 20.575 1.00 93.31 403 PHE A CA 1
ATOM 2769 C C . PHE A 1 403 ? 4.140 9.369 20.215 1.00 93.31 403 PHE A C 1
ATOM 2771 O O . PHE A 1 403 ? 3.597 9.152 19.134 1.00 93.31 403 PHE A O 1
ATOM 2778 N N . VAL A 1 404 ? 4.351 8.401 21.117 1.00 93.25 404 VAL A N 1
ATOM 2779 C CA . VAL A 1 404 ? 3.914 7.009 20.917 1.00 93.25 404 VAL A CA 1
ATOM 2780 C C . VAL A 1 404 ? 2.396 6.934 20.766 1.00 93.25 404 VAL A C 1
ATOM 2782 O O . VAL A 1 404 ? 1.916 6.193 19.910 1.00 93.25 404 VAL A O 1
ATOM 2785 N N . GLU A 1 405 ? 1.647 7.702 21.558 1.00 93.94 405 GLU A N 1
ATOM 2786 C CA . GLU A 1 405 ? 0.189 7.789 21.457 1.00 93.94 405 GLU A CA 1
ATOM 2787 C C . GLU A 1 405 ? -0.250 8.291 20.077 1.00 93.94 405 GLU A C 1
ATOM 2789 O O . GLU A 1 405 ? -0.950 7.568 19.367 1.00 93.94 405 GLU A O 1
ATOM 2794 N N . ASP A 1 406 ? 0.223 9.469 19.663 1.00 94.31 406 ASP A N 1
ATOM 2795 C CA . ASP A 1 406 ? -0.164 10.098 18.395 1.00 94.31 406 ASP A CA 1
ATOM 2796 C C . ASP A 1 406 ? 0.197 9.222 17.192 1.00 94.31 406 ASP A C 1
ATOM 2798 O O . ASP A 1 406 ? -0.587 9.074 16.251 1.00 94.31 406 ASP A O 1
ATOM 2802 N N . LEU A 1 407 ? 1.367 8.583 17.236 1.00 94.50 407 LEU A N 1
ATOM 2803 C CA . LEU A 1 407 ? 1.797 7.670 16.189 1.00 94.50 407 LEU A CA 1
ATOM 2804 C C . LEU A 1 407 ? 0.954 6.388 16.146 1.00 94.50 407 LEU A C 1
ATOM 2806 O O . LEU A 1 407 ? 0.630 5.903 15.064 1.00 94.50 407 LEU A O 1
ATOM 2810 N N . THR A 1 408 ? 0.594 5.836 17.306 1.00 95.12 408 THR A N 1
ATOM 2811 C CA . THR A 1 408 ? -0.233 4.624 17.385 1.00 95.12 408 THR A CA 1
ATOM 2812 C C . THR A 1 408 ? -1.651 4.895 16.888 1.00 95.12 408 THR A C 1
ATOM 2814 O O . THR A 1 408 ? -2.212 4.066 16.173 1.00 95.12 408 THR A O 1
ATOM 2817 N N . VAL A 1 409 ? -2.217 6.058 17.229 1.00 94.44 409 VAL A N 1
ATOM 2818 C CA . VAL A 1 409 ? -3.526 6.509 16.734 1.00 94.44 409 VAL A CA 1
ATOM 2819 C C . VAL A 1 409 ? -3.498 6.651 15.215 1.00 94.44 409 VAL A C 1
ATOM 2821 O O . VAL A 1 409 ? -4.329 6.042 14.543 1.00 94.44 409 VAL A O 1
ATOM 2824 N N . TRP A 1 410 ? -2.501 7.355 14.672 1.00 96.50 410 TRP A N 1
ATOM 2825 C CA . TRP A 1 410 ? -2.323 7.487 13.226 1.00 96.50 410 TRP A CA 1
ATOM 2826 C C . TRP A 1 410 ? -2.202 6.124 12.530 1.00 96.50 410 TRP A C 1
ATOM 2828 O O . TRP A 1 410 ? -2.889 5.869 11.543 1.00 96.50 410 TRP A O 1
ATOM 2838 N N . ALA A 1 411 ? -1.361 5.227 13.056 1.00 96.81 411 ALA A N 1
ATOM 2839 C CA . ALA A 1 411 ? -1.133 3.910 12.469 1.00 96.81 411 ALA A CA 1
ATOM 2840 C C . ALA A 1 411 ? -2.412 3.063 12.455 1.00 96.81 411 ALA A C 1
ATOM 2842 O O . ALA A 1 411 ? -2.703 2.410 11.454 1.00 96.81 411 ALA A O 1
ATOM 2843 N N . ARG A 1 412 ? -3.193 3.092 13.545 1.00 94.44 412 ARG A N 1
ATOM 2844 C CA . ARG A 1 412 ? -4.500 2.426 13.623 1.00 94.44 412 ARG A CA 1
ATOM 2845 C C . ARG A 1 412 ? -5.435 2.942 12.536 1.00 94.44 412 ARG A C 1
ATOM 2847 O O . ARG A 1 412 ? -5.908 2.143 11.736 1.00 94.44 412 ARG A O 1
ATOM 2854 N N . GLU A 1 413 ? -5.653 4.253 12.485 1.00 93.69 413 GLU A N 1
ATOM 2855 C CA . GLU A 1 413 ? -6.583 4.871 11.534 1.00 93.69 413 GLU A CA 1
ATOM 2856 C C . GLU A 1 413 ? -6.163 4.612 10.081 1.00 93.69 413 GLU A C 1
ATOM 2858 O O . GLU A 1 413 ? -7.000 4.321 9.226 1.00 93.69 413 GLU A O 1
ATOM 2863 N N . PHE A 1 414 ? -4.859 4.659 9.796 1.00 95.62 414 PHE A N 1
ATOM 2864 C CA . PHE A 1 414 ? -4.335 4.394 8.460 1.00 95.62 414 PHE A CA 1
ATOM 2865 C C . PHE A 1 414 ? -4.531 2.930 8.040 1.00 95.62 414 PHE A C 1
ATOM 2867 O O . PHE A 1 414 ? -5.000 2.657 6.934 1.00 95.62 414 PHE A O 1
ATOM 2874 N N . VAL A 1 415 ? -4.217 1.974 8.923 1.00 94.62 415 VAL A N 1
ATOM 2875 C CA . VAL A 1 415 ? -4.434 0.541 8.662 1.00 94.62 415 VAL A CA 1
ATOM 2876 C C . VAL A 1 415 ? -5.919 0.242 8.473 1.00 94.62 415 VAL A C 1
ATOM 2878 O O . VAL A 1 415 ? -6.276 -0.468 7.534 1.00 94.62 415 VAL A O 1
ATOM 2881 N N . GLU A 1 416 ? -6.794 0.801 9.310 1.00 90.81 416 GLU A N 1
ATOM 2882 C CA . GLU A 1 416 ? -8.248 0.642 9.189 1.00 90.81 416 GLU A CA 1
ATOM 2883 C C . GLU A 1 416 ? -8.779 1.176 7.857 1.00 90.81 416 GLU A C 1
ATOM 2885 O O . GLU A 1 416 ? -9.576 0.505 7.193 1.00 90.81 416 GLU A O 1
ATOM 2890 N N . ALA A 1 417 ? -8.305 2.347 7.422 1.00 91.81 417 ALA A N 1
ATOM 2891 C CA . ALA A 1 417 ? -8.703 2.940 6.149 1.00 91.81 417 ALA A CA 1
ATOM 2892 C C . ALA A 1 417 ? -8.353 2.040 4.951 1.00 91.81 417 ALA A C 1
ATOM 2894 O O . ALA A 1 417 ? -9.147 1.913 4.020 1.00 91.81 417 ALA A O 1
ATOM 2895 N N . ILE A 1 418 ? -7.195 1.373 4.976 1.00 92.75 418 ILE A N 1
ATOM 2896 C CA . ILE A 1 418 ? -6.760 0.497 3.880 1.00 92.75 418 ILE A CA 1
ATOM 2897 C C . ILE A 1 418 ? -7.384 -0.904 3.972 1.00 92.75 418 ILE A C 1
ATOM 2899 O O . ILE A 1 418 ? -7.855 -1.428 2.962 1.00 92.75 418 ILE A O 1
ATOM 2903 N N . GLU A 1 419 ? -7.433 -1.516 5.159 1.00 90.62 419 GLU A N 1
ATOM 2904 C CA . GLU A 1 419 ? -7.985 -2.870 5.353 1.00 90.62 419 GLU A CA 1
ATOM 2905 C C . GLU A 1 419 ? -9.517 -2.927 5.229 1.00 90.62 419 GLU A C 1
ATOM 2907 O O . GLU A 1 419 ? -10.066 -3.984 4.913 1.00 90.62 419 GLU A O 1
ATOM 2912 N N . SER A 1 420 ? -10.223 -1.807 5.420 1.00 86.06 420 SER A N 1
ATOM 2913 C CA . SER A 1 420 ? -11.666 -1.719 5.134 1.00 86.06 420 SER A CA 1
ATOM 2914 C C . SER A 1 420 ? -11.985 -1.630 3.631 1.00 86.06 420 SER A C 1
ATOM 2916 O O . SER A 1 420 ? -13.122 -1.900 3.224 1.00 86.06 420 SER A O 1
ATOM 2918 N N . GLY A 1 421 ? -10.988 -1.293 2.804 1.00 85.00 421 GLY A N 1
ATOM 2919 C CA . GLY A 1 421 ? -11.103 -1.146 1.354 1.00 85.00 421 GLY A CA 1
ATOM 2920 C C . GLY A 1 421 ? -11.174 -2.466 0.575 1.00 85.00 421 GLY A C 1
ATOM 2921 O O . GLY A 1 421 ? -11.223 -3.561 1.128 1.00 85.00 421 GLY A O 1
ATOM 2922 N N . ASP A 1 422 ? -11.189 -2.367 -0.756 1.00 85.06 422 ASP A N 1
ATOM 2923 C CA . ASP A 1 422 ? -11.232 -3.503 -1.694 1.00 85.06 422 ASP A CA 1
ATOM 2924 C C . ASP A 1 422 ? -9.850 -3.920 -2.236 1.00 85.06 422 ASP A C 1
ATOM 2926 O O . ASP A 1 422 ? -9.740 -4.920 -2.941 1.00 85.06 422 ASP A O 1
ATOM 2930 N N . ALA A 1 423 ? -8.809 -3.142 -1.927 1.00 88.94 423 ALA A N 1
ATOM 2931 C CA . ALA A 1 423 ? -7.425 -3.355 -2.360 1.00 88.94 423 ALA A CA 1
ATOM 2932 C C . ALA A 1 423 ? -6.545 -3.994 -1.273 1.00 88.94 423 ALA A C 1
ATOM 2934 O O . ALA A 1 423 ? -5.346 -4.197 -1.459 1.00 88.94 423 ALA A O 1
ATOM 2935 N N . CYS A 1 424 ? -7.134 -4.291 -0.117 1.00 89.50 424 CYS A N 1
ATOM 2936 C CA . CYS A 1 424 ? -6.466 -4.909 1.020 1.00 89.50 424 CYS A CA 1
ATOM 2937 C C . CYS A 1 424 ? -5.841 -6.274 0.675 1.00 89.50 424 CYS A C 1
ATOM 2939 O O . CYS A 1 424 ? -4.904 -6.705 1.342 1.00 89.50 424 CYS A O 1
ATOM 2941 N N . ASP A 1 425 ? -6.319 -6.952 -0.371 1.00 89.62 425 ASP A N 1
ATOM 2942 C CA . ASP A 1 425 ? -5.847 -8.258 -0.842 1.00 89.62 425 ASP A CA 1
ATOM 2943 C C . ASP A 1 425 ? -4.523 -8.164 -1.608 1.00 89.62 425 ASP A C 1
ATOM 2945 O O . ASP A 1 425 ? -3.893 -9.184 -1.868 1.00 89.62 425 ASP A O 1
ATOM 2949 N N . ALA A 1 426 ? -4.076 -6.951 -1.940 1.00 93.38 426 ALA A N 1
ATOM 2950 C CA . ALA A 1 426 ? -2.732 -6.685 -2.435 1.00 93.38 426 ALA A CA 1
ATOM 2951 C C . ALA A 1 426 ? -1.691 -6.659 -1.303 1.00 93.38 426 ALA A C 1
ATOM 2953 O O . ALA A 1 426 ? -0.508 -6.907 -1.546 1.00 93.38 426 ALA A O 1
ATOM 2954 N N . VAL A 1 427 ? -2.113 -6.354 -0.067 1.00 96.12 427 VAL A N 1
ATOM 2955 C CA . VAL A 1 427 ? -1.213 -6.212 1.084 1.00 96.12 427 VAL A CA 1
ATOM 2956 C C . VAL A 1 427 ? -0.802 -7.592 1.594 1.00 96.12 427 VAL A C 1
ATOM 2958 O O . VAL A 1 427 ? -1.614 -8.333 2.153 1.00 96.12 427 VAL A O 1
ATOM 2961 N N . LEU A 1 428 ? 0.478 -7.923 1.412 1.00 95.19 428 LEU A N 1
ATOM 2962 C CA . LEU A 1 428 ? 1.118 -9.133 1.923 1.00 95.19 428 LEU A CA 1
ATOM 2963 C C . LEU A 1 428 ? 1.170 -9.117 3.446 1.00 95.19 428 LEU A C 1
ATOM 2965 O O . LEU A 1 428 ? 0.674 -10.035 4.098 1.00 95.19 428 LEU A O 1
ATOM 2969 N N . TYR A 1 429 ? 1.770 -8.064 3.995 1.00 96.19 429 TYR A N 1
ATOM 2970 C CA . TYR A 1 429 ? 1.794 -7.788 5.419 1.00 96.19 429 TYR A CA 1
ATOM 2971 C C . TYR A 1 429 ? 2.061 -6.305 5.675 1.00 96.19 429 TYR A C 1
ATOM 2973 O O . TYR A 1 429 ? 2.573 -5.586 4.814 1.00 96.19 429 TYR A O 1
ATOM 2981 N N . TRP A 1 430 ? 1.693 -5.866 6.870 1.00 97.19 430 TRP A N 1
ATOM 2982 C CA . TRP A 1 430 ? 2.060 -4.570 7.410 1.00 97.19 430 TRP A CA 1
ATOM 2983 C C . TRP A 1 430 ? 3.343 -4.736 8.204 1.00 97.19 430 TRP A C 1
ATOM 2985 O O . TRP A 1 430 ? 3.334 -5.451 9.210 1.00 97.19 430 TRP A O 1
ATOM 2995 N N . ASP A 1 431 ? 4.424 -4.099 7.761 1.00 97.56 431 ASP A N 1
ATOM 2996 C CA . ASP A 1 431 ? 5.571 -3.874 8.634 1.00 97.56 431 ASP A CA 1
ATOM 2997 C C . ASP A 1 431 ? 5.203 -2.707 9.555 1.00 97.56 431 ASP A C 1
ATOM 2999 O O . ASP A 1 431 ? 5.213 -1.543 9.156 1.00 97.56 431 ASP A O 1
ATOM 3003 N N . LEU A 1 432 ? 4.773 -3.043 10.772 1.00 96.00 432 LEU A N 1
ATOM 3004 C CA . LEU A 1 432 ? 4.280 -2.073 11.749 1.00 96.00 432 LEU A CA 1
ATOM 3005 C C . LEU A 1 432 ? 5.361 -1.093 12.204 1.00 96.00 432 LEU A C 1
ATOM 3007 O O . LEU A 1 432 ? 5.022 -0.006 12.670 1.00 96.00 432 LEU A O 1
ATOM 3011 N N . GLN A 1 433 ? 6.629 -1.489 12.123 1.00 93.25 433 GLN A N 1
ATOM 3012 C CA . GLN A 1 433 ? 7.741 -0.673 12.565 1.00 93.25 433 GLN A CA 1
ATOM 3013 C C . GLN A 1 433 ? 8.975 -1.008 11.740 1.00 93.25 433 GLN A C 1
ATOM 3015 O O . GLN A 1 433 ? 9.659 -1.994 12.025 1.00 93.25 433 GLN A O 1
ATOM 3020 N N . ASN A 1 434 ? 9.259 -0.148 10.759 1.00 91.69 434 ASN A N 1
ATOM 3021 C CA . ASN A 1 434 ? 10.476 -0.263 9.981 1.00 91.69 434 ASN A CA 1
ATOM 3022 C C . ASN A 1 434 ? 11.720 -0.095 10.871 1.00 91.69 434 ASN A C 1
ATOM 3024 O O . ASN A 1 434 ? 11.813 0.876 11.627 1.00 91.69 434 ASN A O 1
ATOM 3028 N N . GLU A 1 435 ? 12.689 -0.999 10.747 1.00 91.06 435 GLU A N 1
ATOM 3029 C CA . GLU A 1 435 ? 13.986 -0.934 11.422 1.00 91.06 435 GLU A CA 1
ATOM 3030 C C . GLU A 1 435 ? 13.893 -0.850 12.955 1.00 91.06 435 GLU A C 1
ATOM 3032 O O . GLU A 1 435 ? 14.416 0.081 13.581 1.00 91.06 435 GLU A O 1
ATOM 3037 N N . VAL A 1 436 ? 13.272 -1.844 13.600 1.00 93.31 436 VAL A N 1
ATOM 3038 C CA . VAL A 1 436 ? 13.291 -1.940 15.070 1.00 93.31 436 VAL A CA 1
ATOM 3039 C C . VAL A 1 436 ? 14.743 -1.913 15.572 1.00 93.31 436 VAL A C 1
ATOM 3041 O O . VAL A 1 436 ? 15.535 -2.819 15.295 1.00 93.31 436 VAL A O 1
ATOM 3044 N N . ASP A 1 437 ? 15.073 -0.872 16.344 1.00 90.00 437 ASP A N 1
ATOM 3045 C CA . ASP A 1 437 ? 16.403 -0.618 16.903 1.00 90.00 437 ASP A CA 1
ATOM 3046 C C . ASP A 1 437 ? 16.306 -0.267 18.396 1.00 90.00 437 ASP A C 1
ATOM 3048 O O . ASP A 1 437 ? 15.928 0.845 18.775 1.00 90.00 437 ASP A O 1
ATOM 3052 N N . PHE A 1 438 ? 16.720 -1.190 19.270 1.00 91.25 438 PHE A N 1
ATOM 3053 C CA . PHE A 1 438 ? 16.672 -0.993 20.725 1.00 91.25 438 PHE A CA 1
ATOM 3054 C C . PHE A 1 438 ? 17.753 -0.046 21.277 1.00 91.25 438 PHE A C 1
ATOM 3056 O O . PHE A 1 438 ? 17.804 0.190 22.484 1.00 91.25 438 PHE A O 1
ATOM 3063 N N . ARG A 1 439 ? 18.605 0.554 20.430 1.00 85.50 439 ARG A N 1
ATOM 3064 C CA . ARG A 1 439 ? 19.431 1.712 20.832 1.00 85.50 439 ARG A CA 1
ATOM 3065 C C . ARG A 1 439 ? 18.589 2.974 21.018 1.00 85.50 439 ARG A C 1
ATOM 3067 O O . ARG A 1 439 ? 19.040 3.930 21.650 1.00 85.50 439 ARG A O 1
ATOM 3074 N N . VAL A 1 440 ? 17.393 3.012 20.435 1.00 81.31 440 VAL A N 1
ATOM 3075 C CA . VAL A 1 440 ? 16.425 4.089 20.631 1.00 81.31 440 VAL A CA 1
ATOM 3076 C C . VAL A 1 440 ? 15.773 3.892 22.007 1.00 81.31 440 VAL A C 1
ATOM 3078 O O . VAL A 1 440 ? 15.256 2.806 22.276 1.00 81.31 440 VAL A O 1
ATOM 3081 N N . PRO A 1 441 ? 15.794 4.908 22.895 1.00 73.25 441 PRO A N 1
ATOM 3082 C CA . PRO A 1 441 ? 15.157 4.802 24.200 1.00 73.25 441 PRO A CA 1
ATOM 3083 C C . PRO A 1 441 ? 13.682 4.424 24.078 1.00 73.25 441 PRO A C 1
ATOM 3085 O O . PRO A 1 441 ? 12.960 4.992 23.268 1.00 73.25 441 PRO A O 1
ATOM 3088 N N . ASP A 1 442 ? 13.276 3.460 24.903 1.00 84.88 442 ASP A N 1
ATOM 3089 C CA . ASP A 1 442 ? 11.897 2.993 25.068 1.00 84.88 442 ASP A CA 1
ATOM 3090 C C . ASP A 1 442 ? 11.195 2.520 23.775 1.00 84.88 442 ASP A C 1
ATOM 3092 O O . ASP A 1 442 ? 9.971 2.578 23.638 1.00 84.88 442 ASP A O 1
ATOM 3096 N N . MET A 1 443 ? 11.981 1.954 22.847 1.00 91.25 443 MET A N 1
ATOM 3097 C CA . MET A 1 443 ? 11.489 1.247 21.655 1.00 91.25 443 MET A CA 1
ATOM 3098 C C . MET A 1 443 ? 10.450 0.170 22.006 1.00 91.25 443 MET A C 1
ATOM 3100 O O . MET A 1 443 ? 9.471 -0.022 21.292 1.00 91.25 443 MET A O 1
ATOM 3104 N N . SER A 1 444 ? 10.609 -0.482 23.158 1.00 94.69 444 SER A N 1
ATOM 3105 C CA . SER A 1 444 ? 9.642 -1.448 23.670 1.00 94.69 444 SER A CA 1
ATOM 3106 C C . SER A 1 444 ? 8.244 -0.871 23.908 1.00 94.69 444 SER A C 1
ATOM 3108 O O . SER A 1 444 ? 7.257 -1.558 23.646 1.00 94.69 444 SER A O 1
ATOM 3110 N N . ALA A 1 445 ? 8.117 0.363 24.411 1.00 93.75 445 ALA A N 1
ATOM 3111 C CA . ALA A 1 445 ? 6.805 0.988 24.564 1.00 93.75 445 ALA A CA 1
ATOM 3112 C C . ALA A 1 445 ? 6.137 1.216 23.206 1.00 93.75 445 ALA A C 1
ATOM 3114 O O . ALA A 1 445 ? 4.958 0.894 23.057 1.00 93.75 445 ALA A O 1
ATOM 3115 N N . LEU A 1 446 ? 6.897 1.687 22.212 1.00 93.69 446 LEU A N 1
ATOM 3116 C CA . LEU A 1 446 ? 6.402 1.872 20.850 1.00 93.69 446 LEU A CA 1
ATOM 3117 C C . LEU A 1 446 ? 5.973 0.540 20.219 1.00 93.69 446 LEU A C 1
ATOM 3119 O O . LEU A 1 446 ? 4.830 0.410 19.784 1.00 93.69 446 LEU A O 1
ATOM 3123 N N . ASN A 1 447 ? 6.846 -0.471 20.242 1.00 95.81 447 ASN A N 1
ATOM 3124 C CA . ASN A 1 447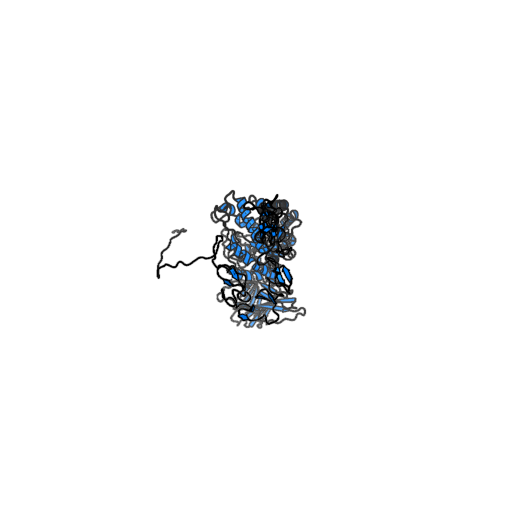 ? 6.557 -1.797 19.694 1.00 95.81 447 ASN A CA 1
ATOM 3125 C C . ASN A 1 447 ? 5.289 -2.389 20.310 1.00 95.81 447 ASN A C 1
ATOM 3127 O O . ASN A 1 447 ? 4.398 -2.833 19.589 1.00 95.81 447 ASN A O 1
ATOM 3131 N N . ARG A 1 448 ? 5.170 -2.365 21.645 1.00 95.94 448 ARG A N 1
ATOM 3132 C CA . ARG A 1 448 ? 3.992 -2.904 22.335 1.00 95.94 448 ARG A CA 1
ATOM 3133 C C . ARG A 1 448 ? 2.727 -2.100 22.055 1.00 95.94 448 ARG A C 1
ATOM 3135 O O . ARG A 1 448 ? 1.663 -2.709 21.953 1.00 95.94 448 ARG A O 1
ATOM 3142 N N . ALA A 1 449 ? 2.815 -0.776 21.920 1.00 95.12 449 ALA A N 1
ATOM 3143 C CA . ALA A 1 449 ? 1.670 0.062 21.570 1.00 95.12 449 ALA A CA 1
ATOM 3144 C C . ALA A 1 449 ? 1.148 -0.271 20.165 1.00 95.12 449 ALA A C 1
ATOM 3146 O O . ALA A 1 449 ? -0.031 -0.602 20.022 1.00 95.12 449 ALA A O 1
ATOM 3147 N N . LEU A 1 450 ? 2.036 -0.305 19.164 1.00 95.94 450 LEU A N 1
ATOM 3148 C CA . LEU A 1 450 ? 1.697 -0.679 17.789 1.00 95.94 450 LEU A CA 1
ATOM 3149 C C . LEU A 1 450 ? 1.131 -2.103 17.724 1.00 95.94 450 LEU A C 1
ATOM 3151 O O . LEU A 1 450 ? 0.050 -2.328 17.178 1.00 95.94 450 LEU A O 1
ATOM 3155 N N . LEU A 1 451 ? 1.815 -3.056 18.365 1.00 95.25 451 LEU A N 1
ATOM 3156 C CA . LEU A 1 451 ? 1.379 -4.446 18.430 1.00 95.25 451 LEU A CA 1
ATOM 3157 C C . LEU A 1 451 ? 0.044 -4.613 19.127 1.00 95.25 451 LEU A C 1
ATOM 3159 O O . LEU A 1 451 ? -0.661 -5.524 18.742 1.00 95.25 451 LEU A O 1
ATOM 3163 N N . SER A 1 452 ? -0.318 -3.811 20.127 1.00 93.00 452 SER A N 1
ATOM 3164 C CA . SER A 1 452 ? -1.557 -4.019 20.896 1.00 93.00 452 SER A CA 1
ATOM 3165 C C . SER A 1 452 ? -2.758 -3.290 20.306 1.00 93.00 452 SER A C 1
ATOM 3167 O O . SER A 1 452 ? -3.878 -3.763 20.460 1.00 93.00 452 SER A O 1
ATOM 3169 N N . ARG A 1 453 ? -2.539 -2.149 19.644 1.00 92.69 453 ARG A N 1
ATOM 3170 C CA . ARG A 1 453 ? -3.611 -1.195 19.318 1.00 92.69 453 ARG A CA 1
ATOM 3171 C C . ARG A 1 453 ? -3.830 -0.959 17.829 1.00 92.69 453 ARG A C 1
ATOM 3173 O O . ARG A 1 453 ? -4.850 -0.388 17.469 1.00 92.69 453 ARG A O 1
ATOM 3180 N N . VAL A 1 454 ? -2.915 -1.397 16.964 1.00 93.50 454 VAL A N 1
ATOM 3181 C CA . VAL A 1 454 ? -3.114 -1.324 15.510 1.00 93.50 454 VAL A CA 1
ATOM 3182 C C . VAL A 1 454 ? -3.787 -2.627 15.042 1.00 93.50 454 VAL A C 1
ATOM 3184 O O . VAL A 1 454 ? -3.243 -3.721 15.269 1.00 93.50 454 VAL A O 1
ATOM 3187 N N . PRO A 1 455 ? -4.972 -2.575 14.412 1.00 87.88 455 PRO A N 1
ATOM 3188 C CA . PRO A 1 455 ? -5.807 -3.747 14.160 1.00 87.88 455 PRO A CA 1
ATOM 3189 C C . PRO A 1 455 ? -5.410 -4.473 12.867 1.00 87.88 455 PRO A C 1
ATOM 3191 O O . PRO A 1 455 ? -6.233 -4.773 12.007 1.00 87.88 455 PRO A O 1
ATOM 3194 N N . VAL A 1 456 ? -4.124 -4.809 12.740 1.00 90.38 456 VAL A N 1
ATOM 3195 C CA . VAL A 1 456 ? -3.619 -5.624 11.629 1.00 90.38 456 VAL A CA 1
ATOM 3196 C C . VAL A 1 456 ? -4.124 -7.073 11.759 1.00 90.38 456 VAL A C 1
ATOM 3198 O O . VAL A 1 456 ? -3.935 -7.679 12.831 1.00 90.38 456 VAL A O 1
ATOM 3201 N N . PRO A 1 457 ? -4.703 -7.664 10.689 1.00 88.50 457 PRO A N 1
ATOM 3202 C CA . PRO A 1 457 ? -5.051 -9.084 10.650 1.00 88.50 457 PRO A CA 1
ATOM 3203 C C . PRO A 1 457 ? -3.868 -9.977 11.035 1.00 88.50 457 PRO A C 1
ATOM 3205 O O . PRO A 1 457 ? -2.750 -9.737 10.585 1.00 88.50 457 PRO A O 1
ATOM 3208 N N . ASP A 1 458 ? -4.099 -11.047 11.804 1.00 88.31 458 ASP A N 1
ATOM 3209 C CA . ASP A 1 458 ? -3.021 -11.933 12.286 1.00 88.31 458 ASP A CA 1
ATOM 3210 C C . ASP A 1 458 ? -2.084 -12.396 11.158 1.00 88.31 458 ASP A C 1
ATOM 3212 O O . ASP A 1 458 ? -0.864 -12.291 11.279 1.00 88.31 458 ASP A O 1
ATOM 3216 N N . ALA A 1 459 ? -2.648 -12.815 10.020 1.00 89.56 459 ALA A N 1
ATOM 3217 C CA . ALA A 1 459 ? -1.899 -13.303 8.857 1.00 89.56 459 ALA A CA 1
ATOM 3218 C C . ALA A 1 459 ? -1.025 -12.238 8.160 1.00 89.56 459 ALA A C 1
ATOM 3220 O O . ALA A 1 459 ? -0.127 -12.589 7.395 1.00 89.56 459 ALA A O 1
ATOM 3221 N N . LYS A 1 460 ? -1.281 -10.951 8.419 1.00 93.38 460 LYS A N 1
ATOM 3222 C CA . LYS A 1 460 ? -0.590 -9.799 7.823 1.00 93.38 460 LYS A CA 1
ATOM 3223 C C . LYS A 1 460 ? 0.262 -9.032 8.833 1.00 93.38 460 LYS A C 1
ATOM 3225 O O . LYS A 1 460 ? 0.749 -7.954 8.516 1.00 93.38 460 LYS A O 1
ATOM 3230 N N . ARG A 1 461 ? 0.426 -9.529 10.061 1.00 94.69 461 ARG A N 1
ATOM 3231 C CA . ARG A 1 461 ? 1.217 -8.834 11.081 1.00 94.69 461 ARG A CA 1
ATOM 3232 C C . ARG A 1 461 ? 2.702 -9.103 10.876 1.00 94.69 461 ARG A C 1
ATOM 3234 O O . ARG A 1 461 ? 3.116 -10.263 10.963 1.00 94.69 461 ARG A O 1
ATOM 3241 N N . GLY A 1 462 ? 3.491 -8.053 10.662 1.00 96.88 462 GLY A N 1
ATOM 3242 C CA . GLY A 1 462 ? 4.942 -8.158 10.636 1.00 96.88 462 GLY A CA 1
ATOM 3243 C C . GLY A 1 462 ? 5.672 -6.951 11.207 1.00 96.88 462 GLY A C 1
ATOM 3244 O O . GLY A 1 462 ? 5.063 -5.921 11.495 1.00 96.88 462 GLY A O 1
ATOM 3245 N N . MET A 1 463 ? 6.971 -7.137 11.427 1.00 97.06 463 MET A N 1
ATOM 3246 C CA . MET A 1 463 ? 7.922 -6.107 11.849 1.00 97.06 463 MET A CA 1
ATOM 3247 C C . MET A 1 463 ? 9.309 -6.416 11.274 1.00 97.06 463 MET A C 1
ATOM 3249 O O . MET A 1 463 ? 9.691 -7.591 11.223 1.00 97.06 463 MET A O 1
ATOM 3253 N N . SER A 1 464 ? 10.074 -5.390 10.914 1.00 95.31 464 SER A N 1
ATOM 3254 C CA . SER A 1 464 ? 11.476 -5.526 10.505 1.00 95.31 464 SER A CA 1
ATOM 3255 C C . SER A 1 464 ? 12.429 -5.204 11.657 1.00 95.31 464 SER A C 1
ATOM 3257 O O . SER A 1 464 ? 12.200 -4.298 12.460 1.00 95.31 464 SER A O 1
ATOM 3259 N N . VAL A 1 465 ? 13.528 -5.950 11.775 1.00 93.12 465 VAL A N 1
ATOM 3260 C CA . VAL A 1 465 ? 14.611 -5.624 12.716 1.00 93.12 465 VAL A CA 1
ATOM 3261 C C . VAL A 1 465 ? 15.817 -5.097 11.958 1.00 93.12 465 VAL A C 1
ATOM 3263 O O . VAL A 1 465 ? 16.302 -5.722 11.014 1.00 93.12 465 VAL A O 1
ATOM 3266 N N . LEU A 1 466 ? 16.372 -3.975 12.423 1.00 88.44 466 LEU A N 1
ATOM 3267 C CA . LEU A 1 466 ? 17.565 -3.403 11.797 1.00 88.44 466 LEU A CA 1
ATOM 3268 C C . LEU A 1 466 ? 18.773 -4.337 11.956 1.00 88.44 466 LEU A C 1
ATOM 3270 O O . LEU A 1 466 ? 19.606 -4.472 11.062 1.00 88.44 466 LEU A O 1
ATOM 3274 N N . ARG A 1 467 ? 18.888 -5.012 13.107 1.00 87.25 467 ARG A N 1
ATOM 3275 C CA . ARG A 1 467 ? 19.975 -5.957 13.404 1.00 87.25 467 ARG A CA 1
ATOM 3276 C C . ARG A 1 467 ? 19.415 -7.232 14.005 1.00 87.25 467 ARG A C 1
ATOM 3278 O O . ARG A 1 467 ? 18.552 -7.193 14.875 1.00 87.25 467 ARG A O 1
ATOM 3285 N N . GLN A 1 468 ? 20.007 -8.368 13.650 1.00 89.06 468 GLN A N 1
ATOM 3286 C CA . GLN A 1 468 ? 19.650 -9.674 14.212 1.00 89.06 468 GLN A CA 1
ATOM 3287 C C . GLN A 1 468 ? 19.709 -9.720 15.752 1.00 89.06 468 GLN A C 1
ATOM 3289 O O . GLN A 1 468 ? 18.992 -10.494 16.379 1.00 89.06 468 GLN A O 1
ATOM 3294 N N . THR A 1 469 ? 20.538 -8.880 16.384 1.00 90.25 469 THR A N 1
ATOM 3295 C CA . THR A 1 469 ? 20.652 -8.789 17.848 1.00 90.25 469 THR A CA 1
ATOM 3296 C C . THR A 1 469 ? 19.405 -8.217 18.517 1.00 90.25 469 THR A C 1
ATOM 3298 O O . THR A 1 469 ? 19.176 -8.482 19.693 1.00 90.25 469 THR A O 1
ATOM 3301 N N . ASP A 1 470 ? 18.592 -7.460 17.779 1.00 93.25 470 ASP A N 1
ATOM 3302 C CA . ASP A 1 470 ? 17.346 -6.868 18.265 1.00 93.25 470 ASP A CA 1
ATOM 3303 C C . ASP A 1 470 ? 16.187 -7.894 18.277 1.00 93.25 470 ASP A C 1
ATOM 3305 O O . ASP A 1 470 ? 15.175 -7.684 18.948 1.00 93.25 470 ASP A O 1
ATOM 3309 N N . ALA A 1 471 ? 16.352 -9.055 17.623 1.00 95.19 471 ALA A N 1
ATOM 3310 C CA . ALA A 1 471 ? 15.308 -10.074 17.480 1.00 95.19 471 ALA A CA 1
ATOM 3311 C C . ALA A 1 471 ? 14.811 -10.645 18.820 1.00 95.19 471 ALA A C 1
ATOM 3313 O O . ALA A 1 471 ? 13.614 -10.864 18.985 1.00 95.19 471 ALA A O 1
ATOM 3314 N N . ALA A 1 472 ? 15.703 -10.869 19.792 1.00 9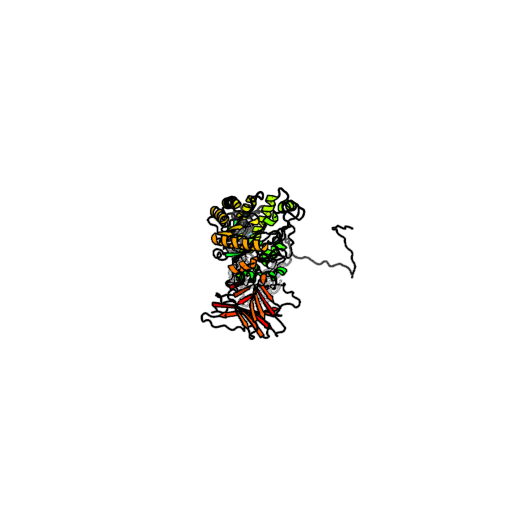6.56 472 ALA A N 1
ATOM 3315 C CA . ALA A 1 472 ? 15.318 -11.414 21.098 1.00 96.56 472 ALA A CA 1
ATOM 3316 C C . ALA A 1 472 ? 14.490 -10.412 21.924 1.00 96.56 472 ALA A C 1
ATOM 3318 O O . ALA A 1 472 ? 13.506 -10.787 22.560 1.00 96.56 472 ALA A O 1
ATOM 3319 N N . SER A 1 473 ? 14.863 -9.130 21.883 1.00 96.44 473 SER A N 1
ATOM 3320 C CA . SER A 1 473 ? 14.116 -8.058 22.550 1.00 96.44 473 SER A CA 1
ATOM 3321 C C . SER A 1 473 ? 12.752 -7.846 21.893 1.00 96.44 473 SER A C 1
ATOM 3323 O O . SER A 1 473 ? 11.746 -7.748 22.595 1.00 96.44 473 SER A O 1
ATOM 3325 N N . LEU A 1 474 ? 12.685 -7.878 20.556 1.00 96.81 474 LEU A N 1
ATOM 3326 C CA . LEU A 1 474 ? 11.411 -7.825 19.839 1.00 96.81 474 LEU A CA 1
ATOM 3327 C C . LEU A 1 474 ? 10.521 -9.030 20.181 1.00 96.81 474 LEU A C 1
ATOM 3329 O O . LEU A 1 474 ? 9.326 -8.862 20.414 1.00 96.81 474 LEU A O 1
ATOM 3333 N N . ALA A 1 475 ? 11.085 -10.237 20.273 1.00 97.69 475 ALA A N 1
ATOM 3334 C CA . ALA A 1 475 ? 10.332 -11.428 20.664 1.00 97.69 475 ALA A CA 1
ATOM 3335 C C . ALA A 1 475 ? 9.737 -11.305 22.077 1.00 97.69 475 ALA A C 1
ATOM 3337 O O . ALA A 1 475 ? 8.615 -11.757 22.310 1.00 97.69 475 ALA A O 1
ATOM 3338 N N . ALA A 1 476 ? 10.440 -10.643 23.002 1.00 97.81 476 ALA A N 1
ATOM 3339 C CA . ALA A 1 476 ? 9.912 -10.343 24.330 1.00 97.81 476 ALA A CA 1
ATOM 3340 C C . ALA A 1 476 ? 8.725 -9.361 24.281 1.00 97.81 476 ALA A C 1
ATOM 3342 O O . ALA A 1 476 ? 7.725 -9.588 24.963 1.00 97.81 476 ALA A O 1
ATOM 3343 N N . ASP A 1 477 ? 8.790 -8.315 23.449 1.00 97.62 477 ASP A N 1
ATOM 3344 C CA . ASP A 1 477 ? 7.669 -7.384 23.251 1.00 97.62 477 ASP A CA 1
ATOM 3345 C C . ASP A 1 477 ? 6.453 -8.073 22.606 1.00 97.62 477 ASP A C 1
ATOM 3347 O O . ASP A 1 477 ? 5.319 -7.889 23.054 1.00 97.62 477 ASP A O 1
ATOM 3351 N N . VAL A 1 478 ? 6.680 -8.934 21.610 1.00 97.31 478 VAL A N 1
ATOM 3352 C CA . VAL A 1 478 ? 5.636 -9.760 20.979 1.00 97.31 478 VAL A CA 1
ATOM 3353 C C . VAL A 1 478 ? 4.980 -10.692 21.999 1.00 97.31 478 VAL A C 1
ATOM 3355 O O . VAL A 1 478 ? 3.752 -10.748 22.087 1.00 97.31 478 VAL A O 1
ATOM 3358 N N . ALA A 1 479 ? 5.773 -11.378 22.826 1.00 96.69 479 ALA A N 1
ATOM 3359 C CA . ALA A 1 479 ? 5.256 -12.249 23.877 1.00 96.69 479 ALA A CA 1
ATOM 3360 C C . ALA A 1 479 ? 4.439 -11.476 24.927 1.00 96.69 479 ALA A C 1
ATOM 3362 O O . ALA A 1 479 ? 3.396 -11.960 25.364 1.00 96.69 479 ALA A O 1
ATOM 3363 N N . ALA A 1 480 ? 4.870 -10.266 25.296 1.00 96.06 480 ALA A N 1
ATOM 3364 C CA . ALA A 1 480 ? 4.183 -9.428 26.279 1.00 96.06 480 ALA A CA 1
ATOM 3365 C C . ALA A 1 480 ? 2.794 -8.955 25.816 1.00 96.06 480 ALA A C 1
ATOM 3367 O O . ALA A 1 480 ? 1.921 -8.727 26.650 1.00 96.06 480 ALA A O 1
ATOM 3368 N N . THR A 1 481 ? 2.582 -8.812 24.505 1.00 94.44 481 THR A N 1
ATOM 3369 C CA . THR A 1 481 ? 1.282 -8.407 23.937 1.00 94.44 481 THR A CA 1
ATOM 3370 C C . THR A 1 481 ? 0.377 -9.588 23.596 1.00 94.44 481 THR A C 1
ATOM 3372 O O . THR A 1 481 ? -0.816 -9.401 23.375 1.00 94.44 481 THR A O 1
ATOM 3375 N N . GLY A 1 482 ? 0.923 -10.808 23.524 1.00 92.06 482 GLY A N 1
ATOM 3376 C CA . GLY A 1 482 ? 0.182 -11.990 23.077 1.00 92.06 482 GLY A CA 1
ATOM 3377 C C . GLY A 1 482 ? -0.239 -11.937 21.603 1.00 92.06 482 GLY A C 1
ATOM 3378 O O . GLY A 1 482 ? -1.078 -12.734 21.185 1.00 92.06 482 GLY A O 1
ATOM 3379 N N . ARG A 1 483 ? 0.324 -11.015 20.808 1.00 91.06 483 ARG A N 1
ATOM 3380 C CA . ARG A 1 483 ? -0.006 -10.815 19.389 1.00 91.06 483 ARG A CA 1
ATOM 3381 C C . ARG A 1 483 ? 1.161 -11.273 18.504 1.00 91.06 483 ARG A C 1
ATOM 3383 O O . ARG A 1 483 ? 2.030 -10.466 18.185 1.00 91.06 483 ARG A O 1
ATOM 3390 N N . PRO A 1 484 ? 1.211 -12.560 18.099 1.00 94.00 484 PRO A N 1
ATOM 3391 C CA . PRO A 1 484 ? 2.343 -13.117 17.358 1.00 94.00 484 PRO A CA 1
ATOM 3392 C C . PRO A 1 484 ? 2.499 -12.476 15.975 1.00 94.00 484 PRO A C 1
ATOM 3394 O O . PRO A 1 484 ? 1.511 -12.079 15.353 1.00 94.00 484 PRO A O 1
ATOM 3397 N N . LEU A 1 485 ? 3.739 -12.411 15.491 1.00 96.31 485 LEU A N 1
ATOM 3398 C CA . LEU A 1 485 ? 4.068 -11.976 14.133 1.00 96.31 485 LEU A CA 1
ATOM 3399 C C . LEU A 1 485 ? 3.962 -13.155 13.157 1.00 96.31 485 LEU A C 1
ATOM 3401 O O . LEU A 1 485 ? 4.441 -14.251 13.452 1.00 96.31 485 LEU A O 1
ATOM 3405 N N . THR A 1 486 ? 3.378 -12.914 11.984 1.00 95.75 486 THR A N 1
ATOM 3406 C CA . THR A 1 486 ? 3.377 -13.866 10.858 1.00 95.75 486 THR A CA 1
ATOM 3407 C C . THR A 1 486 ? 4.568 -13.625 9.930 1.00 95.75 486 THR A C 1
ATOM 3409 O O . THR A 1 486 ? 5.035 -14.556 9.273 1.00 95.75 486 THR A O 1
ATOM 3412 N N . TRP A 1 487 ? 5.090 -12.399 9.909 1.00 96.88 487 TRP A N 1
ATOM 3413 C CA . TRP A 1 487 ? 6.207 -11.976 9.069 1.00 96.88 487 TRP A CA 1
ATOM 3414 C C . TRP A 1 487 ? 7.256 -11.259 9.912 1.00 96.88 487 TRP A C 1
ATOM 3416 O O . TRP A 1 487 ? 6.911 -10.427 10.746 1.00 96.88 487 TRP A O 1
ATOM 3426 N N . VAL A 1 488 ? 8.528 -11.590 9.718 1.00 97.12 488 VAL A N 1
ATOM 3427 C CA . VAL A 1 488 ? 9.645 -10.878 10.350 1.00 97.12 488 VAL A CA 1
ATOM 3428 C C . VAL A 1 488 ? 10.778 -10.782 9.349 1.00 97.12 488 VAL A C 1
ATOM 3430 O O . VAL A 1 488 ? 11.103 -11.775 8.697 1.00 97.12 488 VAL A O 1
ATOM 3433 N N . ASP A 1 489 ? 11.399 -9.621 9.228 1.00 96.12 489 ASP A N 1
ATOM 3434 C CA . ASP A 1 489 ? 12.481 -9.428 8.271 1.00 96.12 489 ASP A CA 1
ATOM 3435 C C . ASP A 1 489 ? 13.709 -8.733 8.860 1.00 96.12 489 ASP A C 1
ATOM 3437 O O . ASP A 1 489 ? 13.682 -8.213 9.976 1.00 96.12 489 ASP A O 1
ATOM 3441 N N . ILE A 1 490 ? 14.817 -8.838 8.126 1.00 95.38 490 ILE A N 1
ATOM 3442 C CA . ILE A 1 490 ? 16.095 -8.171 8.400 1.00 95.38 490 ILE A CA 1
ATOM 3443 C C . ILE A 1 490 ? 16.516 -7.305 7.226 1.00 95.38 490 ILE A C 1
ATOM 3445 O O . ILE A 1 490 ? 16.205 -7.615 6.076 1.00 95.38 490 ILE A O 1
ATOM 3449 N N . HIS A 1 491 ? 17.331 -6.298 7.519 1.00 93.94 491 HIS A N 1
ATOM 3450 C CA . HIS A 1 491 ? 18.005 -5.483 6.513 1.00 93.94 491 HIS A CA 1
ATOM 3451 C C . HIS A 1 491 ? 19.495 -5.836 6.459 1.00 93.94 491 HIS A C 1
ATOM 3453 O O . HIS A 1 491 ? 20.142 -5.922 7.505 1.00 93.94 491 HIS A O 1
ATOM 3459 N N . SER A 1 492 ? 20.059 -6.053 5.273 1.00 93.75 492 SER A N 1
ATOM 3460 C CA . SER A 1 492 ? 21.473 -6.401 5.097 1.00 93.75 492 SER A CA 1
ATOM 3461 C C . SER A 1 492 ? 22.223 -5.300 4.350 1.00 93.75 492 SER A C 1
ATOM 3463 O O . SER A 1 492 ? 22.026 -5.090 3.155 1.00 93.75 492 SER A O 1
ATOM 3465 N N . TYR A 1 493 ? 23.112 -4.630 5.082 1.00 89.75 493 TYR A N 1
ATOM 3466 C CA . TYR A 1 493 ? 24.024 -3.600 4.586 1.00 89.75 493 TYR A CA 1
ATOM 3467 C C . TYR A 1 493 ? 25.432 -3.917 5.109 1.00 89.75 493 TYR A C 1
ATOM 3469 O O . TYR A 1 493 ? 25.811 -3.465 6.203 1.00 89.75 493 TYR A O 1
ATOM 3477 N N . PRO A 1 494 ? 26.200 -4.768 4.398 1.00 87.25 494 PRO A N 1
ATOM 3478 C CA . PRO A 1 494 ? 27.510 -5.225 4.859 1.00 87.25 494 PRO A CA 1
ATOM 3479 C C . PRO A 1 494 ? 28.509 -4.089 5.110 1.00 87.25 494 PRO A C 1
ATOM 3481 O O . PRO A 1 494 ? 29.313 -4.168 6.038 1.00 87.25 494 PRO A O 1
ATOM 3484 N N . ASP A 1 495 ? 28.408 -3.007 4.341 1.00 78.88 495 ASP A N 1
ATOM 3485 C CA . ASP A 1 495 ? 29.175 -1.764 4.472 1.00 78.88 495 ASP A CA 1
ATOM 3486 C C . ASP A 1 495 ? 28.954 -1.058 5.817 1.00 78.88 495 ASP A C 1
ATOM 3488 O O . ASP A 1 495 ? 29.880 -0.477 6.385 1.00 78.88 495 ASP A O 1
ATOM 3492 N N . ARG A 1 496 ? 27.746 -1.181 6.379 1.00 79.25 496 ARG A N 1
ATOM 3493 C CA . ARG A 1 496 ? 27.378 -0.663 7.707 1.00 79.25 496 ARG A CA 1
ATOM 3494 C C . ARG A 1 496 ? 27.511 -1.708 8.814 1.00 79.25 496 ARG A C 1
ATOM 3496 O O . ARG A 1 496 ? 27.118 -1.455 9.953 1.00 79.25 496 ARG A O 1
ATOM 3503 N N . ALA A 1 497 ? 28.049 -2.889 8.497 1.00 84.56 497 ALA A N 1
ATOM 3504 C CA . ALA A 1 497 ? 28.065 -4.062 9.371 1.00 84.56 497 ALA A CA 1
ATOM 3505 C C . ALA A 1 497 ? 26.665 -4.457 9.892 1.00 84.56 497 ALA A C 1
ATOM 3507 O O . ALA A 1 497 ? 26.532 -5.068 10.958 1.00 84.56 497 ALA A O 1
ATOM 3508 N N . HIS A 1 498 ? 25.610 -4.127 9.143 1.00 87.75 498 HIS A N 1
ATOM 3509 C CA . HIS A 1 498 ? 24.246 -4.543 9.447 1.00 87.75 498 HIS A CA 1
ATOM 3510 C C . HIS A 1 498 ? 23.978 -5.879 8.758 1.00 87.75 498 HIS A C 1
ATOM 3512 O O . HIS A 1 498 ? 23.889 -5.945 7.538 1.00 87.75 498 HIS A O 1
ATOM 3518 N N . ASN A 1 499 ? 23.885 -6.949 9.553 1.00 91.56 499 ASN A N 1
ATOM 3519 C CA . ASN A 1 499 ? 23.591 -8.312 9.092 1.00 91.56 499 ASN A CA 1
ATOM 3520 C C . ASN A 1 499 ? 24.389 -8.734 7.830 1.00 91.56 499 ASN A C 1
ATOM 3522 O O . ASN A 1 499 ? 23.775 -9.133 6.841 1.00 91.56 499 ASN A O 1
ATOM 3526 N N . PRO A 1 500 ? 25.740 -8.652 7.839 1.00 90.75 500 PRO A N 1
ATOM 3527 C CA . PRO A 1 500 ? 26.565 -8.951 6.660 1.00 90.75 500 PRO A CA 1
ATOM 3528 C C . PRO A 1 500 ? 26.529 -10.430 6.237 1.00 90.75 500 PRO A C 1
ATOM 3530 O O . PRO A 1 500 ? 26.858 -10.751 5.102 1.00 90.75 500 PRO A O 1
ATOM 3533 N N . ASP A 1 501 ? 26.153 -11.324 7.157 1.00 93.94 501 ASP A N 1
ATOM 3534 C CA . ASP A 1 501 ? 25.897 -12.742 6.899 1.00 93.94 501 ASP A CA 1
ATOM 3535 C C . ASP A 1 501 ? 24.384 -12.975 6.972 1.00 93.94 501 ASP A C 1
ATOM 3537 O O . ASP A 1 501 ? 23.792 -13.044 8.059 1.00 93.94 501 ASP A O 1
ATOM 3541 N N . VAL A 1 502 ? 23.751 -13.063 5.800 1.00 94.81 502 VAL A N 1
ATOM 3542 C CA . VAL A 1 502 ? 22.296 -13.213 5.674 1.00 94.81 502 VAL A CA 1
ATOM 3543 C C . VAL A 1 502 ? 21.830 -14.545 6.260 1.00 94.81 502 VAL A C 1
ATOM 3545 O O . VAL A 1 502 ? 20.771 -14.612 6.890 1.00 94.81 502 VAL A O 1
ATOM 3548 N N . ALA A 1 503 ? 22.613 -15.613 6.095 1.00 93.25 503 ALA A N 1
ATOM 3549 C CA . ALA A 1 503 ? 22.250 -16.937 6.586 1.00 93.25 503 ALA A CA 1
ATOM 3550 C C . ALA A 1 503 ? 22.238 -16.978 8.120 1.00 93.25 503 ALA A C 1
ATOM 3552 O O . ALA A 1 503 ? 21.278 -17.479 8.718 1.00 93.25 503 ALA A O 1
ATOM 3553 N N . ALA A 1 504 ? 23.261 -16.406 8.761 1.00 94.31 504 ALA A N 1
ATOM 3554 C CA . ALA A 1 504 ? 23.321 -16.280 10.213 1.00 94.31 504 ALA A CA 1
ATOM 3555 C C . ALA A 1 504 ? 22.168 -15.420 10.752 1.00 94.31 504 ALA A C 1
ATOM 3557 O O . ALA A 1 504 ? 21.489 -15.827 11.699 1.00 94.31 504 ALA A O 1
ATOM 3558 N N . ALA A 1 505 ? 21.889 -14.288 10.102 1.00 95.44 505 ALA A N 1
ATOM 3559 C CA . ALA A 1 505 ? 20.824 -13.379 10.508 1.00 95.44 505 ALA A CA 1
ATOM 3560 C C . ALA A 1 505 ? 19.430 -14.005 10.405 1.00 95.44 505 ALA A C 1
ATOM 3562 O O . ALA A 1 505 ? 18.666 -13.976 11.374 1.00 95.44 505 ALA A O 1
ATOM 3563 N N . LEU A 1 506 ? 19.111 -14.668 9.291 1.00 95.50 506 LEU A N 1
ATOM 3564 C CA . LEU A 1 506 ? 17.842 -15.386 9.158 1.00 95.50 506 LEU A CA 1
ATOM 3565 C C . LEU A 1 506 ? 17.742 -16.562 10.138 1.00 95.50 506 LEU A C 1
ATOM 3567 O O . LEU A 1 506 ? 16.662 -16.826 10.667 1.00 95.50 506 LEU A O 1
ATOM 3571 N N . SER A 1 507 ? 18.847 -17.253 10.432 1.00 95.00 507 SER A N 1
ATOM 3572 C CA . SER A 1 507 ? 18.863 -18.298 11.461 1.00 95.00 507 SER A CA 1
ATOM 3573 C C . SER A 1 507 ? 18.554 -17.735 12.853 1.00 95.00 507 SER A C 1
ATOM 3575 O O . SER A 1 507 ? 17.796 -18.352 13.603 1.00 95.00 507 SER A O 1
ATOM 3577 N N . ALA A 1 508 ? 19.108 -16.571 13.201 1.00 94.44 508 ALA A N 1
ATOM 3578 C CA . ALA A 1 508 ? 18.836 -15.901 14.469 1.00 94.44 508 ALA A CA 1
ATOM 3579 C C . ALA A 1 508 ? 17.363 -15.473 14.580 1.00 94.44 508 ALA A C 1
ATOM 3581 O O . ALA A 1 508 ? 16.738 -15.711 15.614 1.00 94.44 508 ALA A O 1
ATOM 3582 N N . LEU A 1 509 ? 16.780 -14.931 13.504 1.00 95.56 509 LEU A N 1
ATOM 3583 C CA . LEU A 1 509 ? 15.354 -14.595 13.456 1.00 95.56 509 LEU A CA 1
ATOM 3584 C C . LEU A 1 509 ? 14.469 -15.826 13.646 1.00 95.56 509 LEU A C 1
ATOM 3586 O O . LEU A 1 509 ? 13.579 -15.814 14.491 1.00 95.56 509 LEU A O 1
ATOM 3590 N N . ARG A 1 510 ? 14.727 -16.910 12.905 1.00 96.19 510 ARG A N 1
ATOM 3591 C CA . ARG A 1 510 ? 13.936 -18.153 12.988 1.00 96.19 510 ARG A CA 1
ATOM 3592 C C . ARG A 1 510 ? 13.986 -18.790 14.374 1.00 96.19 510 ARG A C 1
ATOM 3594 O O . ARG A 1 510 ? 13.011 -19.409 14.788 1.00 96.19 510 ARG A O 1
ATOM 3601 N N . ALA A 1 511 ? 15.093 -18.625 15.100 1.00 96.88 511 ALA A N 1
ATOM 3602 C CA . ALA A 1 511 ? 15.203 -19.094 16.478 1.00 96.88 511 ALA A CA 1
ATOM 3603 C C . ALA A 1 511 ? 14.256 -18.344 17.432 1.00 96.88 511 ALA A C 1
ATOM 3605 O O . ALA A 1 511 ? 13.740 -18.949 18.368 1.00 96.88 511 ALA A O 1
ATOM 3606 N N . GLN A 1 512 ? 14.015 -17.052 17.189 1.00 97.50 512 GLN A N 1
ATOM 3607 C CA . GLN A 1 512 ? 13.109 -16.228 17.998 1.00 97.50 512 GLN A CA 1
ATOM 3608 C C . GLN A 1 512 ? 11.651 -16.304 17.517 1.00 97.50 512 GLN A C 1
ATOM 3610 O O . GLN A 1 512 ? 10.728 -16.257 18.327 1.00 97.50 512 GLN A O 1
ATOM 3615 N N . PHE A 1 513 ? 11.436 -16.475 16.209 1.00 97.00 513 PHE A N 1
ATOM 3616 C CA . PHE A 1 513 ? 10.121 -16.467 15.564 1.00 97.00 513 PHE A CA 1
ATOM 3617 C C . PHE A 1 513 ? 9.889 -17.729 14.712 1.00 97.00 513 PHE A C 1
ATOM 3619 O O . PHE A 1 513 ? 9.738 -17.637 13.494 1.00 97.00 513 PHE A O 1
ATOM 3626 N N . PRO A 1 514 ? 9.822 -18.929 15.318 1.00 95.44 514 PRO A N 1
ATOM 3627 C CA . PRO A 1 514 ? 9.764 -20.195 14.576 1.00 95.44 514 PRO A CA 1
ATOM 3628 C C . PRO A 1 514 ? 8.481 -20.391 13.754 1.00 95.44 514 PRO A C 1
ATOM 3630 O O . PRO A 1 514 ? 8.455 -21.221 12.849 1.00 95.44 514 PRO A O 1
ATOM 3633 N N . ALA A 1 515 ? 7.412 -19.656 14.074 1.00 93.38 515 ALA A N 1
ATOM 3634 C CA . ALA A 1 515 ? 6.145 -19.688 13.342 1.00 93.38 515 ALA A CA 1
ATOM 3635 C C . ALA A 1 515 ? 6.044 -18.610 12.247 1.00 93.38 515 ALA A C 1
ATOM 3637 O O . ALA A 1 515 ? 5.140 -18.681 11.415 1.00 93.38 515 ALA A O 1
ATOM 3638 N N . ALA A 1 516 ? 6.942 -17.618 12.247 1.00 95.69 516 ALA A N 1
ATOM 3639 C CA . ALA A 1 516 ? 6.911 -16.528 11.284 1.00 95.69 516 ALA A CA 1
ATOM 3640 C C . ALA A 1 516 ? 7.645 -16.902 9.993 1.00 95.69 516 ALA A C 1
ATOM 3642 O O . ALA A 1 516 ? 8.626 -17.650 9.985 1.00 95.69 516 ALA A O 1
ATOM 3643 N N . ARG A 1 517 ? 7.198 -16.322 8.881 1.00 95.06 517 ARG A N 1
ATOM 3644 C CA . ARG A 1 517 ? 7.962 -16.295 7.636 1.00 95.06 517 ARG A CA 1
ATOM 3645 C C . ARG A 1 517 ? 9.061 -15.253 7.766 1.00 95.06 517 ARG A C 1
ATOM 3647 O O . ARG A 1 517 ? 8.784 -14.098 8.077 1.00 95.06 517 ARG A O 1
ATOM 3654 N N . THR A 1 518 ? 10.292 -15.671 7.496 1.00 95.31 518 THR A N 1
ATOM 3655 C CA . THR A 1 518 ? 11.459 -14.790 7.543 1.00 95.31 518 THR A CA 1
ATOM 3656 C C . THR A 1 518 ? 11.908 -14.400 6.146 1.00 95.31 518 THR A C 1
ATOM 3658 O O . THR A 1 518 ? 12.099 -15.289 5.305 1.00 95.31 518 THR A O 1
ATOM 3661 N N . LEU A 1 519 ? 12.116 -13.110 5.916 1.00 95.88 519 LEU A N 1
ATOM 3662 C CA . LEU A 1 519 ? 12.634 -12.582 4.658 1.00 95.88 519 LEU A CA 1
ATOM 3663 C C . LEU A 1 519 ? 13.799 -11.607 4.882 1.00 95.88 519 LEU A C 1
ATOM 3665 O O . LEU A 1 519 ? 14.096 -11.231 6.015 1.00 95.88 519 LEU A O 1
ATOM 3669 N N . VAL A 1 520 ? 14.453 -11.217 3.791 1.00 96.06 520 VAL A N 1
ATOM 3670 C CA . VAL A 1 520 ? 15.401 -10.102 3.776 1.00 96.06 520 VAL A CA 1
ATOM 3671 C C . VAL A 1 520 ? 14.653 -8.905 3.203 1.00 96.06 520 VAL A C 1
ATOM 3673 O O . VAL A 1 520 ? 14.374 -8.868 2.004 1.00 96.06 520 VAL A O 1
ATOM 3676 N N . GLY A 1 521 ? 14.231 -8.012 4.094 1.00 94.88 521 GLY A N 1
ATOM 3677 C CA . GLY A 1 521 ? 13.362 -6.881 3.789 1.00 94.88 521 GLY A CA 1
ATOM 3678 C C . GLY A 1 521 ? 14.073 -5.758 3.056 1.00 94.88 521 GLY A C 1
ATOM 3679 O O . GLY A 1 521 ? 13.398 -5.014 2.366 1.00 94.88 521 GLY A O 1
ATOM 3680 N N . GLU A 1 522 ? 15.402 -5.680 3.174 1.00 93.62 522 GLU A N 1
ATOM 3681 C CA . GLU A 1 522 ? 16.254 -4.752 2.430 1.00 93.62 522 GLU A CA 1
ATOM 3682 C C . GLU A 1 522 ? 17.644 -5.372 2.217 1.00 93.62 522 GLU A C 1
ATOM 3684 O O . GLU A 1 522 ? 18.225 -5.955 3.140 1.00 93.62 522 GLU A O 1
ATOM 3689 N N . ILE A 1 523 ? 18.197 -5.228 1.014 1.00 92.56 523 ILE A N 1
ATOM 3690 C CA . ILE A 1 523 ? 19.614 -5.448 0.708 1.00 92.56 523 ILE A CA 1
ATOM 3691 C C . ILE A 1 523 ? 20.175 -4.239 -0.028 1.00 92.56 523 ILE A C 1
ATOM 3693 O O . ILE A 1 523 ? 19.493 -3.648 -0.866 1.00 92.56 523 ILE A O 1
ATOM 3697 N N . GLY A 1 524 ? 21.439 -3.925 0.225 1.00 86.75 524 GLY A N 1
ATOM 3698 C CA . GLY A 1 524 ? 22.151 -2.890 -0.508 1.00 86.75 524 GLY A CA 1
ATOM 3699 C C . GLY A 1 524 ? 23.607 -2.769 -0.076 1.00 86.75 524 GLY A C 1
ATOM 3700 O O . GLY A 1 524 ? 24.094 -3.518 0.770 1.00 86.75 524 GLY A O 1
ATOM 3701 N N . GLY A 1 525 ? 24.307 -1.804 -0.662 1.00 74.75 525 GLY A N 1
ATOM 3702 C CA . GLY A 1 525 ? 25.635 -1.387 -0.222 1.00 74.75 525 GLY A CA 1
ATOM 3703 C C . GLY A 1 525 ? 25.849 0.081 -0.559 1.00 74.75 525 GLY A C 1
ATOM 3704 O O . GLY A 1 525 ? 25.697 0.461 -1.719 1.00 74.75 525 GLY A O 1
ATOM 3705 N N . ILE A 1 526 ? 26.161 0.908 0.441 1.00 66.00 526 ILE A N 1
ATOM 3706 C CA . ILE A 1 526 ? 26.340 2.352 0.259 1.00 66.00 526 ILE A CA 1
ATOM 3707 C C . ILE A 1 526 ? 27.816 2.631 0.038 1.00 66.00 526 ILE A C 1
ATOM 3709 O O . ILE A 1 526 ? 28.629 2.533 0.957 1.00 66.00 526 ILE A O 1
ATOM 3713 N N . TRP A 1 527 ? 28.166 3.012 -1.187 1.00 65.75 527 TRP A N 1
ATOM 3714 C CA . TRP A 1 527 ? 29.553 3.262 -1.551 1.00 65.75 527 TRP A CA 1
ATOM 3715 C C . TRP A 1 527 ? 29.693 4.626 -2.222 1.00 65.75 527 TRP A C 1
ATOM 3717 O O . TRP A 1 527 ? 29.140 4.893 -3.285 1.00 65.75 527 TRP A O 1
ATOM 3727 N N . CYS A 1 528 ? 30.423 5.499 -1.532 1.00 59.38 528 CYS A N 1
ATOM 3728 C CA . CYS A 1 528 ? 30.857 6.807 -2.003 1.00 59.38 528 CYS A CA 1
ATOM 3729 C C . CYS A 1 528 ? 32.373 6.921 -1.760 1.00 59.38 528 CYS A C 1
ATOM 3731 O O . CYS A 1 528 ? 32.832 7.787 -1.016 1.00 59.38 528 CYS A O 1
ATOM 3733 N N . GLU A 1 529 ? 33.158 6.011 -2.334 1.00 50.28 529 GLU A N 1
ATOM 3734 C CA . GLU A 1 529 ? 34.616 5.965 -2.249 1.00 50.28 529 GLU A CA 1
ATOM 3735 C C . GLU A 1 529 ? 35.259 5.904 -3.647 1.00 50.28 529 GLU A C 1
ATOM 3737 O O . GLU A 1 529 ? 35.438 4.852 -4.258 1.00 50.28 529 GLU A O 1
ATOM 3742 N N . ASN A 1 530 ? 35.768 7.054 -4.102 1.00 48.84 530 ASN A N 1
ATOM 3743 C CA . ASN A 1 530 ? 36.838 7.145 -5.106 1.00 48.84 530 ASN A CA 1
ATOM 3744 C C . ASN A 1 530 ? 36.599 6.410 -6.448 1.00 48.84 530 ASN A C 1
ATOM 3746 O O . ASN A 1 530 ? 37.568 6.013 -7.097 1.00 48.84 530 ASN A O 1
ATOM 3750 N N . GLY A 1 531 ? 35.350 6.271 -6.903 1.00 50.88 531 GLY A N 1
ATOM 3751 C CA . GLY A 1 531 ? 35.047 5.826 -8.269 1.00 50.88 531 GLY A CA 1
ATOM 3752 C C . GLY A 1 531 ? 35.198 4.322 -8.531 1.00 50.88 531 GLY A C 1
ATOM 3753 O O . GLY A 1 531 ? 35.284 3.937 -9.693 1.00 50.88 531 GLY A O 1
ATOM 3754 N N . GLN A 1 532 ? 35.221 3.480 -7.488 1.00 52.50 532 GLN A N 1
ATOM 3755 C CA . GLN A 1 532 ? 35.034 2.015 -7.591 1.00 52.50 532 GLN A CA 1
ATOM 3756 C C . GLN A 1 532 ? 33.658 1.562 -7.059 1.00 52.50 532 GLN A C 1
ATOM 3758 O O . GLN A 1 532 ? 33.462 0.400 -6.701 1.00 52.50 532 GLN A O 1
ATOM 3763 N N . ASP A 1 533 ? 32.720 2.504 -6.968 1.00 69.12 533 ASP A N 1
ATOM 3764 C CA . ASP A 1 533 ? 31.484 2.363 -6.199 1.00 69.12 533 ASP A CA 1
ATOM 3765 C C . ASP A 1 533 ? 30.468 1.418 -6.859 1.00 69.12 533 ASP A C 1
ATOM 3767 O O . ASP A 1 533 ? 29.841 0.615 -6.169 1.00 69.12 533 ASP A O 1
ATOM 3771 N N . GLU A 1 534 ? 30.356 1.443 -8.190 1.00 74.38 534 GLU A N 1
ATOM 3772 C CA . GLU A 1 534 ? 29.354 0.647 -8.914 1.00 74.38 534 GLU A CA 1
ATOM 3773 C C . GLU A 1 534 ? 29.735 -0.836 -9.030 1.00 74.38 534 GLU A C 1
ATOM 3775 O O . GLU A 1 534 ? 28.900 -1.696 -8.758 1.00 74.38 534 GLU A O 1
ATOM 3780 N N . ASP A 1 535 ? 31.007 -1.154 -9.305 1.00 77.56 535 ASP A N 1
ATOM 3781 C CA . ASP A 1 535 ? 31.514 -2.537 -9.303 1.00 77.56 535 ASP A CA 1
ATOM 3782 C C . ASP A 1 535 ? 31.287 -3.215 -7.940 1.00 77.56 535 ASP A C 1
ATOM 3784 O O . ASP A 1 535 ? 30.821 -4.353 -7.859 1.00 77.56 535 ASP A O 1
ATOM 3788 N N . ARG A 1 536 ? 31.589 -2.505 -6.844 1.00 79.81 536 ARG A N 1
ATOM 3789 C CA . ARG A 1 536 ? 31.417 -3.036 -5.486 1.00 79.81 536 ARG A CA 1
ATOM 3790 C C . ARG A 1 536 ? 29.942 -3.179 -5.123 1.00 79.81 536 ARG A C 1
ATOM 3792 O O . ARG A 1 536 ? 29.577 -4.187 -4.513 1.00 79.81 536 ARG A O 1
ATOM 3799 N N . GLN A 1 537 ? 29.104 -2.203 -5.476 1.00 82.31 537 GLN A N 1
ATOM 3800 C CA . GLN A 1 537 ? 27.656 -2.297 -5.292 1.00 82.31 537 GLN A CA 1
ATOM 3801 C C . GLN A 1 537 ? 27.106 -3.526 -6.024 1.00 82.31 537 GLN A C 1
ATOM 3803 O O . GLN A 1 537 ? 26.441 -4.355 -5.403 1.00 82.31 537 GLN A O 1
ATOM 3808 N N . ARG A 1 538 ? 27.443 -3.675 -7.311 1.00 85.31 538 ARG A N 1
ATOM 3809 C CA . ARG A 1 538 ? 27.065 -4.812 -8.155 1.00 85.31 538 ARG A CA 1
ATOM 3810 C C . ARG A 1 538 ? 27.407 -6.139 -7.486 1.00 85.31 538 ARG A C 1
ATOM 3812 O O . ARG A 1 538 ? 26.520 -6.969 -7.292 1.00 85.31 538 ARG A O 1
ATOM 3819 N N . ASP A 1 539 ? 28.671 -6.324 -7.112 1.00 87.06 539 ASP A N 1
ATOM 3820 C CA . ASP A 1 539 ? 29.157 -7.582 -6.540 1.00 87.06 539 ASP A CA 1
ATOM 3821 C C . ASP A 1 539 ? 28.503 -7.878 -5.183 1.00 87.06 539 ASP A C 1
ATOM 3823 O O . ASP A 1 539 ? 28.129 -9.018 -4.911 1.00 87.06 539 ASP A O 1
ATOM 3827 N N . THR A 1 540 ? 28.296 -6.845 -4.359 1.00 88.56 540 THR A N 1
ATOM 3828 C CA . THR A 1 540 ? 27.630 -6.968 -3.052 1.00 88.56 540 THR A CA 1
ATOM 3829 C C . THR A 1 540 ? 26.176 -7.398 -3.212 1.00 88.56 540 THR A C 1
ATOM 3831 O O . THR A 1 540 ? 25.738 -8.349 -2.573 1.00 88.56 540 THR A O 1
ATOM 3834 N N . VAL A 1 541 ? 25.413 -6.725 -4.076 1.00 90.56 541 VAL A N 1
ATOM 3835 C CA . VAL A 1 541 ? 23.994 -7.036 -4.298 1.00 90.56 541 VAL A CA 1
ATOM 3836 C C . VAL A 1 541 ? 23.836 -8.446 -4.848 1.00 90.56 541 VAL A C 1
ATOM 3838 O O . VAL A 1 541 ? 22.991 -9.205 -4.378 1.00 90.56 541 VAL A O 1
ATOM 3841 N N . VAL A 1 542 ? 24.681 -8.819 -5.807 1.00 90.88 542 VAL A N 1
ATOM 3842 C CA . VAL A 1 542 ? 24.722 -10.169 -6.367 1.00 90.88 542 VAL A CA 1
ATOM 3843 C C . VAL A 1 542 ? 24.977 -11.223 -5.286 1.00 90.88 542 VAL A C 1
ATOM 3845 O O . VAL A 1 542 ? 24.231 -12.201 -5.212 1.00 90.88 542 VAL A O 1
ATOM 3848 N N . ASP A 1 543 ? 25.982 -11.018 -4.436 1.00 93.12 543 ASP A N 1
ATOM 3849 C CA . ASP A 1 543 ? 26.304 -11.940 -3.347 1.00 93.12 543 ASP A CA 1
ATOM 3850 C C . ASP A 1 543 ? 25.146 -12.056 -2.344 1.00 93.12 543 ASP A C 1
ATOM 3852 O O . ASP A 1 543 ? 24.738 -13.159 -1.988 1.00 93.12 543 ASP A O 1
ATOM 3856 N N . LEU A 1 544 ? 24.528 -10.936 -1.956 1.00 93.50 544 LEU A N 1
ATOM 3857 C CA . LEU A 1 544 ? 23.386 -10.930 -1.037 1.00 93.50 544 LEU A CA 1
ATOM 3858 C C . LEU A 1 544 ? 22.152 -11.641 -1.615 1.00 93.50 544 LEU A C 1
ATOM 3860 O O . LEU A 1 544 ? 21.445 -12.333 -0.875 1.00 93.50 544 LEU A O 1
ATOM 3864 N N . LEU A 1 545 ? 21.901 -11.527 -2.924 1.00 92.69 545 LEU A N 1
ATOM 3865 C CA . LEU A 1 545 ? 20.848 -12.292 -3.602 1.00 92.69 545 LEU A CA 1
ATOM 3866 C C . LEU A 1 545 ? 21.116 -13.801 -3.524 1.00 92.69 545 LEU A C 1
ATOM 3868 O O . LEU A 1 545 ? 20.211 -14.573 -3.189 1.00 92.69 545 LEU A O 1
ATOM 3872 N N . ASP A 1 546 ? 22.355 -14.215 -3.791 1.00 92.75 546 ASP A N 1
ATOM 3873 C CA . ASP A 1 546 ? 22.760 -15.620 -3.760 1.00 92.75 546 ASP A CA 1
ATOM 3874 C C . ASP A 1 546 ? 22.722 -16.171 -2.313 1.00 92.75 546 ASP A C 1
ATOM 3876 O O . ASP A 1 546 ? 22.218 -17.276 -2.076 1.00 92.75 546 ASP A O 1
ATOM 3880 N N . GLN A 1 547 ? 23.132 -15.376 -1.315 1.00 94.50 547 GLN A N 1
ATOM 3881 C CA . GLN A 1 547 ? 23.005 -15.719 0.106 1.00 94.50 547 GLN A CA 1
ATOM 3882 C C . GLN A 1 547 ? 21.538 -15.861 0.545 1.00 94.50 547 GLN A C 1
ATOM 3884 O O . GLN A 1 547 ? 21.188 -16.832 1.221 1.00 94.50 547 GLN A O 1
ATOM 3889 N N . ALA A 1 548 ? 20.658 -14.929 0.164 1.00 93.88 548 ALA A N 1
ATOM 3890 C CA . ALA A 1 548 ? 19.236 -14.988 0.508 1.00 93.88 548 ALA A CA 1
ATOM 3891 C C . ALA A 1 548 ? 18.554 -16.229 -0.092 1.00 93.88 548 ALA A C 1
ATOM 3893 O O . ALA A 1 548 ? 17.720 -16.867 0.566 1.00 93.88 548 ALA A O 1
ATOM 3894 N N . ALA A 1 549 ? 18.945 -16.610 -1.313 1.00 91.38 549 ALA A N 1
ATOM 3895 C CA . ALA A 1 549 ? 18.523 -17.855 -1.945 1.00 91.38 549 ALA A CA 1
ATOM 3896 C C . ALA A 1 549 ? 19.011 -19.085 -1.176 1.00 91.38 549 ALA A C 1
ATOM 3898 O O . ALA A 1 549 ? 18.199 -19.935 -0.799 1.00 91.38 549 ALA A O 1
ATOM 3899 N N . ALA A 1 550 ? 20.307 -19.150 -0.866 1.00 93.69 550 ALA A N 1
ATOM 3900 C CA . ALA A 1 550 ? 20.892 -20.250 -0.102 1.00 93.69 550 ALA A CA 1
ATOM 3901 C C . ALA A 1 550 ? 20.258 -20.395 1.294 1.00 93.69 550 ALA A C 1
ATOM 3903 O O . ALA A 1 550 ? 20.023 -21.508 1.768 1.00 93.69 550 ALA A O 1
ATOM 3904 N N . ALA A 1 551 ? 19.905 -19.278 1.932 1.00 93.56 551 ALA A N 1
ATOM 3905 C CA . ALA A 1 551 ? 19.271 -19.242 3.245 1.00 93.56 551 ALA A CA 1
ATOM 3906 C C . ALA A 1 551 ? 17.757 -19.535 3.220 1.00 93.56 551 ALA A C 1
ATOM 3908 O O . ALA A 1 551 ? 17.110 -19.497 4.275 1.00 93.56 551 ALA A O 1
ATOM 3909 N N . SER A 1 552 ? 17.174 -19.847 2.053 1.00 91.75 552 SER A N 1
ATOM 3910 C CA . SER A 1 552 ? 15.734 -20.094 1.875 1.00 91.75 552 SER A CA 1
ATOM 3911 C C . SER A 1 552 ? 14.872 -18.941 2.400 1.00 91.75 552 SER A C 1
ATOM 3913 O O . SER A 1 552 ? 13.883 -19.152 3.106 1.00 91.75 552 SER A O 1
ATOM 3915 N N . SER A 1 553 ? 15.290 -17.706 2.123 1.00 94.69 553 SER A N 1
ATOM 3916 C CA . SER A 1 553 ? 14.511 -16.517 2.459 1.00 94.69 553 SER A CA 1
ATOM 3917 C C . SER A 1 553 ? 13.133 -16.561 1.787 1.00 94.69 553 SER A C 1
ATOM 3919 O O . SER A 1 553 ? 13.021 -17.008 0.644 1.00 94.69 553 SER A O 1
ATOM 3921 N N . ALA A 1 554 ? 12.072 -16.099 2.459 1.00 94.75 554 ALA A N 1
ATOM 3922 C CA . ALA A 1 554 ? 10.747 -16.019 1.835 1.00 94.75 554 ALA A CA 1
ATOM 3923 C C . ALA A 1 554 ? 10.728 -14.993 0.688 1.00 94.75 554 ALA A C 1
ATOM 3925 O O . ALA A 1 554 ? 10.120 -15.243 -0.350 1.00 94.75 554 ALA A O 1
ATOM 3926 N N . ALA A 1 555 ? 11.446 -13.884 0.861 1.00 95.31 555 ALA A N 1
ATOM 3927 C CA . ALA A 1 555 ? 11.676 -12.873 -0.159 1.00 95.31 555 ALA A CA 1
ATOM 3928 C C . ALA A 1 555 ? 13.030 -12.174 0.048 1.00 95.31 555 ALA A C 1
ATOM 3930 O O . ALA A 1 555 ? 13.615 -12.245 1.129 1.00 95.31 555 ALA A O 1
ATOM 3931 N N . VAL A 1 556 ? 13.525 -11.502 -0.980 1.00 95.69 556 VAL A N 1
ATOM 3932 C CA . VAL A 1 556 ? 14.649 -10.571 -0.901 1.00 95.69 556 VAL A CA 1
ATOM 3933 C C . VAL A 1 556 ? 14.286 -9.314 -1.678 1.00 95.69 556 VAL A C 1
ATOM 3935 O O . VAL A 1 556 ? 13.872 -9.399 -2.839 1.00 95.69 556 VAL A O 1
ATOM 3938 N N . LEU A 1 557 ? 14.378 -8.168 -1.011 1.00 96.12 557 LEU A N 1
ATOM 3939 C CA . LEU A 1 557 ? 14.049 -6.874 -1.586 1.00 96.12 557 LEU A CA 1
ATOM 3940 C C . LEU A 1 557 ? 15.307 -6.024 -1.663 1.00 96.12 557 LEU A C 1
ATOM 3942 O O . LEU A 1 557 ? 16.030 -5.885 -0.683 1.00 96.12 557 LEU A O 1
ATOM 3946 N N . HIS A 1 558 ? 15.584 -5.496 -2.847 1.00 94.06 558 HIS A N 1
ATOM 3947 C CA . HIS A 1 558 ? 16.677 -4.558 -3.036 1.00 94.06 558 HIS A CA 1
ATOM 3948 C C . HIS A 1 558 ? 16.221 -3.155 -2.641 1.00 94.06 558 HIS A C 1
ATOM 3950 O O . HIS A 1 558 ? 15.213 -2.683 -3.174 1.00 94.06 558 HIS A O 1
ATOM 3956 N N . TRP A 1 559 ? 16.979 -2.494 -1.762 1.00 89.25 559 TRP A N 1
ATOM 3957 C CA . TRP A 1 559 ? 16.834 -1.072 -1.480 1.00 89.25 559 TRP A CA 1
ATOM 3958 C C . TRP A 1 559 ? 17.698 -0.315 -2.479 1.00 89.25 559 TRP A C 1
ATOM 3960 O O . TRP A 1 559 ? 18.912 -0.263 -2.367 1.00 89.25 559 TRP A O 1
ATOM 3970 N N . MET A 1 560 ? 17.149 0.242 -3.538 1.00 86.44 560 MET A N 1
ATOM 3971 C CA . MET A 1 560 ? 15.735 0.361 -3.894 1.00 86.44 560 MET A CA 1
ATOM 3972 C C . MET A 1 560 ? 15.579 0.143 -5.403 1.00 86.44 560 MET A C 1
ATOM 3974 O O . MET A 1 560 ? 16.546 -0.239 -6.069 1.00 86.44 560 MET A O 1
ATOM 3978 N N . LEU A 1 561 ? 14.390 0.342 -5.981 1.00 90.19 561 LEU A N 1
ATOM 3979 C CA . LEU A 1 561 ? 14.295 0.347 -7.447 1.00 90.19 561 LEU A CA 1
ATOM 3980 C C . LEU A 1 561 ? 15.144 1.494 -8.033 1.00 90.19 561 LEU A C 1
ATOM 3982 O O . LEU A 1 561 ? 16.033 1.242 -8.842 1.00 90.19 561 LEU A O 1
ATOM 3986 N N . TRP A 1 562 ? 14.938 2.725 -7.554 1.00 87.12 562 TRP A N 1
ATOM 3987 C CA . TRP A 1 562 ? 15.612 3.946 -8.021 1.00 87.12 562 TRP A CA 1
ATOM 3988 C C . TRP A 1 562 ? 15.983 4.870 -6.862 1.00 87.12 562 TRP A C 1
ATOM 3990 O O . TRP A 1 562 ? 15.195 4.978 -5.934 1.00 87.12 562 TRP A O 1
ATOM 4000 N N . ASP A 1 563 ? 17.107 5.583 -6.928 1.00 80.06 563 ASP A N 1
ATOM 4001 C CA . ASP A 1 563 ? 17.521 6.515 -5.868 1.00 80.06 563 ASP A CA 1
ATOM 4002 C C . ASP A 1 563 ? 16.591 7.732 -5.700 1.00 80.06 563 ASP A C 1
ATOM 4004 O O . ASP A 1 563 ? 15.869 8.165 -6.599 1.00 80.06 563 ASP A O 1
ATOM 4008 N N . TYR A 1 564 ? 16.691 8.358 -4.526 1.00 66.50 564 TYR A N 1
ATOM 4009 C CA . TYR A 1 564 ? 15.845 9.471 -4.097 1.00 66.50 564 TYR A CA 1
ATOM 4010 C C . TYR A 1 564 ? 16.051 10.797 -4.831 1.00 66.50 564 TYR A C 1
ATOM 4012 O O . TYR A 1 564 ? 15.090 11.549 -5.009 1.00 66.50 564 TYR A O 1
ATOM 4020 N N . ALA A 1 565 ? 17.290 11.116 -5.209 1.00 61.28 565 ALA A N 1
ATOM 4021 C CA . ALA A 1 565 ? 17.664 12.428 -5.726 1.00 61.28 565 ALA A CA 1
ATOM 4022 C C . ALA A 1 565 ? 18.615 12.296 -6.929 1.00 61.28 565 ALA A C 1
ATOM 4024 O O . ALA A 1 565 ? 19.798 11.991 -6.740 1.00 61.28 565 ALA A O 1
ATOM 4025 N N . PRO A 1 566 ? 18.140 12.571 -8.158 1.00 55.09 566 PRO A N 1
ATOM 4026 C CA . PRO A 1 566 ? 19.004 12.647 -9.330 1.00 55.09 566 PRO A CA 1
ATOM 4027 C C . PRO A 1 566 ? 20.089 13.712 -9.114 1.00 55.09 566 PRO A C 1
ATOM 4029 O O . PRO A 1 566 ? 19.789 14.864 -8.794 1.00 55.09 566 PRO A O 1
ATOM 4032 N N . GLY A 1 567 ? 21.360 13.337 -9.269 1.00 48.88 567 GLY A N 1
ATOM 4033 C CA . GLY A 1 567 ? 22.481 14.287 -9.248 1.00 48.88 567 GLY A CA 1
ATOM 4034 C C . GLY A 1 567 ? 23.057 14.654 -7.874 1.00 48.88 567 GLY A C 1
ATOM 4035 O O . GLY A 1 567 ? 23.842 15.601 -7.787 1.00 48.88 567 GLY A O 1
ATOM 4036 N N . ALA A 1 568 ? 22.734 13.921 -6.807 1.00 51.50 568 ALA A N 1
ATOM 4037 C CA . ALA A 1 568 ? 23.404 14.094 -5.521 1.00 51.50 568 ALA A CA 1
ATOM 4038 C C . ALA A 1 568 ? 24.921 13.818 -5.616 1.00 51.50 568 ALA A C 1
ATOM 4040 O O . ALA A 1 568 ? 25.355 12.752 -6.067 1.00 51.50 568 ALA A O 1
ATOM 4041 N N . THR A 1 569 ? 25.750 14.785 -5.214 1.00 50.34 569 THR A N 1
ATOM 4042 C CA . THR A 1 569 ? 27.214 14.652 -5.186 1.00 50.34 569 THR A CA 1
ATOM 4043 C C . THR A 1 569 ? 27.671 13.864 -3.964 1.00 50.34 569 THR A C 1
ATOM 4045 O O . THR A 1 569 ? 27.147 14.087 -2.880 1.00 50.34 569 THR A O 1
ATOM 4048 N N . CYS A 1 570 ? 28.697 13.017 -4.114 1.00 53.28 570 CYS A N 1
ATOM 4049 C CA . CYS A 1 570 ? 29.391 12.356 -3.002 1.00 53.28 570 CYS A CA 1
ATOM 4050 C C . CYS A 1 570 ? 30.149 13.391 -2.145 1.00 53.28 570 CYS A C 1
ATOM 4052 O O . CYS A 1 570 ? 31.370 13.503 -2.228 1.00 53.28 570 CYS A O 1
ATOM 4054 N N . ASP A 1 571 ? 29.435 14.213 -1.378 1.00 50.59 571 ASP A N 1
ATOM 4055 C CA . ASP A 1 571 ? 29.999 15.284 -0.548 1.00 50.59 571 ASP A CA 1
ATOM 4056 C C . ASP A 1 571 ? 29.942 14.980 0.958 1.00 50.59 571 ASP A C 1
ATOM 4058 O O . ASP A 1 571 ? 30.297 15.826 1.780 1.00 50.59 571 ASP A O 1
ATOM 4062 N N . GLY A 1 572 ? 29.545 13.756 1.321 1.00 46.69 572 GLY A N 1
ATOM 4063 C CA . GLY A 1 572 ? 29.402 13.321 2.708 1.00 46.69 572 GLY A CA 1
ATOM 4064 C C . GLY A 1 572 ? 28.065 13.699 3.351 1.00 46.69 572 GLY A C 1
ATOM 4065 O O . GLY A 1 572 ? 27.912 13.491 4.553 1.00 46.69 572 GLY A O 1
ATOM 4066 N N . SER A 1 573 ? 27.103 14.236 2.592 1.00 44.53 573 SER A N 1
ATOM 4067 C CA . SER A 1 573 ? 25.687 14.217 2.977 1.00 44.53 573 SER A CA 1
ATOM 4068 C C . SER A 1 573 ? 25.065 12.858 2.622 1.00 44.53 573 SER A C 1
ATOM 4070 O O . SER A 1 573 ? 25.459 12.268 1.615 1.00 44.53 573 SER A O 1
ATOM 4072 N N . ASP A 1 574 ? 24.151 12.350 3.463 1.00 45.78 574 ASP A N 1
ATOM 4073 C CA . ASP A 1 574 ? 23.412 11.071 3.355 1.00 45.78 574 ASP A CA 1
ATOM 4074 C C . ASP A 1 574 ? 22.621 10.934 2.038 1.00 45.78 574 ASP A C 1
ATOM 4076 O O . ASP A 1 574 ? 21.393 10.920 2.001 1.00 45.78 574 ASP A O 1
ATOM 4080 N N . THR A 1 575 ? 23.321 10.874 0.915 1.00 53.22 575 THR A N 1
ATOM 4081 C CA . THR A 1 575 ? 22.737 10.698 -0.406 1.00 53.22 575 THR A CA 1
ATOM 4082 C C . THR A 1 575 ? 22.967 9.253 -0.797 1.00 53.22 575 THR A C 1
ATOM 4084 O O . THR A 1 575 ? 24.005 8.862 -1.326 1.00 53.22 575 THR A O 1
ATOM 4087 N N . GLU A 1 576 ? 22.001 8.432 -0.398 1.00 58.47 576 GLU A N 1
ATOM 4088 C CA . GLU A 1 576 ? 21.966 6.998 -0.642 1.00 58.47 576 GLU A CA 1
ATOM 4089 C C . GLU A 1 576 ? 22.017 6.715 -2.150 1.00 58.47 576 GLU A C 1
ATOM 4091 O O . GLU A 1 576 ? 21.081 7.014 -2.888 1.00 58.47 576 GLU A O 1
ATOM 4096 N N . ARG A 1 577 ? 23.149 6.161 -2.599 1.00 71.88 577 ARG A N 1
ATOM 4097 C CA . ARG A 1 577 ? 23.365 5.623 -3.946 1.00 71.88 577 ARG A CA 1
ATOM 4098 C C . ARG A 1 577 ? 23.245 4.104 -3.894 1.00 71.88 577 ARG A C 1
ATOM 4100 O O . ARG A 1 577 ? 24.259 3.415 -3.853 1.00 71.88 577 ARG A O 1
ATOM 4107 N N . ILE A 1 578 ? 22.017 3.596 -3.795 1.00 77.69 578 ILE A N 1
ATOM 4108 C CA . ILE A 1 578 ? 21.772 2.175 -3.488 1.00 77.69 578 ILE A CA 1
ATOM 4109 C C . ILE A 1 578 ? 20.826 1.503 -4.485 1.00 77.69 578 ILE A C 1
ATOM 4111 O O . ILE A 1 578 ? 20.962 0.312 -4.718 1.00 77.69 578 ILE A O 1
ATOM 4115 N N . GLY A 1 579 ? 19.934 2.235 -5.156 1.00 84.94 579 GLY A N 1
ATOM 4116 C CA . GLY A 1 579 ? 19.046 1.707 -6.191 1.00 84.94 579 GLY A CA 1
ATOM 4117 C C . GLY A 1 579 ? 19.722 1.169 -7.461 1.00 84.94 579 GLY A C 1
ATOM 4118 O O . GLY A 1 579 ? 20.947 1.176 -7.607 1.00 84.94 579 GLY A O 1
ATOM 4119 N N . LEU A 1 580 ? 18.918 0.715 -8.421 1.00 84.75 580 LEU A N 1
ATOM 4120 C CA . LEU A 1 580 ? 19.426 0.245 -9.719 1.00 84.75 580 LEU A CA 1
ATOM 4121 C C . LEU A 1 580 ? 19.860 1.384 -10.657 1.00 84.75 580 LEU A C 1
ATOM 4123 O O . LEU A 1 580 ? 20.451 1.143 -11.705 1.00 84.75 580 LEU A O 1
ATOM 4127 N N . GLY A 1 581 ? 19.560 2.622 -10.277 1.00 80.81 581 GLY A N 1
ATOM 4128 C CA . GLY A 1 581 ? 19.844 3.853 -11.005 1.00 80.81 581 GLY A CA 1
ATOM 4129 C C . GLY A 1 581 ? 19.216 5.044 -10.282 1.00 80.81 581 GLY A C 1
ATOM 4130 O O . GLY A 1 581 ? 18.524 4.861 -9.280 1.00 80.81 581 GLY A O 1
ATOM 4131 N N . PHE A 1 582 ? 19.421 6.260 -10.786 1.00 77.50 582 PHE A N 1
ATOM 4132 C CA . PHE A 1 582 ? 18.742 7.458 -10.261 1.00 77.50 582 PHE A CA 1
ATOM 4133 C C . PHE A 1 582 ? 17.313 7.576 -10.781 1.00 77.50 582 PHE A C 1
ATOM 4135 O O . PHE A 1 582 ? 16.394 7.980 -10.076 1.00 77.50 582 PHE A O 1
ATOM 4142 N N . THR A 1 583 ? 17.141 7.215 -12.044 1.00 76.69 583 THR A N 1
ATOM 4143 C CA . THR A 1 583 ? 15.863 7.128 -12.734 1.00 76.69 583 THR A CA 1
ATOM 4144 C C . THR A 1 583 ? 15.944 5.943 -13.696 1.00 76.69 583 THR A C 1
ATOM 4146 O O . THR A 1 583 ? 17.047 5.450 -13.956 1.00 76.69 583 THR A O 1
ATOM 4149 N N . PRO A 1 584 ? 14.821 5.509 -14.289 1.00 75.94 584 PRO A N 1
ATOM 4150 C CA . PRO A 1 584 ? 14.863 4.511 -15.350 1.00 75.94 584 PRO A CA 1
ATOM 4151 C C . PRO A 1 584 ? 15.851 4.874 -16.485 1.00 75.94 584 PRO A C 1
ATOM 4153 O O . PRO A 1 584 ? 16.557 4.010 -17.005 1.00 75.94 584 PRO A O 1
ATOM 4156 N N . ASP A 1 585 ? 15.980 6.168 -16.793 1.00 75.00 585 ASP A N 1
ATOM 4157 C CA . ASP A 1 585 ? 16.823 6.700 -17.869 1.00 75.00 585 ASP A CA 1
ATOM 4158 C C . ASP A 1 585 ? 18.301 6.906 -17.457 1.00 75.00 585 ASP A C 1
ATOM 4160 O O . ASP A 1 585 ? 19.143 7.223 -18.297 1.00 75.00 585 ASP A O 1
ATOM 4164 N N . GLU A 1 586 ? 18.631 6.699 -16.179 1.00 75.50 586 GLU A N 1
ATOM 4165 C CA . GLU A 1 586 ? 19.966 6.885 -15.592 1.00 75.50 586 GLU A CA 1
ATOM 4166 C C . GLU A 1 586 ? 20.365 5.640 -14.768 1.00 75.50 586 GLU A C 1
ATOM 4168 O O . GLU A 1 586 ? 20.366 5.695 -13.530 1.00 75.50 586 GLU A O 1
ATOM 4173 N N . PRO A 1 587 ? 20.648 4.498 -15.431 1.00 78.56 587 PRO A N 1
ATOM 4174 C CA . PRO A 1 587 ? 20.999 3.246 -14.762 1.00 78.56 587 PRO A CA 1
ATOM 4175 C C . PRO A 1 587 ? 22.388 3.258 -14.127 1.00 78.56 587 PRO A C 1
ATOM 4177 O O . PRO A 1 587 ? 23.250 4.050 -14.503 1.00 78.56 587 PRO A O 1
ATOM 4180 N N . ARG A 1 588 ? 22.602 2.300 -13.223 1.00 80.25 588 ARG A N 1
ATOM 4181 C CA . ARG A 1 588 ? 23.910 1.882 -12.704 1.00 80.25 588 ARG A CA 1
ATOM 4182 C C . ARG A 1 588 ? 24.228 0.439 -13.063 1.00 80.25 588 ARG A C 1
ATOM 4184 O O . ARG A 1 588 ? 23.318 -0.351 -13.307 1.00 80.25 588 ARG A O 1
ATOM 4191 N N . ASP A 1 589 ? 25.499 0.065 -12.955 1.00 80.44 589 ASP A N 1
ATOM 4192 C CA . ASP A 1 589 ? 26.013 -1.260 -13.337 1.00 80.44 589 ASP A CA 1
ATOM 4193 C C . ASP A 1 589 ? 25.299 -2.450 -12.671 1.00 80.44 589 ASP A C 1
ATOM 4195 O O . ASP A 1 589 ? 25.240 -3.543 -13.233 1.00 80.44 589 ASP A O 1
ATOM 4199 N N . VAL A 1 590 ? 24.715 -2.262 -11.484 1.00 84.31 590 VAL A N 1
ATOM 4200 C CA . VAL A 1 590 ? 24.000 -3.320 -10.752 1.00 84.31 590 VAL A CA 1
ATOM 4201 C C . VAL A 1 590 ? 22.748 -3.838 -11.481 1.00 84.31 590 VAL A C 1
ATOM 4203 O O . VAL A 1 590 ? 22.371 -4.996 -11.282 1.00 84.31 590 VAL A O 1
ATOM 4206 N N . ILE A 1 591 ? 22.109 -3.042 -12.353 1.00 86.56 591 ILE A N 1
ATOM 4207 C CA . ILE A 1 591 ? 20.882 -3.474 -13.048 1.00 86.56 591 ILE A CA 1
ATOM 4208 C C . ILE A 1 591 ? 21.123 -4.653 -13.992 1.00 86.56 591 ILE A C 1
ATOM 4210 O O . ILE A 1 591 ? 20.232 -5.486 -14.164 1.00 86.56 591 ILE A O 1
ATOM 4214 N N . GLY A 1 592 ? 22.322 -4.752 -14.561 1.00 87.25 592 GLY A N 1
ATOM 4215 C CA . GLY A 1 592 ? 22.713 -5.789 -15.510 1.00 87.25 592 GLY A CA 1
ATOM 4216 C C . GLY A 1 592 ? 22.626 -7.199 -14.928 1.00 87.25 592 GLY A C 1
ATOM 4217 O O . GLY A 1 592 ? 21.745 -7.979 -15.311 1.00 87.25 592 GLY A O 1
ATOM 4218 N N . PRO A 1 593 ? 23.425 -7.529 -13.899 1.00 87.62 593 PRO A N 1
ATOM 4219 C CA . PRO A 1 593 ? 23.396 -8.855 -13.292 1.00 87.62 593 PRO A CA 1
ATOM 4220 C C . PRO A 1 593 ? 22.114 -9.144 -12.509 1.00 87.62 593 PRO A C 1
ATOM 4222 O O . PRO A 1 593 ? 21.771 -10.318 -12.331 1.00 87.62 593 PRO A O 1
ATOM 4225 N N . VAL A 1 594 ? 21.392 -8.117 -12.041 1.00 89.38 594 VAL A N 1
ATOM 4226 C CA . VAL A 1 594 ? 20.025 -8.293 -11.524 1.00 89.38 594 VAL A CA 1
ATOM 4227 C C . VAL A 1 594 ? 19.108 -8.747 -12.659 1.00 89.38 594 VAL A C 1
ATOM 4229 O O . VAL A 1 594 ? 18.395 -9.738 -12.509 1.00 89.38 594 VAL A O 1
ATOM 4232 N N . THR A 1 595 ? 19.167 -8.096 -13.819 1.00 88.50 595 THR A N 1
ATOM 4233 C CA . THR A 1 595 ? 18.393 -8.488 -15.001 1.00 88.50 595 THR A CA 1
ATOM 4234 C C . THR A 1 595 ? 18.730 -9.911 -15.437 1.00 88.50 595 THR A C 1
ATOM 4236 O O . THR A 1 595 ? 17.819 -10.724 -15.577 1.00 88.50 595 THR A O 1
ATOM 4239 N N . GLU A 1 596 ? 20.011 -10.262 -15.550 1.00 88.38 596 GLU A N 1
ATOM 4240 C CA . GLU A 1 596 ? 20.461 -11.605 -15.947 1.00 88.38 596 GLU A CA 1
ATOM 4241 C C . GLU A 1 596 ? 19.948 -12.703 -14.994 1.00 88.38 596 GLU A C 1
ATOM 4243 O O . GLU A 1 596 ? 19.531 -13.774 -15.433 1.00 88.38 596 GLU A O 1
ATOM 4248 N N . ARG A 1 597 ? 19.904 -12.440 -13.679 1.00 87.69 597 ARG A N 1
ATOM 4249 C CA . ARG A 1 597 ? 19.389 -13.398 -12.680 1.00 87.69 597 ARG A CA 1
ATOM 4250 C C . ARG A 1 597 ? 17.870 -13.556 -12.697 1.00 87.69 597 ARG A C 1
ATOM 4252 O O . ARG A 1 597 ? 17.360 -14.572 -12.215 1.00 87.69 597 ARG A O 1
ATOM 4259 N N . ARG A 1 598 ? 17.129 -12.538 -13.142 1.00 88.69 598 ARG A N 1
ATOM 4260 C CA . ARG A 1 598 ? 15.664 -12.474 -12.980 1.00 88.69 598 ARG A CA 1
ATOM 4261 C C . ARG A 1 598 ? 14.882 -12.608 -14.283 1.00 88.69 598 ARG A C 1
ATOM 4263 O O . ARG A 1 598 ? 13.714 -13.012 -14.250 1.00 88.69 598 ARG A O 1
ATOM 4270 N N . SER A 1 599 ? 15.503 -12.279 -15.408 1.00 88.88 599 SER A N 1
ATOM 4271 C CA . SER A 1 599 ? 14.935 -12.385 -16.749 1.00 88.88 599 SER A CA 1
ATOM 4272 C C . SER A 1 599 ? 14.656 -13.842 -17.133 1.00 88.88 599 SER A C 1
ATOM 4274 O O . SER A 1 599 ? 15.331 -14.771 -16.691 1.00 88.88 599 SER A O 1
ATOM 4276 N N . ARG A 1 600 ? 13.647 -14.060 -17.983 1.00 89.06 600 ARG A N 1
ATOM 4277 C CA . ARG A 1 600 ? 13.444 -15.345 -18.682 1.00 89.06 600 ARG A CA 1
ATOM 4278 C C . ARG A 1 600 ? 14.391 -15.521 -19.864 1.00 89.06 600 ARG A C 1
ATOM 4280 O O . ARG A 1 600 ? 14.572 -16.645 -20.328 1.00 89.06 600 ARG A O 1
ATOM 4287 N N . LEU A 1 601 ? 14.953 -14.423 -20.360 1.00 88.06 601 LEU A N 1
ATOM 4288 C CA . LEU A 1 601 ? 15.965 -14.422 -21.400 1.00 88.06 601 LEU A CA 1
ATOM 4289 C C . LEU A 1 601 ? 17.347 -14.499 -20.751 1.00 88.06 601 LEU A C 1
ATOM 4291 O O . LEU A 1 601 ? 17.702 -13.624 -19.968 1.00 88.06 601 LEU A O 1
ATOM 4295 N N . ALA A 1 602 ? 18.109 -15.530 -21.106 1.00 85.81 602 ALA A N 1
ATOM 4296 C CA . ALA A 1 602 ? 19.499 -15.682 -20.689 1.00 85.81 602 ALA A CA 1
ATOM 4297 C C . ALA A 1 602 ? 20.447 -14.933 -21.637 1.00 85.81 602 ALA A C 1
ATOM 4299 O O . ALA A 1 602 ? 20.202 -14.869 -22.845 1.00 85.81 602 ALA A O 1
ATOM 4300 N N . GLY A 1 603 ? 21.554 -14.426 -21.100 1.00 85.50 603 GLY A N 1
ATOM 4301 C CA . GLY A 1 603 ? 22.575 -13.691 -21.840 1.00 85.50 603 GLY A CA 1
ATOM 4302 C C . GLY A 1 603 ? 22.089 -12.345 -22.369 1.00 85.50 603 GLY A C 1
ATOM 4303 O O . GLY A 1 603 ? 22.535 -11.928 -23.436 1.00 85.50 603 GLY A O 1
ATOM 4304 N N . GLY A 1 604 ? 21.150 -11.707 -21.667 1.00 87.38 604 GLY A N 1
ATOM 4305 C CA . GLY A 1 604 ? 20.611 -10.389 -22.016 1.00 87.38 604 GLY A CA 1
ATOM 4306 C C . GLY A 1 604 ? 21.484 -9.229 -21.534 1.00 87.38 604 GLY A C 1
ATOM 4307 O O . GLY A 1 604 ? 21.314 -8.117 -22.021 1.00 87.38 604 GLY A O 1
ATOM 4308 N N . ASP A 1 605 ? 22.406 -9.500 -20.607 1.00 88.00 605 ASP A N 1
ATOM 4309 C CA . ASP A 1 605 ? 23.372 -8.540 -20.050 1.00 88.00 605 ASP A CA 1
ATOM 4310 C C . ASP A 1 605 ? 24.723 -8.537 -20.788 1.00 88.00 605 ASP A C 1
ATOM 4312 O O . ASP A 1 605 ? 25.599 -7.741 -20.517 1.00 88.00 605 ASP A O 1
ATOM 4316 N N . PHE A 1 606 ? 24.943 -9.477 -21.712 1.00 90.19 606 PHE A N 1
ATOM 4317 C CA . PHE A 1 606 ? 26.128 -9.554 -22.588 1.00 90.19 606 PHE A CA 1
ATOM 4318 C C . PHE A 1 606 ? 27.517 -9.591 -21.923 1.00 90.19 606 PHE A C 1
ATOM 4320 O O . PHE A 1 606 ? 28.529 -9.718 -22.616 1.00 90.19 606 PHE A O 1
ATOM 4327 N N . GLU A 1 607 ? 27.598 -9.631 -20.598 1.00 86.44 607 GLU A N 1
ATOM 4328 C CA . GLU A 1 607 ? 28.847 -9.655 -19.835 1.00 86.44 607 GLU A CA 1
ATOM 4329 C C . GLU A 1 607 ? 29.696 -10.911 -20.061 1.00 86.44 607 GLU A C 1
ATOM 4331 O O . GLU A 1 607 ? 30.910 -10.888 -19.877 1.00 86.44 607 GLU A O 1
ATOM 4336 N N . VAL A 1 608 ? 29.107 -12.003 -20.556 1.00 86.56 608 VAL A N 1
ATOM 4337 C CA . VAL A 1 608 ? 29.819 -13.277 -20.786 1.00 86.56 608 VAL A CA 1
ATOM 4338 C C . VAL A 1 608 ? 29.919 -13.647 -22.269 1.00 86.56 608 VAL A C 1
ATOM 4340 O O . VAL A 1 608 ? 30.925 -14.201 -22.710 1.00 86.56 608 VAL A O 1
ATOM 4343 N N . SER A 1 609 ? 28.880 -13.377 -23.061 1.00 87.69 609 SER A N 1
ATOM 4344 C CA . SER A 1 609 ? 28.794 -13.763 -24.477 1.00 87.69 609 SER A CA 1
ATOM 4345 C C . SER A 1 609 ? 27.756 -12.907 -25.210 1.00 87.69 609 SER A C 1
ATOM 4347 O O . SER A 1 609 ? 27.119 -12.063 -24.597 1.00 87.69 609 SER A O 1
ATOM 4349 N N . THR A 1 610 ? 27.526 -13.145 -26.504 1.00 87.50 610 THR A N 1
ATOM 4350 C CA . THR A 1 610 ? 26.425 -12.502 -27.252 1.00 87.50 610 THR A CA 1
ATOM 4351 C C . THR A 1 610 ? 25.033 -13.020 -26.865 1.00 87.50 610 THR A C 1
ATOM 4353 O O . THR A 1 610 ? 24.050 -12.640 -27.493 1.00 87.50 610 THR A O 1
ATOM 4356 N N . GLY A 1 611 ? 24.927 -13.957 -25.914 1.00 86.56 611 GLY A N 1
ATOM 4357 C CA . GLY A 1 611 ? 23.648 -14.533 -25.482 1.00 86.56 611 GLY A CA 1
ATOM 4358 C C . GLY A 1 611 ? 22.923 -15.341 -26.562 1.00 86.56 611 GLY A C 1
ATOM 4359 O O . GLY A 1 611 ? 21.736 -15.613 -26.436 1.00 86.56 611 GLY A O 1
ATOM 4360 N N . GLY A 1 612 ? 23.605 -15.697 -27.658 1.00 88.38 612 GLY A N 1
ATOM 4361 C CA . GLY A 1 612 ? 22.984 -16.362 -28.808 1.00 88.38 612 GLY A CA 1
ATOM 4362 C C . GLY A 1 612 ? 22.119 -15.443 -29.674 1.00 88.38 612 GLY A C 1
ATOM 4363 O O . GLY A 1 612 ? 21.416 -15.936 -30.555 1.00 88.38 612 GLY A O 1
ATOM 4364 N N . TRP A 1 613 ? 22.174 -14.127 -29.453 1.00 90.75 613 TRP A N 1
ATOM 4365 C CA . TRP A 1 613 ? 21.499 -13.160 -30.308 1.00 90.75 613 TRP A CA 1
ATOM 4366 C C . TRP A 1 613 ? 22.081 -13.182 -31.722 1.00 90.75 613 TRP A C 1
ATOM 4368 O O . TRP A 1 613 ? 23.297 -13.274 -31.913 1.00 90.75 613 TRP A O 1
ATOM 4378 N N . ALA A 1 614 ? 21.205 -13.089 -32.720 1.00 87.62 614 ALA A N 1
ATOM 4379 C CA . ALA A 1 614 ? 21.575 -13.213 -34.125 1.00 87.62 614 ALA A CA 1
ATOM 4380 C C . ALA A 1 614 ? 21.064 -12.032 -34.949 1.00 87.62 614 ALA A C 1
ATOM 4382 O O . ALA A 1 614 ? 19.906 -11.636 -34.824 1.00 87.62 614 ALA A O 1
ATOM 4383 N N . GLY A 1 615 ? 21.932 -11.498 -35.811 1.00 85.94 615 GLY A N 1
ATOM 4384 C CA . GLY A 1 615 ? 21.610 -10.419 -36.742 1.00 85.94 615 GLY A CA 1
ATOM 4385 C C . GLY A 1 615 ? 21.165 -10.906 -38.118 1.00 85.94 615 GLY A C 1
ATOM 4386 O O . GLY A 1 615 ? 21.593 -11.961 -38.587 1.00 85.94 615 GLY A O 1
ATOM 4387 N N . GLY A 1 616 ? 20.348 -10.104 -38.793 1.00 86.25 616 GLY A N 1
ATOM 4388 C CA . GLY A 1 616 ? 19.925 -10.309 -40.174 1.00 86.25 616 GLY A CA 1
ATOM 4389 C C . GLY A 1 616 ? 19.577 -8.990 -40.858 1.00 86.25 616 GLY A C 1
ATOM 4390 O O . GLY A 1 616 ? 19.481 -7.942 -40.221 1.00 86.25 616 GLY A O 1
ATOM 4391 N N . GLY A 1 617 ? 19.397 -9.024 -42.175 1.00 84.69 617 GLY A N 1
ATOM 4392 C CA . GLY A 1 617 ? 18.994 -7.843 -42.924 1.00 84.69 617 GLY A CA 1
ATOM 4393 C C . GLY A 1 617 ? 18.670 -8.128 -44.382 1.00 84.69 617 GLY A C 1
ATOM 4394 O O . GLY A 1 617 ? 19.022 -9.174 -44.926 1.00 84.69 617 GLY A O 1
ATOM 4395 N N . THR A 1 618 ? 18.011 -7.171 -45.034 1.00 83.81 618 THR A N 1
ATOM 4396 C CA . THR A 1 618 ? 17.772 -7.190 -46.487 1.00 83.81 618 THR A CA 1
ATOM 4397 C C . THR A 1 618 ? 19.018 -6.803 -47.290 1.00 83.81 618 THR A C 1
ATOM 4399 O O . THR A 1 618 ? 19.043 -6.980 -48.506 1.00 83.81 618 THR A O 1
ATOM 4402 N N . GLY A 1 619 ? 20.040 -6.251 -46.630 1.00 74.31 619 GLY A N 1
ATOM 4403 C CA . GLY A 1 619 ? 21.371 -6.008 -47.183 1.00 74.31 619 GLY A CA 1
ATOM 4404 C C . GLY A 1 619 ? 22.420 -6.932 -46.558 1.00 74.31 619 GLY A C 1
ATOM 4405 O O . GLY A 1 619 ? 22.189 -7.542 -45.519 1.00 74.31 619 GLY A O 1
ATOM 4406 N N . THR A 1 620 ? 23.596 -7.035 -47.179 1.00 72.19 620 THR A N 1
ATOM 4407 C CA . THR A 1 620 ? 24.677 -7.941 -46.735 1.00 72.19 620 THR A CA 1
ATOM 4408 C C . THR A 1 620 ? 25.765 -7.251 -45.913 1.00 72.19 620 THR A C 1
ATOM 4410 O O . THR A 1 620 ? 26.744 -7.888 -45.540 1.00 72.19 620 THR A O 1
ATOM 4413 N N . ALA A 1 621 ? 25.648 -5.943 -45.682 1.00 80.25 621 ALA A N 1
ATOM 4414 C CA . ALA A 1 621 ? 26.710 -5.118 -45.115 1.00 80.25 621 ALA A CA 1
ATOM 4415 C C . ALA A 1 621 ? 26.398 -4.740 -43.658 1.00 80.25 621 ALA A C 1
ATOM 4417 O O . ALA A 1 621 ? 26.166 -3.567 -43.344 1.00 80.25 621 ALA A O 1
ATOM 4418 N N . PHE A 1 622 ? 26.364 -5.750 -42.787 1.00 83.25 622 PHE A N 1
ATOM 4419 C CA . PHE A 1 622 ? 26.191 -5.583 -41.347 1.00 83.25 622 PHE A CA 1
ATOM 4420 C C . PHE A 1 622 ? 27.103 -6.517 -40.547 1.00 83.25 622 PHE A C 1
ATOM 4422 O O . PHE A 1 622 ? 27.550 -7.544 -41.056 1.00 83.25 622 PHE A O 1
ATOM 4429 N N . GLU A 1 623 ? 27.350 -6.165 -39.291 1.00 86.00 623 GLU A N 1
ATOM 4430 C CA . GLU A 1 623 ? 28.142 -6.953 -38.351 1.00 86.00 623 GLU A CA 1
ATOM 4431 C C . GLU A 1 623 ? 27.488 -6.919 -36.968 1.00 86.00 623 GLU A C 1
ATOM 4433 O O . GLU A 1 623 ? 27.046 -5.857 -36.529 1.00 86.00 623 GLU A O 1
ATOM 4438 N N . VAL A 1 624 ? 27.426 -8.070 -36.291 1.00 84.81 624 VAL A N 1
ATOM 4439 C CA . VAL A 1 624 ? 27.001 -8.162 -34.889 1.00 84.81 624 VAL A CA 1
ATOM 4440 C C . VAL A 1 624 ? 28.196 -8.566 -34.042 1.00 84.81 624 VAL A C 1
ATOM 4442 O O . VAL A 1 624 ? 28.759 -9.641 -34.251 1.00 84.81 624 VAL A O 1
ATOM 4445 N N . VAL A 1 625 ? 28.565 -7.718 -33.086 1.00 85.38 625 VAL A N 1
ATOM 4446 C CA . VAL A 1 625 ? 29.710 -7.934 -32.196 1.00 85.38 625 VAL A CA 1
ATOM 4447 C C . VAL A 1 625 ? 29.324 -7.701 -30.744 1.00 85.38 625 VAL A C 1
ATOM 4449 O O . VAL A 1 625 ? 28.420 -6.924 -30.439 1.00 85.38 625 VAL A O 1
ATOM 4452 N N . ARG A 1 626 ? 30.036 -8.369 -29.839 1.00 87.56 626 ARG A N 1
ATOM 4453 C CA . ARG A 1 626 ? 30.021 -8.036 -28.415 1.00 87.56 626 ARG A CA 1
ATOM 4454 C C . ARG A 1 626 ? 31.017 -6.902 -28.193 1.00 87.56 626 ARG A C 1
ATOM 4456 O O . ARG A 1 626 ? 32.218 -7.156 -28.146 1.00 87.56 626 ARG A O 1
ATOM 4463 N N . GLY A 1 627 ? 30.507 -5.681 -28.093 1.00 76.81 627 GLY A N 1
ATOM 4464 C CA . GLY A 1 627 ? 31.308 -4.486 -27.857 1.00 76.81 627 GLY A CA 1
ATOM 4465 C C . GLY A 1 627 ? 31.726 -4.372 -26.393 1.00 76.81 627 GLY A C 1
ATOM 4466 O O . GLY A 1 627 ? 31.025 -4.846 -25.503 1.00 76.81 627 GLY A O 1
ATOM 4467 N N . GLY A 1 628 ? 32.872 -3.741 -26.140 1.00 75.38 628 GLY A N 1
ATOM 4468 C CA . GLY A 1 628 ? 33.385 -3.499 -24.789 1.00 75.38 628 GLY A CA 1
ATOM 4469 C C . GLY A 1 628 ? 34.487 -2.431 -24.751 1.00 75.38 628 GLY A C 1
ATOM 4470 O O . GLY A 1 628 ? 34.854 -1.881 -25.797 1.00 75.38 628 GLY A O 1
ATOM 4471 N N . PRO A 1 629 ? 35.068 -2.139 -23.571 1.00 62.31 629 PRO A N 1
ATOM 4472 C CA . PRO A 1 629 ? 36.014 -1.036 -23.363 1.00 62.31 629 PRO A CA 1
ATOM 4473 C C . PRO A 1 629 ? 37.286 -1.123 -24.221 1.00 62.31 629 PRO A C 1
ATOM 4475 O O . PRO A 1 629 ? 37.880 -0.097 -24.548 1.00 62.31 629 PRO A O 1
ATOM 4478 N N . ALA A 1 630 ? 37.696 -2.327 -24.631 1.00 55.41 630 ALA A N 1
ATOM 4479 C CA . ALA A 1 630 ? 38.866 -2.532 -25.486 1.00 55.41 630 ALA A CA 1
ATOM 4480 C C . ALA A 1 630 ? 38.643 -2.119 -26.954 1.00 55.41 630 ALA A C 1
ATOM 4482 O O . ALA A 1 630 ? 39.613 -1.895 -27.676 1.00 55.41 630 ALA A O 1
ATOM 4483 N N . GLU A 1 631 ? 37.392 -1.997 -27.402 1.00 56.16 631 GLU A N 1
ATOM 4484 C CA . GLU A 1 631 ? 37.064 -1.754 -28.812 1.00 56.16 631 GLU A CA 1
ATOM 4485 C C . GLU A 1 631 ? 36.918 -0.259 -29.163 1.00 56.16 631 GLU A C 1
ATOM 4487 O O . GLU A 1 631 ? 36.595 0.095 -30.293 1.00 56.16 631 GLU A O 1
ATOM 4492 N N . GLY A 1 632 ? 37.188 0.649 -28.214 1.00 50.41 632 GLY A N 1
ATOM 4493 C CA . GLY A 1 632 ? 37.246 2.097 -28.472 1.00 50.41 632 GLY A CA 1
ATOM 4494 C C . GLY A 1 632 ? 35.895 2.759 -28.776 1.00 50.41 632 GLY A C 1
ATOM 4495 O O . GLY A 1 632 ? 35.852 3.901 -29.230 1.00 50.41 632 GLY A O 1
ATOM 4496 N N . PHE A 1 633 ? 34.790 2.062 -28.514 1.00 50.19 633 PHE A N 1
ATOM 4497 C CA . PHE A 1 633 ? 33.435 2.452 -28.906 1.00 50.19 633 PHE A CA 1
ATOM 4498 C C . PHE A 1 633 ? 32.626 3.197 -27.821 1.00 50.19 633 PHE A C 1
ATOM 4500 O O . PHE A 1 633 ? 31.422 3.391 -27.989 1.00 50.19 633 PHE A O 1
ATOM 4507 N N . GLY A 1 634 ? 33.276 3.636 -26.736 1.00 54.28 634 GLY A N 1
ATOM 4508 C CA . GLY A 1 634 ? 32.619 4.145 -25.523 1.00 54.28 634 GLY A CA 1
ATOM 4509 C C . GLY A 1 634 ? 32.227 3.020 -24.551 1.00 54.28 634 GLY A C 1
ATOM 4510 O O . GLY A 1 634 ? 32.266 1.848 -24.921 1.00 54.28 634 GLY A O 1
ATOM 4511 N N . GLY A 1 635 ? 31.891 3.376 -23.304 1.00 60.44 635 GLY A N 1
ATOM 4512 C CA . GLY A 1 635 ? 31.439 2.417 -22.283 1.00 60.44 635 GLY A CA 1
ATOM 4513 C C . GLY A 1 635 ? 30.116 1.737 -22.653 1.00 60.44 635 GLY A C 1
ATOM 4514 O O . GLY A 1 635 ? 29.346 2.282 -23.460 1.00 60.44 635 GLY A O 1
ATOM 4515 N N . ALA A 1 636 ? 29.881 0.545 -22.100 1.00 64.56 636 ALA A N 1
ATOM 4516 C CA . ALA A 1 636 ? 28.578 -0.110 -22.147 1.00 64.56 636 ALA A CA 1
ATOM 4517 C C . ALA A 1 636 ? 27.521 0.748 -21.425 1.00 64.56 636 ALA A C 1
ATOM 4519 O O . ALA A 1 636 ? 27.888 1.557 -20.570 1.00 64.56 636 ALA A O 1
ATOM 4520 N N . PRO A 1 637 ? 26.234 0.643 -21.804 1.00 62.03 637 PRO A N 1
ATOM 4521 C CA . PRO A 1 637 ? 25.140 1.235 -21.041 1.00 62.03 637 PRO A CA 1
ATOM 4522 C C . PRO A 1 637 ? 25.113 0.831 -19.572 1.00 62.03 637 PRO A C 1
ATOM 4524 O O . PRO A 1 637 ? 24.807 1.666 -18.725 1.00 62.03 637 PRO A O 1
ATOM 4527 N N . VAL A 1 638 ? 25.416 -0.433 -19.301 1.00 70.12 638 VAL A N 1
ATOM 4528 C CA . VAL A 1 638 ? 25.467 -1.026 -17.977 1.00 70.12 638 VAL A CA 1
ATOM 4529 C C . VAL A 1 638 ? 26.712 -1.911 -17.944 1.00 70.12 638 VAL A C 1
ATOM 4531 O O . VAL A 1 638 ? 26.934 -2.719 -18.834 1.00 70.12 638 VAL A O 1
ATOM 4534 N N . ASN A 1 639 ? 27.552 -1.759 -16.927 1.00 73.69 639 ASN A N 1
ATOM 4535 C CA . ASN A 1 639 ? 28.739 -2.582 -16.721 1.00 73.69 639 ASN A CA 1
ATOM 4536 C C . ASN A 1 639 ? 29.774 -2.479 -17.874 1.00 73.69 639 ASN A C 1
ATOM 4538 O O . ASN A 1 639 ? 30.214 -1.374 -18.213 1.00 73.69 639 ASN A O 1
ATOM 4542 N N . GLN A 1 640 ? 30.263 -3.588 -18.446 1.00 78.56 640 GLN A N 1
ATOM 4543 C CA . GLN A 1 640 ? 31.442 -3.583 -19.328 1.00 78.56 640 GLN A CA 1
ATOM 4544 C C . GLN A 1 640 ? 31.146 -3.923 -20.787 1.00 78.56 640 GLN A C 1
ATOM 4546 O O . GLN A 1 640 ? 31.876 -3.447 -21.665 1.00 78.56 640 GLN A O 1
ATOM 4551 N N . TYR A 1 641 ? 30.136 -4.734 -21.086 1.00 86.00 641 TYR A N 1
ATOM 4552 C CA . TYR A 1 641 ? 29.916 -5.254 -22.432 1.00 86.00 641 TYR A CA 1
ATOM 4553 C C . TYR A 1 641 ? 28.475 -5.092 -22.892 1.00 86.00 641 TYR A C 1
ATOM 4555 O O . TYR A 1 641 ? 27.546 -5.129 -22.115 1.00 86.00 641 TYR A O 1
ATOM 4563 N N . TYR A 1 642 ? 28.297 -4.946 -24.200 1.00 86.75 642 TYR A N 1
ATOM 4564 C CA . TYR A 1 642 ? 26.991 -4.780 -24.834 1.00 86.75 642 TYR A CA 1
ATOM 4565 C C . TYR A 1 642 ? 26.974 -5.501 -26.180 1.00 86.75 642 TYR A C 1
ATOM 4567 O O . TYR A 1 642 ? 28.023 -5.855 -26.733 1.00 86.75 642 TYR A O 1
ATOM 4575 N N . LEU A 1 643 ? 25.792 -5.696 -26.758 1.00 89.19 643 LEU A N 1
ATOM 4576 C CA . LEU A 1 643 ? 25.672 -6.213 -28.119 1.00 89.19 643 LEU A CA 1
ATOM 4577 C C . LEU A 1 643 ? 25.514 -5.057 -29.105 1.00 89.19 643 LEU A C 1
ATOM 4579 O O . LEU A 1 643 ? 24.606 -4.246 -28.957 1.00 89.19 643 LEU A O 1
ATOM 4583 N N . ARG A 1 644 ? 26.364 -5.000 -30.133 1.00 87.56 644 ARG A N 1
ATOM 4584 C CA . ARG A 1 644 ? 26.311 -3.996 -31.203 1.00 87.56 644 ARG A CA 1
ATOM 4585 C C . ARG A 1 644 ? 25.948 -4.621 -32.536 1.00 87.56 644 ARG A C 1
ATOM 4587 O O . ARG A 1 644 ? 26.625 -5.539 -32.986 1.00 87.56 644 ARG A O 1
ATOM 4594 N N . LEU A 1 645 ? 24.978 -4.029 -33.225 1.00 87.62 645 LEU A N 1
ATOM 4595 C CA . LEU A 1 645 ? 24.767 -4.170 -34.663 1.00 87.62 645 LEU A CA 1
ATOM 4596 C C . LEU A 1 645 ? 25.336 -2.943 -35.381 1.00 87.62 645 LEU A C 1
ATOM 4598 O O . LEU A 1 645 ? 24.834 -1.838 -35.196 1.00 87.62 645 LEU A O 1
ATOM 4602 N N . THR A 1 646 ? 26.334 -3.141 -36.241 1.00 86.56 646 THR A N 1
ATOM 4603 C CA . THR A 1 646 ? 26.867 -2.112 -37.147 1.00 86.56 646 THR A CA 1
ATOM 4604 C C . THR A 1 646 ? 26.338 -2.341 -38.558 1.00 86.56 646 THR A C 1
ATOM 4606 O O . THR A 1 646 ? 26.421 -3.445 -39.082 1.00 86.56 646 THR A O 1
ATOM 4609 N N . ILE A 1 647 ? 25.820 -1.297 -39.199 1.00 87.62 647 ILE A N 1
ATOM 4610 C CA . ILE A 1 647 ? 25.176 -1.327 -40.515 1.00 87.62 647 ILE A CA 1
ATOM 4611 C C . ILE A 1 647 ? 25.892 -0.341 -41.432 1.00 87.62 647 ILE A C 1
ATOM 4613 O O . ILE A 1 647 ? 25.977 0.839 -41.113 1.00 87.62 647 ILE A O 1
ATOM 4617 N N . THR A 1 648 ? 26.357 -0.785 -42.598 1.00 85.50 648 THR A N 1
ATOM 4618 C CA . THR A 1 648 ? 27.079 0.077 -43.560 1.00 85.50 648 THR A CA 1
ATOM 4619 C C . THR A 1 648 ? 26.399 0.197 -44.924 1.00 85.50 648 THR A C 1
ATOM 4621 O O . THR A 1 648 ? 26.764 1.066 -45.713 1.00 85.50 648 THR A O 1
ATOM 4624 N N . GLY A 1 649 ? 25.394 -0.634 -45.208 1.00 85.12 649 GLY A N 1
ATOM 4625 C CA . GLY A 1 649 ? 24.609 -0.583 -46.444 1.00 85.12 649 GLY A CA 1
ATOM 4626 C C . GLY A 1 649 ? 23.177 -0.113 -46.210 1.00 85.12 649 GLY A C 1
ATOM 4627 O O . GLY A 1 649 ? 22.654 -0.238 -45.107 1.00 85.12 649 GLY A O 1
ATOM 4628 N N . ALA A 1 650 ? 22.515 0.370 -47.262 1.00 87.31 650 ALA A N 1
ATOM 4629 C CA . ALA A 1 650 ? 21.081 0.653 -47.225 1.00 87.31 650 ALA A CA 1
ATOM 4630 C C . ALA A 1 650 ? 20.265 -0.642 -47.065 1.00 87.31 650 ALA A C 1
ATOM 4632 O O . ALA A 1 650 ? 20.627 -1.678 -47.627 1.00 87.31 650 ALA A O 1
ATOM 4633 N N . GLY A 1 651 ? 19.164 -0.582 -46.321 1.00 87.75 651 GLY A N 1
ATOM 4634 C CA . GLY A 1 651 ? 18.273 -1.722 -46.109 1.00 87.75 651 GLY A CA 1
ATOM 4635 C C . GLY A 1 651 ? 17.630 -1.732 -44.729 1.00 87.75 651 GLY A C 1
ATOM 4636 O O . GLY A 1 651 ? 17.826 -0.817 -43.930 1.00 87.75 651 GLY A O 1
ATOM 4637 N N . THR A 1 652 ? 16.872 -2.789 -44.458 1.00 87.38 652 THR A N 1
ATOM 4638 C CA . THR A 1 652 ? 16.306 -3.075 -43.138 1.00 87.38 652 THR A CA 1
ATOM 4639 C C . THR A 1 652 ? 17.150 -4.146 -42.470 1.00 87.38 652 THR A C 1
ATOM 4641 O O . THR A 1 652 ? 17.441 -5.170 -43.090 1.00 87.38 652 THR A O 1
ATOM 4644 N N . TYR A 1 653 ? 17.546 -3.907 -41.225 1.00 88.31 653 TYR A N 1
ATOM 4645 C CA . TYR A 1 653 ? 18.410 -4.792 -40.449 1.00 88.31 653 TYR A CA 1
ATOM 4646 C C . TYR A 1 653 ? 17.820 -5.012 -39.065 1.00 88.31 653 TYR A C 1
ATOM 4648 O O . TYR A 1 653 ? 17.134 -4.135 -38.538 1.00 88.31 653 TYR A O 1
ATOM 4656 N N . TRP A 1 654 ? 18.105 -6.170 -38.483 1.00 86.75 654 TRP A N 1
ATOM 4657 C CA . TRP A 1 654 ? 17.634 -6.563 -37.165 1.00 86.75 654 TRP A CA 1
ATOM 4658 C C . TRP A 1 654 ? 18.669 -7.406 -36.427 1.00 86.75 654 TRP A C 1
ATOM 4660 O O . TRP A 1 654 ? 19.536 -8.016 -37.050 1.00 86.75 654 TRP A O 1
ATOM 4670 N N . PHE A 1 655 ? 18.539 -7.498 -35.109 1.00 88.00 655 PHE A N 1
ATOM 4671 C CA . PHE A 1 655 ? 19.087 -8.601 -34.322 1.00 88.00 655 PHE A CA 1
ATOM 4672 C C . PHE A 1 655 ? 18.060 -9.049 -33.288 1.00 88.00 655 PHE A C 1
ATOM 4674 O O . PHE A 1 655 ? 17.325 -8.237 -32.726 1.00 88.00 655 PHE A O 1
ATOM 4681 N N . CYS A 1 656 ? 17.980 -10.359 -33.095 1.00 88.81 656 CYS A N 1
ATOM 4682 C CA . CYS A 1 656 ? 16.925 -11.009 -32.333 1.00 88.81 656 CYS A CA 1
ATOM 4683 C C . CYS A 1 656 ? 17.499 -11.926 -31.266 1.00 88.81 656 CYS A C 1
ATOM 4685 O O . CYS A 1 656 ? 18.546 -12.547 -31.473 1.00 88.81 656 CYS A O 1
ATOM 4687 N N . SER A 1 657 ? 16.780 -12.031 -30.155 1.00 91.69 657 SER A N 1
ATOM 4688 C CA . SER A 1 657 ? 17.069 -12.982 -29.097 1.00 91.69 657 SER A CA 1
ATOM 4689 C C . SER A 1 657 ? 16.867 -14.418 -29.593 1.00 91.69 657 SER A C 1
ATOM 4691 O O . SER A 1 657 ? 16.118 -14.656 -30.547 1.00 91.69 657 SER A O 1
ATOM 4693 N N . PRO A 1 658 ? 17.449 -15.417 -28.916 1.00 90.25 658 PRO A N 1
ATOM 4694 C CA . PRO A 1 658 ? 16.914 -16.771 -28.970 1.00 90.25 658 PRO A CA 1
ATOM 4695 C C . PRO A 1 658 ? 15.430 -16.792 -28.570 1.00 90.25 658 PRO A C 1
ATOM 4697 O O . PRO A 1 658 ? 14.966 -15.923 -27.823 1.00 90.25 658 PRO A O 1
ATOM 4700 N N . ALA A 1 659 ? 14.693 -17.799 -29.040 1.00 88.38 659 ALA A N 1
ATOM 4701 C CA . ALA A 1 659 ? 13.335 -18.044 -28.565 1.00 88.38 659 ALA A CA 1
ATOM 4702 C C . ALA A 1 659 ? 13.357 -18.463 -27.088 1.00 88.38 659 ALA A C 1
ATOM 4704 O O . ALA A 1 659 ? 14.168 -19.301 -26.688 1.00 88.38 659 ALA A O 1
ATOM 4705 N N . PHE A 1 660 ? 12.455 -17.898 -26.288 1.00 89.75 660 PHE A N 1
ATOM 4706 C CA . PHE A 1 660 ? 12.319 -18.206 -24.864 1.00 89.75 660 PHE A CA 1
ATOM 4707 C C . PHE A 1 660 ? 10.861 -18.530 -24.507 1.00 89.75 660 PHE A C 1
ATOM 4709 O O . PHE A 1 660 ? 9.940 -18.014 -25.145 1.00 89.75 660 PHE A O 1
ATOM 4716 N N . PRO A 1 661 ? 10.625 -19.388 -23.497 1.00 89.69 661 PRO A N 1
ATOM 4717 C CA . PRO A 1 661 ? 9.282 -19.826 -23.147 1.00 89.69 661 PRO A CA 1
ATOM 4718 C C . PRO A 1 661 ? 8.479 -18.721 -22.454 1.00 89.69 661 PRO A C 1
ATOM 4720 O O . PRO A 1 661 ? 8.955 -18.082 -21.507 1.00 89.69 661 PRO A O 1
ATOM 4723 N N . VAL A 1 662 ? 7.221 -18.564 -22.865 1.00 88.50 662 VAL A N 1
ATOM 4724 C CA . VAL A 1 662 ? 6.275 -17.603 -22.289 1.00 88.50 662 VAL A CA 1
ATOM 4725 C C . VAL A 1 662 ? 4.987 -18.310 -21.848 1.00 88.50 662 VAL A C 1
ATOM 4727 O O . VAL A 1 662 ? 4.358 -18.997 -22.649 1.00 88.50 662 VAL A O 1
ATOM 4730 N N . PRO A 1 663 ? 4.574 -18.197 -20.572 1.00 88.69 663 PRO A N 1
ATOM 4731 C CA . PRO A 1 663 ? 3.234 -18.613 -20.167 1.00 88.69 663 PRO A CA 1
ATOM 4732 C C . PRO A 1 663 ? 2.174 -17.633 -20.710 1.00 88.69 663 PRO A C 1
ATOM 4734 O O . PRO A 1 663 ? 2.528 -16.550 -21.173 1.00 88.69 663 PRO A O 1
ATOM 4737 N N . PRO A 1 664 ? 0.871 -17.960 -20.619 1.00 85.75 664 PRO A N 1
ATOM 4738 C CA . PRO A 1 664 ? -0.191 -16.995 -20.895 1.00 85.75 664 PRO A CA 1
ATOM 4739 C C . PRO A 1 664 ? -0.069 -15.760 -19.992 1.00 85.75 664 PRO A C 1
ATOM 4741 O O . PRO A 1 664 ? 0.190 -15.907 -18.799 1.00 85.75 664 PRO A O 1
ATOM 4744 N N . GLY A 1 665 ? -0.285 -14.565 -20.546 1.00 87.62 665 GLY A N 1
ATOM 4745 C CA . GLY A 1 665 ? -0.207 -13.309 -19.796 1.00 87.62 665 GLY A CA 1
ATOM 4746 C C . GLY A 1 665 ? 0.197 -12.125 -20.670 1.00 87.62 665 GLY A C 1
ATOM 4747 O O . GLY A 1 665 ? -0.113 -12.073 -21.865 1.00 87.62 665 GLY A O 1
ATOM 4748 N N . ARG A 1 666 ? 0.895 -11.160 -20.077 1.00 87.81 666 ARG A N 1
ATOM 4749 C CA . ARG A 1 666 ? 1.481 -10.006 -20.768 1.00 87.81 666 ARG A CA 1
ATOM 4750 C C . ARG A 1 666 ? 3.000 -10.066 -20.664 1.00 87.81 666 ARG A C 1
ATOM 4752 O O . ARG A 1 666 ? 3.537 -10.189 -19.572 1.00 87.81 666 ARG A O 1
ATOM 4759 N N . LEU A 1 667 ? 3.695 -9.974 -21.795 1.00 88.19 667 LEU A N 1
ATOM 4760 C CA . LEU A 1 667 ? 5.156 -9.950 -21.847 1.00 88.19 667 LEU A CA 1
ATOM 4761 C C . LEU A 1 667 ? 5.666 -8.531 -21.596 1.00 88.19 667 LEU A C 1
ATOM 4763 O O . LEU A 1 667 ? 5.493 -7.681 -22.464 1.00 88.19 667 LEU A O 1
ATOM 4767 N N . ALA A 1 668 ? 6.317 -8.304 -20.461 1.00 89.69 668 ALA A N 1
ATOM 4768 C CA . ALA A 1 668 ? 7.085 -7.105 -20.157 1.00 89.69 668 ALA A CA 1
ATOM 4769 C C . ALA A 1 668 ? 8.520 -7.228 -20.692 1.00 89.69 668 ALA A C 1
ATOM 4771 O O . ALA A 1 668 ? 9.175 -8.249 -20.473 1.00 89.69 668 ALA A O 1
ATOM 4772 N N . VAL A 1 669 ? 9.013 -6.178 -21.350 1.00 87.19 669 VAL A N 1
ATOM 4773 C CA . VAL A 1 669 ? 10.388 -6.068 -21.860 1.00 87.19 669 VAL A CA 1
ATOM 4774 C C . VAL A 1 669 ? 11.025 -4.787 -21.332 1.00 87.19 669 VAL A C 1
ATOM 4776 O O . VAL A 1 669 ? 10.438 -3.719 -21.484 1.00 87.19 669 VAL A O 1
ATOM 4779 N N . THR A 1 670 ? 12.223 -4.887 -20.759 1.00 86.69 670 THR A N 1
ATOM 4780 C CA . THR A 1 670 ? 13.072 -3.760 -20.342 1.00 86.69 670 THR A CA 1
ATOM 4781 C C . THR A 1 670 ? 14.487 -3.928 -20.892 1.00 86.69 670 THR A C 1
ATOM 4783 O O . THR A 1 670 ? 14.864 -5.016 -21.324 1.00 86.69 670 THR A O 1
ATOM 4786 N N . GLY A 1 671 ? 15.266 -2.854 -20.880 1.00 83.94 671 GLY A N 1
ATOM 4787 C CA . GLY A 1 671 ? 16.676 -2.859 -21.253 1.00 83.94 671 GLY A CA 1
ATOM 4788 C C . GLY A 1 671 ? 17.128 -1.511 -21.784 1.00 83.94 671 GLY A C 1
ATOM 4789 O O . GLY A 1 671 ? 16.354 -0.552 -21.801 1.00 83.94 671 GLY A O 1
ATOM 4790 N N . TYR A 1 672 ? 18.375 -1.434 -22.223 1.00 82.00 672 TYR A N 1
ATOM 4791 C CA . TYR A 1 672 ? 19.005 -0.190 -22.650 1.00 82.00 672 TYR A CA 1
ATOM 4792 C C . TYR A 1 672 ? 19.388 -0.270 -24.115 1.00 82.00 672 TYR A C 1
ATOM 4794 O O . TYR A 1 672 ? 19.887 -1.291 -24.578 1.00 82.00 672 TYR A O 1
ATOM 4802 N N . VAL A 1 673 ? 19.134 0.813 -24.847 1.00 80.25 673 VAL A N 1
ATOM 4803 C CA . VAL A 1 673 ? 19.453 0.949 -26.264 1.00 80.25 673 VAL A CA 1
ATOM 4804 C C . VAL A 1 673 ? 20.199 2.250 -26.509 1.00 80.25 673 VAL A C 1
ATOM 4806 O O . VAL A 1 673 ? 19.818 3.333 -26.067 1.00 80.25 673 VAL A O 1
ATOM 4809 N N . ARG A 1 674 ? 21.262 2.166 -27.296 1.00 78.62 674 ARG A N 1
ATOM 4810 C CA . ARG A 1 674 ? 21.967 3.333 -27.822 1.00 78.62 674 ARG A CA 1
ATOM 4811 C C . ARG A 1 674 ? 22.085 3.182 -29.326 1.00 78.62 674 ARG A C 1
ATOM 4813 O O . ARG A 1 674 ? 22.528 2.151 -29.809 1.00 78.62 674 ARG A O 1
ATOM 4820 N N . SER A 1 675 ? 21.701 4.192 -30.098 1.00 79.06 675 SER A N 1
ATOM 4821 C CA . SER A 1 675 ? 21.748 4.084 -31.556 1.00 79.06 675 SER A CA 1
ATOM 4822 C C . SER A 1 675 ? 22.103 5.398 -32.236 1.00 79.06 675 SER A C 1
ATOM 4824 O O . SER A 1 675 ? 21.780 6.469 -31.734 1.00 79.06 675 SER A O 1
ATOM 4826 N N . SER A 1 676 ? 22.753 5.308 -33.399 1.00 78.75 676 SER A N 1
ATOM 4827 C CA . SER A 1 676 ? 22.880 6.424 -34.346 1.00 78.75 676 SER A CA 1
ATOM 4828 C C . SER A 1 676 ? 21.807 6.427 -35.436 1.00 78.75 676 SER A C 1
ATOM 4830 O O . SER A 1 676 ? 21.767 7.348 -36.253 1.00 78.75 676 SER A O 1
ATOM 4832 N N . ALA A 1 677 ? 20.931 5.419 -35.467 1.00 78.25 677 ALA A N 1
ATOM 4833 C CA . ALA A 1 677 ? 19.754 5.439 -36.320 1.00 78.25 677 ALA A CA 1
ATOM 4834 C C . ALA A 1 677 ? 18.771 6.489 -35.797 1.00 78.25 677 ALA A C 1
ATOM 4836 O O . ALA A 1 677 ? 18.593 6.626 -34.592 1.00 78.25 677 ALA A O 1
ATOM 4837 N N . SER A 1 678 ? 18.065 7.182 -36.691 1.00 75.44 678 SER A N 1
ATOM 4838 C CA . SER A 1 678 ? 17.014 8.125 -36.281 1.00 75.44 678 SER A CA 1
ATOM 4839 C C . SER A 1 678 ? 15.835 7.435 -35.587 1.00 75.44 678 SER A C 1
ATOM 4841 O O . SER A 1 678 ? 15.063 8.088 -34.890 1.00 75.44 678 SER A O 1
ATOM 4843 N N . ARG A 1 679 ? 15.665 6.127 -35.820 1.00 80.12 679 ARG A N 1
ATOM 4844 C CA . ARG A 1 679 ? 14.595 5.323 -35.239 1.00 80.12 679 ARG A CA 1
ATOM 4845 C C . ARG A 1 679 ? 15.005 3.859 -35.121 1.00 80.12 679 ARG A C 1
ATOM 4847 O O . ARG A 1 679 ? 15.528 3.284 -36.080 1.00 80.12 679 ARG A O 1
ATOM 4854 N N . VAL A 1 680 ? 14.718 3.264 -33.971 1.00 82.06 680 VAL A N 1
ATOM 4855 C CA . VAL A 1 680 ? 14.846 1.823 -33.708 1.00 82.06 680 VAL A CA 1
ATOM 4856 C C . VAL A 1 680 ? 13.467 1.290 -33.345 1.00 82.06 680 VAL A C 1
ATOM 4858 O O . VAL A 1 680 ? 12.695 1.981 -32.692 1.00 82.06 680 VAL A O 1
ATOM 4861 N N . TYR A 1 681 ? 13.134 0.084 -33.778 1.00 84.50 681 TYR A N 1
ATOM 4862 C CA . TYR A 1 681 ? 11.892 -0.586 -33.420 1.00 84.50 681 TYR A CA 1
ATOM 4863 C C . TYR A 1 681 ? 12.197 -1.789 -32.535 1.00 84.50 681 TYR A C 1
ATOM 4865 O O . TYR A 1 681 ? 13.067 -2.593 -32.869 1.00 84.50 681 TYR A O 1
ATOM 4873 N N . LEU A 1 682 ? 11.488 -1.891 -31.415 1.00 85.12 682 LEU A N 1
ATOM 4874 C CA . LEU A 1 682 ? 11.401 -3.097 -30.600 1.00 85.12 682 LEU A CA 1
ATOM 4875 C C . LEU A 1 682 ? 10.204 -3.912 -31.089 1.00 85.12 682 LEU A C 1
ATOM 4877 O O . LEU A 1 682 ? 9.067 -3.475 -30.913 1.00 85.12 682 LEU A O 1
ATOM 4881 N N . ASP A 1 683 ? 10.467 -5.086 -31.652 1.00 84.12 683 ASP A N 1
ATOM 4882 C CA . ASP A 1 683 ? 9.456 -6.026 -32.126 1.00 84.12 683 ASP A CA 1
ATOM 4883 C C . ASP A 1 683 ? 9.433 -7.286 -31.262 1.00 84.12 683 ASP A C 1
ATOM 4885 O O . ASP A 1 683 ? 10.479 -7.802 -30.854 1.00 84.12 683 ASP A O 1
ATOM 4889 N N . VAL A 1 684 ? 8.236 -7.826 -31.040 1.00 83.25 684 VAL A N 1
ATOM 4890 C CA . VAL A 1 684 ? 8.055 -9.134 -30.407 1.00 83.25 684 VAL A CA 1
ATOM 4891 C C . VAL A 1 684 ? 7.405 -10.098 -31.390 1.00 83.25 684 VAL A C 1
ATOM 4893 O O . VAL A 1 684 ? 6.298 -9.863 -31.872 1.00 83.25 684 VAL A O 1
ATOM 4896 N N . ASN A 1 685 ? 8.088 -11.212 -31.648 1.00 82.31 685 ASN A N 1
ATOM 4897 C CA . ASN A 1 685 ? 7.588 -12.303 -32.474 1.00 82.31 685 ASN A CA 1
ATOM 4898 C C . ASN A 1 685 ? 7.110 -13.452 -31.591 1.00 82.31 685 ASN A C 1
ATOM 4900 O O . ASN A 1 685 ? 7.782 -13.818 -30.627 1.00 82.31 685 ASN A O 1
ATOM 4904 N N . TYR A 1 686 ? 5.968 -14.040 -31.940 1.00 81.75 686 TYR A N 1
ATOM 4905 C CA . TYR A 1 686 ? 5.378 -15.154 -31.204 1.00 81.75 686 TYR A CA 1
ATOM 4906 C C . TYR A 1 686 ? 5.434 -16.447 -32.005 1.00 81.75 686 TYR A C 1
ATOM 4908 O O . TYR A 1 686 ? 5.231 -16.440 -33.222 1.00 81.75 686 TYR A O 1
ATOM 4916 N N . HIS A 1 687 ? 5.636 -17.552 -31.297 1.00 77.50 687 HIS A N 1
ATOM 4917 C CA . HIS A 1 687 ? 5.543 -18.895 -31.850 1.00 77.50 687 HIS A CA 1
ATOM 4918 C C . HIS A 1 687 ? 4.522 -19.713 -31.062 1.00 77.50 687 HIS A C 1
ATOM 4920 O O . HIS A 1 687 ? 4.368 -19.542 -29.848 1.00 77.50 687 HIS A O 1
ATOM 4926 N N . ASP A 1 688 ? 3.809 -20.578 -31.778 1.00 73.19 688 ASP A N 1
ATOM 4927 C CA . ASP A 1 688 ? 2.996 -21.623 -31.169 1.00 73.19 688 ASP A CA 1
ATOM 4928 C C . ASP A 1 688 ? 3.831 -22.878 -30.864 1.00 73.19 688 ASP A C 1
ATOM 4930 O O . ASP A 1 688 ? 4.973 -23.023 -31.312 1.00 73.19 688 ASP A O 1
ATOM 4934 N N . ALA A 1 689 ? 3.207 -23.840 -30.180 1.00 66.19 689 ALA A N 1
ATOM 4935 C CA . ALA A 1 689 ? 3.821 -25.125 -29.838 1.00 66.19 689 ALA A CA 1
ATOM 4936 C C . ALA A 1 689 ? 4.258 -25.968 -31.055 1.00 66.19 689 ALA A C 1
ATOM 4938 O O . ALA A 1 689 ? 4.935 -26.987 -30.903 1.00 66.19 689 ALA A O 1
ATOM 4939 N N . LEU A 1 690 ? 3.844 -25.584 -32.266 1.00 66.00 690 LEU A N 1
ATOM 4940 C CA . LEU A 1 690 ? 4.204 -26.230 -33.526 1.00 66.00 690 LEU A CA 1
ATOM 4941 C C . LEU A 1 690 ? 5.358 -25.500 -34.243 1.00 66.00 690 LEU A C 1
ATOM 4943 O O . LEU A 1 690 ? 5.808 -25.972 -35.290 1.00 66.00 690 LEU A O 1
ATOM 4947 N N . GLY A 1 691 ? 5.857 -24.393 -33.681 1.00 61.97 691 GLY A N 1
ATOM 4948 C CA . GLY A 1 691 ? 6.972 -23.598 -34.191 1.00 61.97 691 GLY A CA 1
ATOM 4949 C C . GLY A 1 691 ? 6.598 -22.603 -35.293 1.00 61.97 691 GLY A C 1
ATOM 4950 O O . GLY A 1 691 ? 7.496 -22.055 -35.935 1.00 61.97 691 GLY A O 1
ATOM 4951 N N . TRP A 1 692 ? 5.308 -22.359 -35.545 1.00 60.22 692 TRP A N 1
ATOM 4952 C CA . TRP A 1 692 ? 4.871 -21.432 -36.593 1.00 60.22 692 TRP A CA 1
ATOM 4953 C C . TRP A 1 692 ? 4.893 -19.983 -36.103 1.00 60.22 692 TRP A C 1
ATOM 4955 O O . TRP A 1 692 ? 4.358 -19.663 -35.044 1.00 60.22 692 TRP A O 1
ATOM 4965 N N . ASN A 1 693 ? 5.483 -19.091 -36.907 1.00 64.19 693 ASN A N 1
ATOM 4966 C CA . ASN A 1 693 ? 5.530 -17.659 -36.613 1.00 64.19 693 ASN A CA 1
ATOM 4967 C C . ASN A 1 693 ? 4.127 -17.055 -36.714 1.00 64.19 693 ASN A C 1
ATOM 4969 O O . ASN A 1 693 ? 3.567 -16.948 -37.809 1.00 64.19 693 ASN A O 1
ATOM 4973 N N . TRP A 1 694 ? 3.603 -16.563 -35.597 1.00 57.25 694 TRP A N 1
ATOM 4974 C CA . TRP A 1 694 ? 2.423 -15.711 -35.587 1.00 57.25 694 TRP A CA 1
ATOM 4975 C C . TRP A 1 694 ? 2.836 -14.270 -35.927 1.00 57.25 694 TRP A C 1
ATOM 4977 O O . TRP A 1 694 ? 2.969 -13.419 -35.061 1.00 57.25 694 TRP A O 1
ATOM 4987 N N . GLU A 1 695 ? 3.096 -14.039 -37.213 1.00 55.69 695 GLU A N 1
ATOM 4988 C CA . GLU A 1 695 ? 2.947 -12.764 -37.933 1.00 55.69 695 GLU A CA 1
ATOM 4989 C C . GLU A 1 695 ? 3.479 -11.467 -37.256 1.00 55.69 695 GLU A C 1
ATOM 4991 O O . GLU A 1 695 ? 2.818 -10.823 -36.442 1.00 55.69 695 GLU A O 1
ATOM 4996 N N . THR A 1 696 ? 4.639 -11.008 -37.739 1.00 49.09 696 THR A N 1
ATOM 4997 C CA . THR A 1 696 ? 5.433 -9.809 -37.375 1.00 49.09 696 THR A CA 1
ATOM 4998 C C . THR A 1 696 ? 4.775 -8.437 -37.637 1.00 49.09 696 THR A C 1
ATOM 5000 O O . THR A 1 696 ? 5.446 -7.412 -37.563 1.00 49.09 696 THR A O 1
ATOM 5003 N N . SER A 1 697 ? 3.491 -8.367 -38.011 1.00 44.16 697 SER A N 1
ATOM 5004 C CA . SER A 1 697 ? 2.913 -7.157 -38.640 1.00 44.16 697 SER A CA 1
ATOM 5005 C C . SER A 1 697 ? 1.641 -6.596 -37.997 1.00 44.16 697 SER A C 1
ATOM 5007 O O . SER A 1 697 ? 0.995 -5.712 -38.567 1.00 44.16 697 SER A O 1
ATOM 5009 N N . ARG A 1 698 ? 1.265 -7.045 -36.792 1.00 52.47 698 ARG A N 1
ATOM 5010 C CA . ARG A 1 698 ? 0.119 -6.448 -36.086 1.00 52.47 698 ARG A CA 1
ATOM 5011 C C . ARG A 1 698 ? 0.481 -5.078 -35.487 1.00 52.47 698 ARG A C 1
ATOM 5013 O O . ARG A 1 698 ? 1.475 -4.982 -34.765 1.00 52.47 698 ARG A O 1
ATOM 5020 N N . PRO A 1 699 ? -0.346 -4.033 -35.690 1.00 45.69 699 PRO A N 1
ATOM 5021 C CA . PRO A 1 699 ? -0.242 -2.792 -34.925 1.00 45.69 699 PRO A CA 1
ATOM 5022 C C . PRO A 1 699 ? -0.304 -3.106 -33.422 1.00 45.69 699 PRO A C 1
ATOM 5024 O O . PRO A 1 699 ? -1.286 -3.687 -32.961 1.00 45.69 699 PRO A O 1
ATOM 5027 N N . GLY A 1 700 ? 0.748 -2.763 -32.672 1.00 53.22 700 GLY A N 1
ATOM 5028 C CA . GLY A 1 700 ? 0.844 -2.999 -31.223 1.00 53.22 700 GLY A CA 1
ATOM 5029 C C . GLY A 1 700 ? 1.907 -4.008 -30.766 1.00 53.22 700 GLY A C 1
ATOM 5030 O O . GLY A 1 700 ? 2.112 -4.125 -29.564 1.00 53.22 700 GLY A O 1
ATOM 5031 N N . LEU A 1 701 ? 2.600 -4.698 -31.683 1.00 60.22 701 LEU A N 1
ATOM 5032 C CA . LEU A 1 701 ? 3.754 -5.573 -31.373 1.00 60.22 701 LEU A CA 1
ATOM 5033 C C . LEU A 1 701 ? 5.109 -4.965 -31.753 1.00 60.22 701 LEU A C 1
ATOM 5035 O O . LEU A 1 701 ? 6.131 -5.639 -31.672 1.00 60.22 701 LEU A O 1
ATOM 5039 N N . SER A 1 702 ? 5.090 -3.697 -32.161 1.00 71.44 702 SER A N 1
ATOM 5040 C CA . SER A 1 702 ? 6.259 -2.910 -32.527 1.00 71.44 702 SER A CA 1
ATOM 5041 C C . SER A 1 702 ? 6.207 -1.575 -31.796 1.00 71.44 702 SER A C 1
ATOM 5043 O O . SER A 1 702 ? 5.194 -0.868 -31.868 1.00 71.44 702 SER A O 1
ATOM 5045 N N . VAL A 1 703 ? 7.280 -1.229 -31.091 1.00 74.12 703 VAL A N 1
ATOM 5046 C CA . VAL A 1 703 ? 7.445 0.068 -30.430 1.00 74.12 703 VAL A CA 1
ATOM 5047 C C . VAL A 1 703 ? 8.576 0.818 -31.111 1.00 74.12 703 VAL A C 1
ATOM 5049 O O . VAL A 1 703 ? 9.720 0.376 -31.099 1.00 74.12 703 VAL A O 1
ATOM 5052 N N . GLY A 1 704 ? 8.249 1.962 -31.713 1.00 74.44 704 GLY A N 1
ATOM 5053 C CA . GLY A 1 704 ? 9.245 2.859 -32.290 1.00 74.44 704 GLY A CA 1
ATOM 5054 C C . GLY A 1 704 ? 9.881 3.737 -31.218 1.00 74.44 704 GLY A C 1
ATOM 5055 O O . GLY A 1 704 ? 9.178 4.448 -30.506 1.00 74.44 704 GLY A O 1
ATOM 5056 N N . LEU A 1 705 ? 11.204 3.707 -31.154 1.00 73.94 705 LEU A N 1
ATOM 5057 C CA . LEU A 1 705 ? 12.053 4.538 -30.315 1.00 73.94 705 LEU A CA 1
ATOM 5058 C C . LEU A 1 705 ? 12.666 5.607 -31.213 1.00 73.94 705 LEU A C 1
ATOM 5060 O O . LEU A 1 705 ? 13.506 5.308 -32.069 1.00 73.94 705 LEU A O 1
ATOM 5064 N N . ASP A 1 706 ? 12.195 6.840 -31.063 1.00 72.75 706 ASP A N 1
ATOM 5065 C CA . ASP A 1 706 ? 12.760 7.980 -31.774 1.00 72.75 706 ASP A CA 1
ATOM 5066 C C . ASP A 1 706 ? 14.036 8.443 -31.058 1.00 72.75 706 ASP A C 1
ATOM 5068 O O . ASP A 1 706 ? 14.021 8.750 -29.862 1.00 72.75 706 ASP A O 1
ATOM 5072 N N . VAL A 1 707 ? 15.145 8.503 -31.800 1.00 65.75 707 VAL A N 1
ATOM 5073 C CA . VAL A 1 707 ? 16.441 8.961 -31.282 1.00 65.75 707 VAL A CA 1
ATOM 5074 C C . VAL A 1 707 ? 16.595 10.450 -31.627 1.00 65.75 707 VAL A C 1
ATOM 5076 O O . VAL A 1 707 ? 16.684 10.792 -32.811 1.00 65.75 707 VAL A O 1
ATOM 5079 N N . PRO A 1 708 ? 16.591 11.372 -30.641 1.00 60.91 708 PRO A N 1
ATOM 5080 C CA . PRO A 1 708 ? 16.600 12.807 -30.908 1.00 60.91 708 PRO A CA 1
ATOM 5081 C C . PRO A 1 708 ? 17.861 13.277 -31.648 1.00 60.91 708 PRO A C 1
ATOM 5083 O O . PRO A 1 708 ? 18.981 12.854 -31.358 1.00 60.91 708 PRO A O 1
ATOM 5086 N N . ALA A 1 709 ? 17.696 14.228 -32.572 1.00 51.06 709 ALA A N 1
ATOM 5087 C CA . ALA A 1 709 ? 18.816 14.842 -33.282 1.00 51.06 709 ALA A CA 1
ATOM 5088 C C . ALA A 1 709 ? 19.717 15.642 -32.315 1.00 51.06 709 ALA A C 1
ATOM 5090 O O . ALA A 1 709 ? 19.233 16.515 -31.598 1.00 51.06 709 ALA A O 1
ATOM 5091 N N . GLY A 1 710 ? 21.030 15.373 -32.323 1.00 45.09 710 GLY A N 1
ATOM 5092 C CA . GLY A 1 710 ? 22.021 16.053 -31.470 1.00 45.09 710 GLY A CA 1
ATOM 5093 C C . GLY A 1 710 ? 22.524 15.241 -30.270 1.00 45.09 710 GLY A C 1
ATOM 5094 O O . GLY A 1 710 ? 23.352 15.737 -29.510 1.00 45.09 710 GLY A O 1
ATOM 5095 N N . TRP A 1 711 ? 22.069 13.998 -30.113 1.00 50.22 711 TRP A N 1
ATOM 5096 C CA . TRP A 1 711 ? 22.605 13.058 -29.131 1.00 50.22 711 TRP A CA 1
ATOM 5097 C C . TRP A 1 711 ? 24.069 12.687 -29.426 1.00 50.22 711 TRP A C 1
ATOM 5099 O O . TRP A 1 711 ? 24.409 12.250 -30.525 1.00 50.22 711 TRP A O 1
ATOM 5109 N N . LEU A 1 712 ? 24.948 12.871 -28.436 1.00 46.03 712 LEU A N 1
ATOM 5110 C CA . LEU A 1 712 ? 26.330 12.375 -28.462 1.00 46.03 712 LEU A CA 1
ATOM 5111 C C . LEU A 1 712 ? 26.375 10.833 -28.306 1.00 46.03 712 LEU A C 1
ATOM 5113 O O . LEU A 1 712 ? 25.482 10.263 -27.679 1.00 46.03 712 LEU A O 1
ATOM 5117 N N . PRO A 1 713 ? 27.447 10.149 -28.756 1.00 42.88 713 PRO A N 1
ATOM 5118 C CA . PRO A 1 713 ? 27.651 8.692 -28.626 1.00 42.88 713 PRO A CA 1
ATOM 5119 C C . PRO A 1 713 ? 27.651 8.111 -27.194 1.00 42.88 713 PRO A C 1
ATOM 5121 O O . PRO A 1 713 ? 27.885 6.920 -27.019 1.00 42.88 713 PRO A O 1
ATOM 5124 N N . HIS A 1 714 ? 27.426 8.933 -26.167 1.00 44.75 714 HIS A N 1
ATOM 5125 C CA . HIS A 1 714 ? 27.384 8.542 -24.754 1.00 44.75 714 HIS A CA 1
ATOM 5126 C C . HIS A 1 714 ? 25.991 8.680 -24.121 1.00 44.75 714 HIS A C 1
ATOM 5128 O O . HIS A 1 714 ? 25.840 8.361 -22.949 1.00 44.75 714 HIS A O 1
ATOM 5134 N N . HIS A 1 715 ? 24.977 9.155 -24.853 1.00 49.47 715 HIS A N 1
ATOM 5135 C CA . HIS A 1 715 ? 23.618 9.235 -24.315 1.00 49.47 715 HIS A CA 1
ATOM 5136 C C . HIS A 1 715 ? 22.921 7.880 -24.457 1.00 49.47 715 HIS A C 1
ATOM 5138 O O . HIS A 1 715 ? 22.817 7.329 -25.555 1.00 49.47 715 HIS A O 1
ATOM 5144 N N . LEU A 1 716 ? 22.485 7.339 -23.324 1.00 53.66 716 LEU A N 1
ATOM 5145 C CA . LEU A 1 716 ? 21.749 6.087 -23.207 1.00 53.66 716 LEU A CA 1
ATOM 5146 C C . LEU A 1 716 ? 20.253 6.390 -23.292 1.00 53.66 716 LEU A C 1
ATOM 5148 O O . LEU A 1 716 ? 19.768 7.253 -22.566 1.00 53.66 716 LEU A O 1
ATOM 5152 N N . GLN A 1 717 ? 19.520 5.709 -24.174 1.00 54.72 717 GLN A N 1
ATOM 5153 C CA . GLN A 1 717 ? 18.072 5.589 -24.022 1.00 54.72 717 GLN A CA 1
ATOM 5154 C C . GLN A 1 717 ? 17.832 4.269 -23.311 1.00 54.72 717 GLN A C 1
ATOM 5156 O O . GLN A 1 717 ? 18.150 3.207 -23.839 1.00 54.72 717 GLN A O 1
ATOM 5161 N N . GLN A 1 718 ? 17.224 4.289 -22.132 1.00 56.00 718 GLN A N 1
ATOM 5162 C CA . GLN A 1 718 ? 16.506 3.089 -21.731 1.00 56.00 718 GLN A CA 1
ATOM 5163 C C . GLN A 1 718 ? 15.428 2.804 -22.797 1.00 56.00 718 GLN A C 1
ATOM 5165 O O . GLN A 1 718 ? 14.976 3.699 -23.514 1.00 56.00 718 GLN A O 1
ATOM 5170 N N . LEU A 1 719 ? 14.970 1.568 -22.929 1.00 59.28 719 LEU A N 1
ATOM 5171 C CA . LEU A 1 719 ? 13.658 1.272 -23.501 1.00 59.28 719 LEU A CA 1
ATOM 5172 C C . LEU A 1 719 ? 12.628 1.855 -22.529 1.00 59.28 719 LEU A C 1
ATOM 5174 O O . LEU A 1 719 ? 12.125 1.121 -21.684 1.00 59.28 719 LEU A O 1
ATOM 5178 N N . THR A 1 720 ? 12.478 3.190 -22.576 1.00 50.12 720 THR A N 1
ATOM 5179 C CA . THR A 1 720 ? 12.194 4.146 -21.475 1.00 50.12 720 THR A CA 1
ATOM 5180 C C . THR A 1 720 ? 10.841 3.966 -20.789 1.00 50.12 720 THR A C 1
ATOM 5182 O O . THR A 1 720 ? 10.026 4.888 -20.664 1.00 50.12 720 THR A O 1
ATOM 5185 N N . GLY A 1 721 ? 10.587 2.764 -20.296 1.00 53.53 721 GLY A N 1
ATOM 5186 C CA . GLY A 1 721 ? 9.490 2.525 -19.400 1.00 53.53 721 GLY A CA 1
ATOM 5187 C C . GLY A 1 721 ? 8.963 1.129 -19.271 1.00 53.53 721 GLY A C 1
ATOM 5188 O O . GLY A 1 721 ? 7.884 1.029 -18.715 1.00 53.53 721 GLY A O 1
ATOM 5189 N N . GLY A 1 722 ? 9.659 0.113 -19.783 1.00 56.69 722 GLY A N 1
ATOM 5190 C CA . GLY A 1 722 ? 9.117 -1.233 -19.868 1.00 56.69 722 GLY A CA 1
ATOM 5191 C C . GLY A 1 722 ? 7.928 -1.293 -20.838 1.00 56.69 722 GLY A C 1
ATOM 5192 O O . GLY A 1 722 ? 6.998 -0.489 -20.798 1.00 56.69 722 GLY A O 1
ATOM 5193 N N . HIS A 1 723 ? 7.937 -2.238 -21.767 1.00 71.50 723 HIS A N 1
ATOM 5194 C CA . HIS A 1 723 ? 6.825 -2.400 -22.702 1.00 71.50 723 HIS A CA 1
ATOM 5195 C C . HIS A 1 723 ? 6.124 -3.719 -22.444 1.00 71.50 723 HIS A C 1
ATOM 5197 O O . HIS A 1 723 ? 6.767 -4.765 -22.459 1.00 71.50 723 HIS A O 1
ATOM 5203 N N . ALA A 1 724 ? 4.808 -3.662 -22.232 1.00 75.69 724 ALA A N 1
ATOM 5204 C CA . ALA A 1 724 ? 3.980 -4.848 -22.092 1.00 75.69 724 ALA A CA 1
ATOM 5205 C C . ALA A 1 724 ? 3.193 -5.159 -23.360 1.00 75.69 724 ALA A C 1
ATOM 5207 O O . ALA A 1 724 ? 2.356 -4.370 -23.808 1.00 75.69 724 ALA A O 1
ATOM 5208 N N . PHE A 1 725 ? 3.387 -6.371 -23.863 1.00 79.94 725 PHE A N 1
ATOM 5209 C CA . PHE A 1 725 ? 2.712 -6.898 -25.039 1.00 79.94 725 PHE A CA 1
ATOM 5210 C C . PHE A 1 725 ? 1.738 -8.013 -24.630 1.00 79.94 725 PHE A C 1
ATOM 5212 O O . PHE A 1 725 ? 2.133 -8.926 -23.902 1.00 79.94 725 PHE A O 1
ATOM 5219 N N . PRO A 1 726 ? 0.462 -7.975 -25.052 1.00 79.50 726 PRO A N 1
ATOM 5220 C CA . PRO A 1 726 ? -0.482 -9.046 -24.742 1.00 79.50 726 PRO A CA 1
ATOM 5221 C C . PRO A 1 726 ? -0.097 -10.335 -25.477 1.00 79.50 726 PRO A C 1
ATOM 5223 O O . PRO A 1 726 ? 0.093 -10.306 -26.692 1.00 79.50 726 PRO A O 1
ATOM 5226 N N . LEU A 1 727 ? -0.037 -11.468 -24.770 1.00 78.94 727 LEU A N 1
ATOM 5227 C CA . LEU A 1 727 ? 0.237 -12.767 -25.388 1.00 78.94 727 LEU A CA 1
ATOM 5228 C C . LEU A 1 727 ? -1.067 -13.414 -25.889 1.00 78.94 727 LEU A C 1
ATOM 5230 O O . LEU A 1 727 ? -1.985 -13.637 -25.094 1.00 78.94 727 LEU A O 1
ATOM 5234 N N . PRO A 1 728 ? -1.184 -13.728 -27.195 1.00 77.62 728 PRO A N 1
ATOM 5235 C CA . PRO A 1 728 ? -2.317 -14.481 -27.725 1.00 77.62 728 PRO A CA 1
ATOM 5236 C C . PRO A 1 728 ? -2.428 -15.886 -27.115 1.00 77.62 728 PRO A C 1
ATOM 5238 O O . PRO A 1 728 ? -1.435 -16.510 -26.742 1.00 77.62 728 PRO A O 1
ATOM 5241 N N . SER A 1 729 ? -3.644 -16.435 -27.078 1.00 79.69 729 SER A N 1
ATOM 5242 C CA . SER A 1 729 ? -3.864 -17.824 -26.661 1.00 79.69 729 SER A CA 1
ATOM 5243 C C . SER A 1 729 ? -3.143 -18.806 -27.592 1.00 79.69 729 SER A C 1
ATOM 5245 O O . SER A 1 729 ? -3.323 -18.726 -28.806 1.00 79.69 729 SER A O 1
ATOM 5247 N N . GLY A 1 730 ? -2.407 -19.765 -27.026 1.00 78.75 730 GLY A N 1
ATOM 5248 C CA . GLY A 1 730 ? -1.684 -20.796 -27.785 1.00 78.75 730 GLY A CA 1
ATOM 5249 C C . GLY A 1 730 ? -0.228 -20.451 -28.111 1.00 78.75 730 GLY A C 1
ATOM 5250 O O . GLY A 1 730 ? 0.472 -21.305 -28.645 1.00 78.75 730 GLY A O 1
ATOM 5251 N N . VAL A 1 731 ? 0.228 -19.244 -27.758 1.00 82.94 731 VAL A N 1
ATOM 5252 C CA . VAL A 1 731 ? 1.649 -18.876 -27.777 1.00 82.94 731 VAL A CA 1
ATOM 5253 C C . VAL A 1 731 ? 2.345 -19.493 -26.570 1.00 82.94 731 VAL A C 1
ATOM 5255 O O . VAL A 1 731 ? 1.865 -19.354 -25.444 1.00 82.94 731 VAL A O 1
ATOM 5258 N N . ASP A 1 732 ? 3.473 -20.156 -26.805 1.00 86.56 732 ASP A N 1
ATOM 5259 C CA . ASP A 1 732 ? 4.319 -20.741 -25.760 1.00 86.56 732 ASP A CA 1
ATOM 5260 C C . ASP A 1 732 ? 5.786 -20.294 -25.849 1.00 86.56 732 ASP A C 1
ATOM 5262 O O . ASP A 1 732 ? 6.548 -20.499 -24.899 1.00 86.56 732 ASP A O 1
ATOM 5266 N N . GLN A 1 733 ? 6.180 -19.621 -26.937 1.00 88.00 733 GLN A N 1
ATOM 5267 C CA . GLN A 1 733 ? 7.500 -19.016 -27.101 1.00 88.00 733 GLN A CA 1
ATOM 5268 C C . GLN A 1 733 ? 7.426 -17.607 -27.698 1.00 88.00 733 GLN A C 1
ATOM 5270 O O . GLN A 1 733 ? 6.557 -17.289 -28.513 1.00 88.00 733 GLN A O 1
ATOM 5275 N N . ALA A 1 734 ? 8.385 -16.764 -27.315 1.00 88.25 734 ALA A N 1
ATOM 5276 C CA . ALA A 1 734 ? 8.568 -15.431 -27.873 1.00 88.25 734 ALA A CA 1
ATOM 5277 C C . ALA A 1 734 ? 10.028 -15.183 -28.272 1.00 88.25 734 ALA A C 1
ATOM 5279 O O . ALA A 1 734 ? 10.952 -15.788 -27.727 1.00 88.25 734 ALA A O 1
ATOM 5280 N N . ILE A 1 735 ? 10.216 -14.270 -29.222 1.00 88.38 735 ILE A N 1
ATOM 5281 C CA . ILE A 1 735 ? 11.504 -13.711 -29.634 1.00 88.38 735 ILE A CA 1
ATOM 5282 C C . ILE A 1 735 ? 11.393 -12.191 -29.565 1.00 88.38 735 ILE A C 1
ATOM 5284 O O . ILE A 1 735 ? 10.429 -11.619 -30.074 1.00 88.38 735 ILE A O 1
ATOM 5288 N N . VAL A 1 736 ? 12.397 -11.538 -28.986 1.00 89.12 736 VAL A N 1
ATOM 5289 C CA . VAL A 1 736 ? 12.518 -10.078 -28.994 1.00 89.12 736 VAL A CA 1
ATOM 5290 C C . VAL A 1 736 ? 13.528 -9.668 -30.056 1.00 89.12 736 VAL A C 1
ATOM 5292 O O . VAL A 1 736 ? 14.633 -10.201 -30.098 1.00 89.12 736 VAL A O 1
ATOM 5295 N N . CYS A 1 737 ? 13.158 -8.722 -30.913 1.00 87.62 737 CYS A N 1
ATOM 5296 C CA . CYS A 1 737 ? 14.005 -8.213 -31.983 1.00 87.62 737 CYS A CA 1
ATOM 5297 C C . CYS A 1 737 ? 14.108 -6.695 -31.921 1.00 87.62 737 CYS A C 1
ATOM 5299 O O . CYS A 1 737 ? 13.117 -6.003 -31.711 1.00 87.62 737 CYS A O 1
ATOM 5301 N N . PHE A 1 738 ? 15.293 -6.175 -32.214 1.00 87.06 738 PHE A N 1
ATOM 5302 C CA . PHE A 1 738 ? 15.483 -4.759 -32.499 1.00 87.06 738 PHE A CA 1
ATOM 5303 C C . PHE A 1 738 ? 15.762 -4.591 -33.978 1.00 87.06 738 PHE A C 1
ATOM 5305 O O . PHE A 1 738 ? 16.593 -5.314 -34.526 1.00 87.06 738 PHE A O 1
ATOM 5312 N N . ASN A 1 739 ? 15.085 -3.652 -34.632 1.00 87.12 739 ASN A N 1
ATOM 5313 C CA . ASN A 1 739 ? 15.276 -3.403 -36.053 1.00 87.12 739 ASN A CA 1
ATOM 5314 C C . ASN A 1 739 ? 15.319 -1.919 -36.406 1.00 87.12 739 ASN A C 1
ATOM 5316 O O . ASN A 1 739 ? 14.815 -1.053 -35.696 1.00 87.12 739 ASN A O 1
ATOM 5320 N N . THR A 1 740 ? 15.954 -1.623 -37.533 1.00 86.56 740 THR A N 1
ATOM 5321 C CA . THR A 1 740 ? 15.993 -0.282 -38.108 1.00 86.56 740 THR A CA 1
ATOM 5322 C C . THR A 1 740 ? 16.090 -0.358 -39.624 1.00 86.56 740 THR A C 1
ATOM 5324 O O . THR A 1 740 ? 16.479 -1.378 -40.197 1.00 86.56 740 THR A O 1
ATOM 5327 N N . THR A 1 741 ? 15.745 0.742 -40.288 1.00 87.00 741 THR A N 1
ATOM 5328 C CA . THR A 1 741 ? 15.914 0.901 -41.732 1.00 87.00 741 THR A CA 1
ATOM 5329 C C . THR A 1 741 ? 16.849 2.068 -42.003 1.00 87.00 741 THR A C 1
ATOM 5331 O O . THR A 1 741 ? 16.634 3.171 -41.505 1.00 87.00 741 THR A O 1
ATOM 5334 N N . THR A 1 742 ? 17.882 1.831 -42.809 1.00 82.56 742 THR A N 1
ATOM 5335 C CA . THR A 1 742 ? 18.916 2.817 -43.133 1.00 82.56 742 THR A CA 1
ATOM 5336 C C . THR A 1 742 ? 18.950 3.098 -44.636 1.00 82.56 742 THR A C 1
ATOM 5338 O O . THR A 1 742 ? 18.634 2.244 -45.469 1.00 82.56 742 THR A O 1
ATOM 5341 N N . THR A 1 743 ? 19.369 4.308 -45.007 1.00 81.38 743 THR A N 1
ATOM 5342 C CA . THR A 1 743 ? 19.531 4.736 -46.409 1.00 81.38 743 THR A CA 1
ATOM 5343 C C . THR A 1 743 ? 20.965 4.575 -46.931 1.00 81.38 743 THR A C 1
ATOM 5345 O O . THR A 1 743 ? 21.225 4.888 -48.090 1.00 81.38 743 THR A O 1
ATOM 5348 N N . GLY A 1 744 ? 21.898 4.074 -46.106 1.00 68.94 744 GLY A N 1
ATOM 5349 C CA . GLY A 1 744 ? 23.300 3.830 -46.481 1.00 68.94 744 GLY A CA 1
ATOM 5350 C C . GLY A 1 744 ? 24.248 5.033 -46.354 1.00 68.94 744 GLY A C 1
ATOM 5351 O O . GLY A 1 744 ? 25.350 4.997 -46.893 1.00 68.94 744 GLY A O 1
ATOM 5352 N N . ALA A 1 745 ? 23.859 6.100 -45.649 1.00 65.00 745 ALA A N 1
ATOM 5353 C CA . ALA A 1 745 ? 24.645 7.333 -45.494 1.00 65.00 745 ALA A CA 1
ATOM 5354 C C . ALA A 1 745 ? 25.771 7.257 -44.425 1.00 65.00 745 ALA A C 1
ATOM 5356 O O . ALA A 1 745 ? 26.001 8.226 -43.703 1.00 65.00 745 ALA A O 1
ATOM 5357 N N . GLY A 1 746 ? 26.478 6.124 -44.325 1.00 69.38 746 GLY A N 1
ATOM 5358 C CA . GLY A 1 746 ? 27.548 5.874 -43.342 1.00 69.38 746 GLY A CA 1
ATOM 5359 C C . GLY A 1 746 ? 27.213 4.780 -42.313 1.00 69.38 746 GLY A C 1
ATOM 5360 O O . GLY A 1 746 ? 26.090 4.269 -42.313 1.00 69.38 746 GLY A O 1
ATOM 5361 N N . PRO A 1 747 ? 28.180 4.383 -41.455 1.00 75.56 747 PRO A N 1
ATOM 5362 C CA . PRO A 1 747 ? 27.965 3.338 -40.461 1.00 75.56 747 PRO A CA 1
ATOM 5363 C C . PRO A 1 747 ? 26.918 3.774 -39.430 1.00 75.56 747 PRO A C 1
ATOM 5365 O O . PRO A 1 747 ? 27.124 4.724 -38.676 1.00 75.56 747 PRO A O 1
ATOM 5368 N N . THR A 1 748 ? 25.794 3.067 -39.399 1.00 83.38 748 THR A N 1
ATOM 5369 C CA . THR A 1 748 ? 24.758 3.178 -38.366 1.00 83.38 748 THR A CA 1
ATOM 5370 C C . THR A 1 748 ? 24.986 2.082 -37.333 1.00 83.38 748 THR A C 1
ATOM 5372 O O . THR A 1 748 ? 25.296 0.958 -37.714 1.00 83.38 748 THR A O 1
ATOM 5375 N N . TYR A 1 749 ? 24.838 2.377 -36.045 1.00 81.25 749 TYR A N 1
ATOM 5376 C CA . TYR A 1 749 ? 24.970 1.384 -34.982 1.00 81.25 749 TYR A CA 1
ATOM 5377 C C . TYR A 1 749 ? 23.721 1.335 -34.109 1.00 81.25 749 TYR A C 1
ATOM 5379 O O . TYR A 1 749 ? 23.037 2.346 -33.923 1.00 81.25 749 TYR A O 1
ATOM 5387 N N . ILE A 1 750 ? 23.433 0.151 -33.583 1.00 84.62 750 ILE A N 1
ATOM 5388 C CA . ILE A 1 750 ? 22.486 -0.083 -32.496 1.00 84.62 750 ILE A CA 1
ATOM 5389 C C . ILE A 1 750 ? 23.215 -0.924 -31.459 1.00 84.62 750 ILE A C 1
ATOM 5391 O O . ILE A 1 750 ? 23.691 -2.008 -31.781 1.00 84.62 750 ILE A O 1
ATOM 5395 N N . ASP A 1 751 ? 23.256 -0.430 -30.236 1.00 84.44 751 ASP A N 1
ATOM 5396 C CA . ASP A 1 751 ? 23.790 -1.105 -29.069 1.00 84.44 751 ASP A CA 1
ATOM 5397 C C . ASP A 1 751 ? 22.635 -1.449 -28.152 1.00 84.44 751 ASP A C 1
ATOM 5399 O O . ASP A 1 751 ? 21.763 -0.602 -27.944 1.00 84.44 751 ASP A O 1
ATOM 5403 N N . ILE A 1 752 ? 22.647 -2.656 -27.601 1.00 86.31 752 ILE A N 1
ATOM 5404 C CA . ILE A 1 752 ? 21.691 -3.079 -26.585 1.00 86.31 752 ILE A CA 1
ATOM 5405 C C . ILE A 1 752 ? 22.390 -3.684 -25.386 1.00 86.31 752 ILE A C 1
ATOM 5407 O O . ILE A 1 752 ? 23.461 -4.282 -25.524 1.00 86.31 752 ILE A O 1
ATOM 5411 N N . ASP A 1 753 ? 21.753 -3.540 -24.233 1.00 86.88 753 ASP A N 1
ATOM 5412 C CA . ASP A 1 753 ? 22.305 -3.996 -22.969 1.00 86.88 753 ASP A CA 1
ATOM 5413 C C . ASP A 1 753 ? 21.228 -4.240 -21.905 1.00 86.88 753 ASP A C 1
ATOM 5415 O O . ASP A 1 753 ? 20.133 -3.673 -21.995 1.00 86.88 753 ASP A O 1
ATOM 5419 N N . ALA A 1 754 ? 21.534 -5.090 -20.923 1.00 87.69 754 ALA A N 1
ATOM 5420 C CA . ALA A 1 754 ? 20.651 -5.524 -19.838 1.00 87.69 754 ALA A CA 1
ATOM 5421 C C . ALA A 1 754 ? 19.193 -5.779 -20.287 1.00 87.69 754 ALA A C 1
ATOM 5423 O O . ALA A 1 754 ? 18.237 -5.243 -19.717 1.00 87.69 754 ALA A O 1
ATOM 5424 N N . ILE A 1 755 ? 18.999 -6.582 -21.342 1.00 89.25 755 ILE A N 1
ATOM 5425 C CA . ILE A 1 755 ? 17.663 -6.913 -21.857 1.00 89.25 755 ILE A CA 1
ATOM 5426 C C . ILE A 1 755 ? 16.965 -7.917 -20.932 1.00 89.25 755 ILE A C 1
ATOM 5428 O O . ILE A 1 755 ? 17.301 -9.103 -20.886 1.00 89.25 755 ILE A O 1
ATOM 5432 N N . GLY A 1 756 ? 15.934 -7.441 -20.238 1.00 89.19 756 GLY A N 1
ATOM 5433 C CA . GLY A 1 756 ? 15.099 -8.221 -19.332 1.00 89.19 756 GLY A CA 1
ATOM 5434 C C . GLY A 1 756 ? 13.721 -8.499 -19.914 1.00 89.19 756 GLY A C 1
ATOM 5435 O O . GLY A 1 756 ? 13.062 -7.587 -20.411 1.00 89.19 756 GLY A O 1
ATOM 5436 N N . VAL A 1 757 ? 13.254 -9.746 -19.822 1.00 90.38 757 VAL A N 1
ATOM 5437 C CA . VAL A 1 757 ? 11.903 -10.124 -20.260 1.00 90.38 757 VAL A CA 1
ATOM 5438 C C . VAL A 1 757 ? 11.208 -11.010 -19.241 1.00 90.38 757 VAL A C 1
ATOM 5440 O O . VAL A 1 757 ? 11.787 -11.977 -18.738 1.00 90.38 757 VAL A O 1
ATOM 5443 N N . ASN A 1 758 ? 9.939 -10.721 -18.969 1.00 91.94 758 ASN A N 1
ATOM 5444 C CA . ASN A 1 758 ? 9.109 -11.518 -18.072 1.00 91.94 758 ASN A CA 1
ATOM 5445 C C . ASN A 1 758 ? 7.630 -11.450 -18.439 1.00 91.94 758 ASN A C 1
ATOM 5447 O O . ASN A 1 758 ? 7.209 -10.588 -19.198 1.00 91.94 758 ASN A O 1
ATOM 5451 N N . VAL A 1 759 ? 6.845 -12.390 -17.911 1.00 89.19 759 VAL A N 1
ATOM 5452 C CA . VAL A 1 759 ? 5.397 -12.457 -18.145 1.00 89.19 759 VAL A CA 1
ATOM 5453 C C . VAL A 1 759 ? 4.666 -12.311 -16.823 1.00 89.19 759 VAL A C 1
ATOM 5455 O O . VAL A 1 759 ? 5.037 -13.000 -15.866 1.00 89.19 759 VAL A O 1
ATOM 5458 N N . TYR A 1 760 ? 3.651 -11.447 -16.813 1.00 87.31 760 TYR A N 1
ATOM 5459 C CA . TYR A 1 760 ? 2.740 -11.213 -15.694 1.00 87.31 760 TYR A CA 1
ATOM 5460 C C . TYR A 1 760 ? 1.278 -11.450 -16.073 1.00 87.31 760 TYR A C 1
ATOM 5462 O O . TYR A 1 760 ? 0.939 -11.342 -17.282 1.00 87.31 760 TYR A O 1
#

Sequence (760 aa):
MRTNRSGRRAWLALIVAWGCAESHEAPDATGDVDVADAADDGALDDAAEAEVSPCRPGQVECSGTCVDTTSDPAHCGTCGHACAAGEVCNEGRCQSSCTGGRTNCYGACVDLATDALHCGSCDTPCARNEDCLAGACSCVPACAGRECGPDGCGGSCAPGCASGWSCGSDGRCACAGTACGSACCAAGDVCGPGGGCCTPACTGRACGDDGCGGSCGACPTGQICLAGGTCCAPNCGSRECGPDDCGGSCGSCPARFRCGTAGECVVDAACSGPAPPAPTAFGFDYAVPGYIGAWYGTDWAAAEPGFRRDLEVLSALRATVVRILVLPYFAGIRLEEGRGNVGDPAAFAAATANLPGILRAFRDRGIAVIVALGPNALYWNGPPGDTRRWWEWAYGSAGWSAFVEDLTVWAREFVEAIESGDACDAVLYWDLQNEVDFRVPDMSALNRALLSRVPVPDAKRGMSVLRQTDAASLAADVAATGRPLTWVDIHSYPDRAHNPDVAAALSALRAQFPAARTLVGEIGGIWCENGQDEDRQRDTVVDLLDQAAAASSAAVLHWMLWDYAPGATCDGSDTERIGLGFTPDEPRDVIGPVTERRSRLAGGDFEVSTGGWAGGGTGTAFEVVRGGPAEGFGGAPVNQYYLRLTITGAGTYWFCSPAFPVPPGRLAVTGYVRSSASRVYLDVNYHDALGWNWETSRPGLSVGLDVPAGWLPHHLQQLTGGHAFPLPSGVDQAIVCFNTTTTGAGPTYIDIDAIGVNVY

Secondary structure (DSSP, 8-state):
--------------------------------------------------PPPSSPTT-EEETTEEE-TTT-TTSSSSTT-PPPTT-EEETTEEESS--TT-EEETTEEE-TTT-TTSSSSTT-PPPTTEEEETTEEEE----TT-SSSB-SSSSB-SS-PPTTEEE-TTS-EEESSEEETTEEEPTT-EE-TTSSEE----TT-SSSB-SSSSBS--PPTT-EE-TTS-EE----TT-SSSB-SSSSBS--PPTTEEE-TTS-EEESS--PPSPPPPTTEEEEEE--TT-TTTTTTTTHHHHHHHHHHHHHHHHHTT--EEEEEE-GGGTT--EETTTEE---HHHHHHHHHHHHHHHHHHHTTT-EEEEEE-GGGGTSB-STT--SBHHHHHH-TT-HHHHHHHHHHHHHHHHHHHHTSS-GGGEEEEESSTTB-TTSTTHHHHHHHHHHHS---GGGEEEEESSGGGHHHHHHHHHHHT---SEEEEEEBGGGTBSS-HHHHHHHHHHH-TTSEEEEEEE-----STT-HHHHHHHHHHHHHHHHHHTT-SEEEES-SS-SSTT--SSSS-----SSEEETTEE-TTHHHHHHHH-SSTT-S-SSS-TT-EEEESSS-EEEEEE-GGGTS---SSSS-EEEEEE-SSEEEEEEPPPEE--SSEEEEEEEEEESSSEEEEEEEEEETT--EE-TT-TTSEEEEE--TT--TTPPEE-TT-EEEEPPTTEEEEEEEEEEEE-SSS-EEEEEEEEEEEE-